Protein AF-A0A7X7MLB0-F1 (afdb_monomer_lite)

Sequence (381 aa):
MSKTLPVILLLCLTVFSSLPAQEENIDIWDNTPLGPTVPLEPVGPPRVNRELKSNRVSSNLTGAPLLLAENGQARAAIVIPAKSDEQQYLAAERAAKLLQGKVLASSQATLPIVHESENSPCTLEGGKLRVRVGNEVFDYAVLIGEHPMSARNGITSQDLPEEGFLLKVSGNVLSIVGDHNSAVYAVVDLLEQYGFRSLWPGELGTVVPKLPVFALQPVQISDAPALNQRWMRSADTYTPRAWNLPPARQDWFTPEELGPHDDFGDRPLQGLYNLKFAPRHMQHWAPAKADWSLWHRLGGTRLVRAGHSFKYVWAKYGQEHLDYFALLKNGTRHPLPKAKPDRVQLCFSNPAVIEAVANDRIELLRSGRPVVSLSPSDGGS

Foldseek 3Di:
DDDDDDDDDDDDDDPPPPPPPPPPPPVPPPPPPCPPPNDDDPPPDPDPPDDQDFQKDKDFDDDFWAWCAAQLEGQEAEEEEAPPDVQQRVLQVVLLVVLQVLCCVAAVYGHHYDYQDPPGQWDQDPNFTWGDDPPDIHRAYEYQEADPVVVVVVDGQPPADFLKKKWWDDYRYIYIYGPGNSSNVVSLVQVVVVPWDQQAFDPVRTDRHHPNTDTHGTMMMMGHDSDQAQADPPQPQDDFDAADDDPVCPVPADPVQQPGGDRPHCVVVVVCVVVVHGNVVCVRRNVSSNSSCSSVVHGHPDDADADAACLCVCVVCVPPCLVQFDQDPVRGRAAVVNVRRRQTHGDPVDVVNVVVVVVVQVVVVVVVDPYGYPHHHNHRD

Radius of gyration: 32.16 Å; chains: 1; bounding box: 82×66×108 Å

Secondary structure (DSSP, 8-state):
----------------------------------TTTSPPP--PSP--SS------EEEE--SPPEEEEETTEE-EEEEE--TTSHHHHHHHHHHHHHHHHHHHHHHS--PPEEE--SS-SEEEETTEEEEEETTEEESEEEEESS-HHHHHTT--STTPPTT-EEEEEETTEEEEEESTTHHHHHHHHHHHHTT-EE-SSSGGGEE----SEEEEPPEEEEE--SSS-B--TTTS----B-----GGGTTS--HHHH-S-BSSTHHHHHHHHHHT--THHHHTHHHHHHHHHHHTT-B-SS----S---TTHHHHHTTT-GGGBPPPTTS----SSTT-GGGPPB-TT-HHHHHHHHHHHHHHHHTT-S----PPPPP--

Structure (mmCIF, N/CA/C/O backbone):
data_AF-A0A7X7MLB0-F1
#
_entry.id   AF-A0A7X7MLB0-F1
#
loop_
_atom_site.group_PDB
_atom_site.id
_atom_site.type_symbol
_atom_site.label_atom_id
_atom_site.label_alt_id
_atom_site.label_comp_id
_atom_site.label_asym_id
_atom_site.label_entity_id
_atom_site.label_seq_id
_atom_site.pdbx_PDB_ins_code
_atom_site.Cartn_x
_atom_site.Cartn_y
_atom_site.Cartn_z
_atom_site.occupancy
_atom_site.B_iso_or_equiv
_atom_site.auth_seq_id
_atom_site.auth_comp_id
_atom_site.auth_asym_id
_atom_site.auth_atom_id
_atom_site.pdbx_PDB_model_num
ATOM 1 N N . MET A 1 1 ? 56.331 29.228 -74.842 1.00 34.66 1 MET A N 1
ATOM 2 C CA . MET A 1 1 ? 56.584 30.660 -74.574 1.00 34.66 1 MET A CA 1
ATOM 3 C C . MET A 1 1 ? 55.290 31.304 -74.125 1.00 34.66 1 MET A C 1
ATOM 5 O O . MET A 1 1 ? 54.257 31.082 -74.742 1.00 34.66 1 MET A O 1
ATOM 9 N N . SER A 1 2 ? 55.392 32.008 -73.002 1.00 36.50 2 SER A N 1
ATOM 10 C CA . SER A 1 2 ? 54.346 32.739 -72.290 1.00 36.50 2 SER A CA 1
ATOM 11 C C . SER A 1 2 ? 53.529 33.661 -73.201 1.00 36.50 2 SER A C 1
ATOM 13 O O . SER A 1 2 ? 54.099 34.367 -74.031 1.00 36.50 2 SER A O 1
ATOM 15 N N . LYS A 1 3 ? 52.208 33.690 -73.005 1.00 30.94 3 LYS A N 1
ATOM 16 C CA . LYS A 1 3 ? 51.375 34.839 -73.366 1.00 30.94 3 LYS A CA 1
ATOM 17 C C . LYS A 1 3 ? 50.760 35.390 -72.088 1.00 30.94 3 LYS A C 1
ATOM 19 O O . LYS A 1 3 ? 49.732 34.914 -71.621 1.00 30.94 3 LYS A O 1
ATOM 24 N N . THR A 1 4 ? 51.424 36.389 -71.531 1.00 41.38 4 THR A N 1
ATOM 25 C CA . THR A 1 4 ? 50.811 37.409 -70.689 1.00 41.38 4 THR A CA 1
ATOM 26 C C . THR A 1 4 ? 50.010 38.349 -71.588 1.00 41.38 4 THR A C 1
ATOM 28 O O . THR A 1 4 ? 50.556 38.900 -72.541 1.00 41.38 4 THR A O 1
ATOM 31 N N . LEU A 1 5 ? 48.729 38.557 -71.286 1.00 32.47 5 LEU A N 1
ATOM 32 C CA . LEU A 1 5 ? 48.010 39.764 -71.694 1.00 32.47 5 LEU A CA 1
ATOM 33 C C . LEU A 1 5 ? 47.166 40.277 -70.513 1.00 32.47 5 LEU A C 1
ATOM 35 O O . LEU A 1 5 ? 46.725 39.470 -69.691 1.00 32.47 5 LEU A O 1
ATOM 39 N N . PRO A 1 6 ? 47.020 41.606 -70.389 1.00 37.56 6 PRO A N 1
ATOM 40 C CA . PRO A 1 6 ? 46.720 42.284 -69.143 1.00 37.56 6 PRO A CA 1
ATOM 41 C C . PRO A 1 6 ? 45.224 42.464 -68.890 1.00 37.56 6 PRO A C 1
ATOM 43 O O . PRO A 1 6 ? 44.374 42.363 -69.771 1.00 37.56 6 PRO A O 1
ATOM 46 N N . VAL A 1 7 ? 44.976 42.789 -67.628 1.00 41.69 7 VAL A N 1
ATOM 47 C CA . VAL A 1 7 ? 43.744 43.259 -67.005 1.00 41.69 7 VAL A CA 1
ATOM 48 C C . VAL A 1 7 ? 42.996 44.270 -67.882 1.00 41.69 7 VAL A C 1
ATOM 50 O O . VAL A 1 7 ? 43.483 45.374 -68.119 1.00 41.69 7 VAL A O 1
ATOM 53 N N . ILE A 1 8 ? 41.769 43.919 -68.269 1.00 37.03 8 ILE A N 1
ATOM 54 C CA . ILE A 1 8 ? 40.687 44.879 -68.497 1.00 37.03 8 ILE A CA 1
ATOM 55 C C . ILE A 1 8 ? 39.525 44.463 -67.599 1.00 37.03 8 ILE A C 1
ATOM 57 O O . ILE A 1 8 ? 39.018 43.344 -67.654 1.00 37.03 8 ILE A O 1
ATOM 61 N N . LEU A 1 9 ? 39.165 45.405 -66.740 1.00 38.69 9 LEU A N 1
ATOM 62 C CA . LEU A 1 9 ? 38.035 45.405 -65.833 1.00 38.69 9 LEU A CA 1
ATOM 63 C C . LEU A 1 9 ? 36.730 45.311 -66.647 1.00 38.69 9 LEU A C 1
ATOM 65 O O . LEU A 1 9 ? 36.378 46.255 -67.350 1.00 38.69 9 LEU A O 1
ATOM 69 N N . LEU A 1 10 ? 36.009 44.193 -66.539 1.00 33.53 10 LEU A N 1
ATOM 70 C CA . LEU A 1 10 ? 34.616 44.088 -66.973 1.00 33.53 10 LEU A CA 1
ATOM 71 C C . LEU A 1 10 ? 33.765 43.755 -65.745 1.00 33.53 10 LEU A C 1
ATOM 73 O O . LEU A 1 10 ? 33.878 42.674 -65.167 1.00 33.53 10 LEU A O 1
ATOM 77 N N . LEU A 1 11 ? 32.938 44.718 -65.332 1.00 42.88 11 LEU A N 1
ATOM 78 C CA . LEU A 1 11 ? 31.828 44.488 -64.416 1.00 42.88 11 LEU A CA 1
ATOM 79 C C . LEU A 1 11 ? 30.886 43.455 -65.052 1.00 42.88 11 LEU A C 1
ATOM 81 O O . LEU A 1 11 ? 30.078 43.794 -65.914 1.00 42.88 11 LEU A O 1
ATOM 85 N N . CYS A 1 12 ? 30.952 42.211 -64.593 1.00 32.94 12 CYS A N 1
ATOM 86 C CA . CYS A 1 12 ? 29.847 41.272 -64.717 1.00 32.94 12 CYS A CA 1
ATOM 87 C C . CYS A 1 12 ? 29.290 41.032 -63.318 1.00 32.94 12 CYS A C 1
ATOM 89 O O . CYS A 1 12 ? 29.862 40.293 -62.518 1.00 32.94 12 CYS A O 1
ATOM 91 N N . LEU A 1 13 ? 28.166 41.697 -63.042 1.00 36.09 13 LEU A N 1
ATOM 92 C CA . LEU A 1 13 ? 27.199 41.300 -62.026 1.00 36.09 13 LEU A CA 1
ATOM 93 C C . LEU A 1 13 ? 26.906 39.808 -62.208 1.00 36.09 13 LEU A C 1
ATOM 95 O O . LEU A 1 13 ? 26.159 39.413 -63.102 1.00 36.09 13 LEU A O 1
ATOM 99 N N . THR A 1 14 ? 27.519 38.971 -61.378 1.00 38.31 14 THR A N 1
ATOM 100 C CA . THR A 1 14 ? 27.051 37.604 -61.200 1.00 38.31 14 THR A CA 1
ATOM 101 C C . THR A 1 14 ? 25.782 37.706 -60.376 1.00 38.31 14 THR A C 1
ATOM 103 O O . THR A 1 14 ? 25.800 37.968 -59.176 1.00 38.31 14 THR A O 1
ATOM 106 N N . VAL A 1 15 ? 24.650 37.546 -61.056 1.00 38.91 15 VAL A N 1
ATOM 107 C CA . VAL A 1 15 ? 23.402 37.165 -60.411 1.00 38.91 15 VAL A CA 1
ATOM 108 C C . VAL A 1 15 ? 23.666 35.785 -59.816 1.00 38.91 15 VAL A C 1
ATOM 110 O O . VAL A 1 15 ? 23.482 34.763 -60.471 1.00 38.91 15 VAL A O 1
ATOM 113 N N . PHE A 1 16 ? 24.159 35.744 -58.579 1.00 37.75 16 PHE A N 1
ATOM 114 C CA . PHE A 1 16 ? 23.880 34.607 -57.725 1.00 37.75 16 PHE A CA 1
ATOM 115 C C . PHE A 1 16 ? 22.375 34.651 -57.514 1.00 37.75 16 PHE A C 1
ATOM 117 O O . PHE A 1 16 ? 21.867 35.374 -56.662 1.00 37.75 16 PHE A O 1
ATOM 124 N N . SER A 1 17 ? 21.648 33.901 -58.337 1.00 40.34 17 SER A N 1
ATOM 125 C CA . SER A 1 17 ? 20.367 33.365 -57.926 1.00 40.34 17 SER A CA 1
ATOM 126 C C . SER A 1 17 ? 20.665 32.520 -56.693 1.00 40.34 17 SER A C 1
ATOM 128 O O . SER A 1 17 ? 21.014 31.344 -56.797 1.00 40.34 17 SER A O 1
ATOM 130 N N . SER A 1 18 ? 20.613 33.155 -55.522 1.00 38.94 18 SER A N 1
ATOM 131 C CA . SER A 1 18 ? 20.337 32.460 -54.283 1.00 38.94 18 SER A CA 1
ATOM 132 C C . SER A 1 18 ? 19.087 31.651 -54.578 1.00 38.94 18 SER A C 1
ATOM 134 O O . SER A 1 18 ? 18.010 32.222 -54.771 1.00 38.94 18 SER A O 1
ATOM 136 N N . LEU A 1 19 ? 19.240 30.331 -54.692 1.00 38.16 19 LEU A N 1
ATOM 137 C CA . LEU A 1 19 ? 18.131 29.438 -54.405 1.00 38.16 19 LEU A CA 1
ATOM 138 C C . LEU A 1 19 ? 17.504 30.002 -53.127 1.00 38.16 19 LEU A C 1
ATOM 140 O O . LEU A 1 19 ? 18.260 30.209 -52.168 1.00 38.16 19 LEU A O 1
ATOM 144 N N . PRO A 1 20 ? 16.208 30.370 -53.127 1.00 39.03 20 PRO A N 1
ATOM 145 C CA . PRO A 1 20 ? 15.586 30.790 -51.889 1.00 39.03 20 PRO A CA 1
ATOM 146 C C . PRO A 1 20 ? 15.899 29.677 -50.902 1.00 39.03 20 PRO A C 1
ATOM 148 O O . PRO A 1 20 ? 15.760 28.496 -51.243 1.00 39.03 20 PRO A O 1
ATOM 151 N N . ALA A 1 21 ? 16.433 30.054 -49.736 1.00 43.38 21 ALA A N 1
ATOM 152 C CA . ALA A 1 21 ? 16.469 29.139 -48.617 1.00 43.38 21 ALA A CA 1
ATOM 153 C C . ALA A 1 21 ? 15.087 28.498 -48.611 1.00 43.38 21 ALA A C 1
ATOM 155 O O . ALA A 1 21 ? 14.082 29.212 -48.638 1.00 43.38 21 ALA A O 1
ATOM 156 N N . GLN A 1 22 ? 15.043 27.175 -48.746 1.00 42.97 22 GLN A N 1
ATOM 157 C CA . GLN A 1 22 ? 13.835 26.443 -48.457 1.00 42.97 22 GLN A CA 1
ATOM 158 C C . GLN A 1 22 ? 13.594 26.789 -46.996 1.00 42.97 22 GLN A C 1
ATOM 160 O O . GLN A 1 22 ? 14.262 26.242 -46.123 1.00 42.97 22 GLN A O 1
ATOM 165 N N . GLU A 1 23 ? 12.786 27.828 -46.761 1.00 44.09 23 GLU A N 1
ATOM 166 C CA . GLU A 1 23 ? 12.186 28.097 -45.476 1.00 44.09 23 GLU A CA 1
ATOM 167 C C . GLU A 1 23 ? 11.504 26.779 -45.184 1.00 44.09 23 GLU A C 1
ATOM 169 O O . GLU A 1 23 ? 10.504 26.409 -45.805 1.00 44.09 23 GLU A O 1
ATOM 174 N N . GLU A 1 24 ? 12.178 25.975 -44.364 1.00 48.16 24 GLU A N 1
ATOM 175 C CA . GLU A 1 24 ? 11.550 24.866 -43.703 1.00 48.16 24 GLU A CA 1
ATOM 176 C C . GLU A 1 24 ? 10.266 25.481 -43.168 1.00 48.16 24 GLU A C 1
ATOM 178 O O . GLU A 1 24 ? 10.313 26.435 -42.387 1.00 48.16 24 GLU A O 1
ATOM 183 N N . ASN A 1 25 ? 9.124 25.005 -43.667 1.00 48.59 25 ASN A N 1
ATOM 184 C CA . ASN A 1 25 ? 7.878 25.102 -42.935 1.00 48.59 25 ASN A CA 1
ATOM 185 C C . ASN A 1 25 ? 8.170 24.380 -41.620 1.00 48.59 25 ASN A C 1
ATOM 187 O O . ASN A 1 25 ? 7.929 23.183 -41.474 1.00 48.59 25 ASN A O 1
ATOM 191 N N . ILE A 1 26 ? 8.807 25.098 -40.698 1.00 45.69 26 ILE A N 1
ATOM 192 C CA . ILE A 1 26 ? 8.768 24.806 -39.292 1.00 45.69 26 ILE A CA 1
ATOM 193 C C . ILE A 1 26 ? 7.287 24.948 -39.040 1.00 45.69 26 ILE A C 1
ATOM 195 O O . ILE A 1 26 ? 6.753 26.055 -39.053 1.00 45.69 26 ILE A O 1
ATOM 199 N N . ASP A 1 27 ? 6.623 23.804 -38.960 1.00 46.56 27 ASP A N 1
ATOM 200 C CA . ASP A 1 27 ? 5.272 23.710 -38.462 1.00 46.56 27 ASP A CA 1
ATOM 201 C C . ASP A 1 27 ? 5.360 24.296 -37.053 1.00 46.56 27 ASP A C 1
ATOM 203 O O . ASP A 1 27 ? 5.806 23.645 -36.100 1.00 46.56 27 ASP A O 1
ATOM 207 N N . ILE A 1 28 ? 5.124 25.606 -36.953 1.00 48.75 28 ILE A N 1
ATOM 208 C CA . ILE A 1 28 ? 4.958 26.278 -35.685 1.00 48.75 28 ILE A CA 1
ATOM 209 C C . ILE A 1 28 ? 3.690 25.622 -35.186 1.00 48.75 28 ILE A C 1
ATOM 211 O O . ILE A 1 28 ? 2.600 25.937 -35.655 1.00 48.75 28 ILE A O 1
ATOM 215 N N . TRP A 1 29 ? 3.851 24.647 -34.293 1.00 41.19 29 TRP A N 1
ATOM 216 C CA . TRP A 1 29 ? 2.770 24.169 -33.456 1.00 41.19 29 TRP A CA 1
ATOM 217 C C . TRP A 1 29 ? 2.325 25.382 -32.656 1.00 41.19 29 TRP A C 1
ATOM 219 O O . TRP A 1 29 ? 2.836 25.662 -31.569 1.00 41.19 29 TRP A O 1
ATOM 229 N N . ASP A 1 30 ? 1.449 26.168 -33.268 1.00 47.09 30 ASP A N 1
ATOM 230 C CA . ASP A 1 30 ? 0.796 27.287 -32.646 1.00 47.09 30 ASP A CA 1
ATOM 231 C C . ASP A 1 30 ? -0.125 26.628 -31.633 1.00 47.09 30 ASP A C 1
ATOM 233 O O . ASP A 1 30 ? -1.212 26.141 -31.947 1.00 47.09 30 ASP A O 1
ATOM 237 N N . ASN A 1 31 ? 0.385 26.474 -30.411 1.00 48.84 31 ASN A N 1
ATOM 238 C CA . ASN A 1 31 ? -0.396 26.033 -29.273 1.00 48.84 31 ASN A CA 1
ATOM 239 C C . ASN A 1 31 ? -1.358 27.172 -28.934 1.00 48.84 31 ASN A C 1
ATOM 241 O O . ASN A 1 31 ? -1.248 27.776 -27.871 1.00 48.84 31 ASN A O 1
ATOM 245 N N . THR A 1 32 ? -2.270 27.501 -29.849 1.00 54.38 32 THR A N 1
ATOM 246 C CA . THR A 1 32 ? -3.392 28.377 -29.583 1.00 54.38 32 THR A CA 1
ATOM 247 C C . THR A 1 32 ? -4.249 27.610 -28.583 1.00 54.38 32 THR A C 1
ATOM 249 O O . THR A 1 32 ? -4.836 26.583 -28.944 1.00 54.38 32 THR A O 1
ATOM 252 N N . PRO A 1 33 ? -4.295 28.021 -27.301 1.00 55.94 33 PRO A N 1
ATOM 253 C CA . PRO A 1 33 ? -5.225 27.400 -26.383 1.00 55.94 33 PRO A CA 1
ATOM 254 C C . PRO A 1 33 ? -6.608 27.580 -26.995 1.00 55.94 33 PRO A C 1
ATOM 256 O O . PRO A 1 33 ? -6.938 28.678 -27.440 1.00 55.94 33 PRO A O 1
ATOM 259 N N . LEU A 1 34 ? -7.405 26.510 -27.014 1.00 60.31 34 LEU A N 1
ATOM 260 C CA . LEU A 1 34 ? -8.730 26.477 -27.645 1.00 60.31 34 LEU A CA 1
ATOM 261 C C . LEU A 1 34 ? -9.649 27.628 -27.176 1.00 60.31 34 LEU A C 1
ATOM 263 O O . LEU A 1 34 ? -10.658 27.926 -27.800 1.00 60.31 34 LEU A O 1
ATOM 267 N N . GLY A 1 35 ? -9.286 28.330 -26.102 1.00 58.56 35 GLY A N 1
ATOM 268 C CA . GLY A 1 35 ? -10.024 29.469 -25.597 1.00 58.56 35 GLY A CA 1
ATOM 269 C C . GLY A 1 35 ? -11.327 29.014 -24.940 1.00 58.56 35 GLY A C 1
ATOM 270 O O . GLY A 1 35 ? -11.751 27.868 -25.080 1.00 58.56 35 GLY A O 1
ATOM 271 N N . PRO A 1 36 ? -11.988 29.900 -24.187 1.00 61.28 36 PRO A N 1
ATOM 272 C CA . PRO A 1 36 ? -13.221 29.557 -23.480 1.00 61.28 36 PRO A CA 1
ATOM 273 C C . PRO A 1 36 ? -14.413 29.299 -24.420 1.00 61.28 36 PRO A C 1
ATOM 275 O O . PRO A 1 36 ? -15.486 28.930 -23.953 1.00 61.28 36 PRO A O 1
ATOM 278 N N . THR A 1 37 ? -14.252 29.535 -25.725 1.00 66.81 37 THR A N 1
ATOM 279 C CA . THR A 1 37 ? -15.331 29.567 -26.719 1.00 66.81 37 THR A CA 1
ATOM 280 C C . THR A 1 37 ? -15.295 28.425 -27.727 1.00 66.81 37 THR A C 1
ATOM 282 O O . THR A 1 37 ? -16.255 28.294 -28.486 1.00 66.81 37 THR A O 1
ATOM 285 N N . VAL A 1 38 ? -14.245 27.597 -27.765 1.00 69.00 38 VAL A N 1
ATOM 286 C CA . VAL A 1 38 ? -14.268 26.393 -28.607 1.00 69.00 38 VAL A CA 1
ATOM 287 C C . VAL A 1 38 ? -15.211 25.373 -27.969 1.00 69.00 38 VAL A C 1
ATOM 289 O O . VAL A 1 38 ? -14.999 24.987 -26.815 1.00 69.00 38 VAL A O 1
ATOM 292 N N . PRO A 1 39 ? -16.248 24.917 -28.694 1.00 67.50 39 PRO A N 1
ATOM 293 C CA . PRO A 1 39 ? -17.098 23.839 -28.225 1.00 67.50 39 PRO A CA 1
ATOM 294 C C . PRO A 1 39 ? -16.231 22.604 -27.988 1.00 67.50 39 PRO A C 1
ATOM 296 O O . PRO A 1 39 ? -15.627 22.075 -28.920 1.00 67.50 39 PRO A O 1
ATOM 299 N N . LEU A 1 40 ? -16.153 22.146 -26.741 1.00 68.50 40 LEU A N 1
ATOM 300 C CA . LEU A 1 40 ? -15.635 20.815 -26.465 1.00 68.50 40 LEU A CA 1
ATOM 301 C C . LEU A 1 40 ? -16.637 19.839 -27.072 1.00 68.50 40 LEU A C 1
ATOM 303 O O . LEU A 1 40 ? -17.798 19.818 -26.653 1.00 68.50 40 LEU A O 1
ATOM 307 N N . GLU A 1 41 ? -16.213 19.059 -28.068 1.00 71.62 41 GLU A N 1
ATOM 308 C CA . GLU A 1 41 ? -17.037 17.937 -28.500 1.00 71.62 41 GLU A CA 1
ATOM 309 C C . GLU A 1 41 ? -17.368 17.090 -27.267 1.00 71.62 41 GLU A C 1
ATOM 311 O O . GLU A 1 41 ? -16.479 16.852 -26.436 1.00 71.62 41 GLU A O 1
ATOM 316 N N . PRO A 1 42 ? -18.630 16.659 -27.097 1.00 70.12 42 PRO A N 1
ATOM 317 C CA . PRO A 1 42 ? -18.976 15.776 -26.004 1.00 70.12 42 PRO A CA 1
ATOM 318 C C . PRO A 1 42 ? -18.073 14.555 -26.103 1.00 70.12 42 PRO A C 1
ATOM 320 O O . PRO A 1 42 ? -18.157 13.787 -27.063 1.00 70.12 42 PRO A O 1
ATOM 323 N N . VAL A 1 43 ? -17.189 14.383 -25.121 1.00 71.94 43 VAL A N 1
ATOM 324 C CA . VAL A 1 43 ? -16.418 13.153 -25.003 1.00 71.94 43 VAL A CA 1
ATOM 325 C C . VAL A 1 43 ? -17.462 12.063 -24.799 1.00 71.94 43 VAL A C 1
ATOM 327 O O . VAL A 1 43 ? -18.106 11.995 -23.750 1.00 71.94 43 VAL A O 1
ATOM 330 N N . GLY A 1 44 ? -17.693 11.259 -25.839 1.00 74.88 44 GLY A N 1
ATOM 331 C CA . GLY A 1 44 ? -18.536 10.078 -25.731 1.00 74.88 44 GLY A CA 1
ATOM 332 C C . GLY A 1 44 ? -18.039 9.192 -24.584 1.00 74.88 44 GLY A C 1
ATOM 333 O O . GLY A 1 44 ? -16.890 9.326 -24.150 1.00 74.88 44 GLY A O 1
ATOM 334 N N . PRO A 1 45 ? -18.873 8.280 -24.062 1.00 79.88 45 PRO A N 1
ATOM 335 C CA . PRO A 1 45 ? -18.423 7.382 -23.010 1.00 79.88 45 PRO A CA 1
ATOM 336 C C . PRO A 1 45 ? -17.127 6.681 -23.452 1.00 79.88 45 PRO A C 1
ATOM 338 O O . PRO A 1 45 ? -17.016 6.281 -24.618 1.00 79.88 45 PRO A O 1
ATOM 341 N N . PRO A 1 46 ? -16.127 6.556 -22.562 1.00 73.75 46 PRO A N 1
ATOM 342 C CA . PRO A 1 46 ? -14.855 5.948 -22.916 1.00 73.75 46 PRO A CA 1
ATOM 343 C C . PRO A 1 46 ? -15.090 4.552 -23.493 1.00 73.75 46 PRO A C 1
ATOM 345 O O . PRO A 1 46 ? -15.896 3.773 -22.978 1.00 73.75 46 PRO A O 1
ATOM 348 N N . ARG A 1 47 ? -14.376 4.221 -24.572 1.00 79.00 47 ARG A N 1
ATOM 349 C CA . ARG A 1 47 ? -14.465 2.895 -25.186 1.00 79.00 47 ARG A CA 1
ATOM 350 C C . ARG A 1 47 ? -13.970 1.844 -24.191 1.00 79.00 47 ARG A C 1
ATOM 352 O O . ARG A 1 47 ? -12.777 1.762 -23.901 1.00 79.00 47 ARG A O 1
ATOM 359 N N . VAL A 1 48 ? -14.879 1.007 -23.700 1.00 77.81 48 VAL A N 1
ATOM 360 C CA . VAL A 1 48 ? -14.538 -0.125 -22.833 1.00 77.81 48 VAL A CA 1
ATOM 361 C C . VAL A 1 48 ? -14.055 -1.280 -23.713 1.00 77.81 48 VAL A C 1
ATOM 363 O O . VAL A 1 48 ? -14.853 -1.998 -24.305 1.00 77.81 48 VAL A O 1
ATOM 366 N N . ASN A 1 49 ? -12.733 -1.450 -23.829 1.00 77.50 49 ASN A N 1
ATOM 367 C CA . ASN A 1 49 ? -12.145 -2.559 -24.600 1.00 77.50 49 ASN A CA 1
ATOM 368 C C . ASN A 1 49 ? -12.367 -3.924 -23.926 1.00 77.50 49 ASN A C 1
ATOM 370 O O . ASN A 1 49 ? -12.449 -4.945 -24.604 1.00 77.50 49 ASN A O 1
ATOM 374 N N . ARG A 1 50 ? -12.437 -3.946 -22.591 1.00 79.06 50 ARG A N 1
ATOM 375 C CA . ARG A 1 50 ? -12.706 -5.133 -21.777 1.00 79.06 50 ARG A CA 1
ATOM 376 C C . ARG A 1 50 ? -13.325 -4.700 -20.456 1.00 79.06 50 ARG A C 1
ATOM 378 O O . ARG A 1 50 ? -12.812 -3.790 -19.810 1.00 79.06 50 ARG A O 1
ATOM 385 N N . GLU A 1 51 ? -14.387 -5.379 -20.048 1.00 79.12 51 GLU A N 1
ATOM 386 C CA . GLU A 1 51 ? -14.952 -5.203 -18.715 1.00 79.12 51 GLU A CA 1
ATOM 387 C C . GLU A 1 51 ? -13.981 -5.763 -17.663 1.00 79.12 51 GLU A C 1
ATOM 389 O O . GLU A 1 51 ? -13.570 -6.928 -17.723 1.00 79.12 51 GLU A O 1
ATOM 394 N N . LEU A 1 52 ? -13.586 -4.919 -16.711 1.00 73.06 52 LEU A N 1
ATOM 395 C CA . LEU A 1 52 ? -12.817 -5.326 -15.540 1.00 73.06 52 LEU A CA 1
ATOM 396 C C . LEU A 1 52 ? -13.804 -5.686 -14.432 1.00 73.06 52 LEU A C 1
ATOM 398 O O . LEU A 1 52 ? -14.436 -4.810 -13.847 1.00 73.06 52 LEU A O 1
ATOM 402 N N . LYS A 1 53 ? -13.945 -6.985 -14.155 1.00 81.50 53 LYS A N 1
ATOM 403 C CA . LYS A 1 53 ? -14.742 -7.455 -13.020 1.00 81.50 53 LYS A CA 1
ATOM 404 C C . LYS A 1 53 ? -14.037 -7.084 -11.718 1.00 81.50 53 LYS A C 1
ATOM 406 O O . LYS A 1 53 ? -12.832 -7.289 -11.589 1.00 81.50 53 LYS A O 1
ATOM 411 N N . SER A 1 54 ? -14.797 -6.550 -10.769 1.00 85.75 54 SER A N 1
ATOM 412 C CA . SER A 1 54 ? -14.309 -6.307 -9.413 1.00 85.75 54 SER A CA 1
ATOM 413 C C . SER A 1 54 ? -14.033 -7.638 -8.715 1.00 85.75 54 SER A C 1
ATOM 415 O O . SER A 1 54 ? -14.900 -8.511 -8.702 1.00 85.75 54 SER A O 1
ATOM 417 N N . ASN A 1 55 ? -12.856 -7.768 -8.104 1.00 92.25 55 ASN A N 1
ATOM 418 C CA . ASN A 1 55 ? -12.544 -8.877 -7.198 1.00 92.25 55 ASN A CA 1
ATOM 419 C C . ASN A 1 55 ? -13.070 -8.620 -5.778 1.00 92.25 55 ASN A C 1
ATOM 421 O O . ASN A 1 55 ? -13.135 -9.545 -4.969 1.00 92.25 55 ASN A O 1
ATOM 425 N N . ARG A 1 56 ? -13.474 -7.377 -5.484 1.00 93.62 56 ARG A N 1
ATOM 426 C CA . ARG A 1 56 ? -14.024 -6.991 -4.190 1.00 93.62 56 ARG A CA 1
ATOM 427 C C . ARG A 1 56 ? -15.371 -7.662 -3.967 1.00 93.62 56 ARG A C 1
ATOM 429 O O . ARG A 1 56 ? -16.330 -7.387 -4.689 1.00 93.62 56 ARG A O 1
ATOM 436 N N . VAL A 1 57 ? -15.453 -8.468 -2.919 1.00 95.06 57 VAL A N 1
ATOM 437 C CA . VAL A 1 57 ? -16.679 -9.079 -2.405 1.00 95.06 57 VAL A CA 1
ATOM 438 C C . VAL A 1 57 ? -16.997 -8.433 -1.065 1.00 95.06 57 VAL A C 1
ATOM 440 O O . VAL A 1 57 ? -16.111 -8.248 -0.238 1.00 95.06 57 VAL A O 1
ATOM 443 N N . SER A 1 58 ? -18.261 -8.074 -0.851 1.00 96.19 58 SER A N 1
ATOM 444 C CA . SER A 1 58 ? -18.730 -7.456 0.389 1.00 96.19 58 SER A CA 1
ATOM 445 C C . SER A 1 58 ? -20.051 -8.082 0.800 1.00 96.19 58 SER A C 1
ATOM 447 O O . SER A 1 58 ? -20.984 -8.146 0.002 1.00 96.19 58 SER A O 1
ATOM 449 N N . SER A 1 59 ? -20.144 -8.503 2.055 1.00 96.62 59 SER A N 1
ATOM 450 C CA . SER A 1 59 ? -21.354 -9.063 2.649 1.00 96.62 59 SER A CA 1
ATOM 451 C C . SER A 1 59 ? -21.628 -8.395 3.989 1.00 96.62 59 SER A C 1
ATOM 453 O O . SER A 1 59 ? -20.798 -8.465 4.898 1.00 96.62 59 SER A O 1
ATOM 455 N N . ASN A 1 60 ? -22.795 -7.768 4.124 1.00 96.62 60 ASN A N 1
ATOM 456 C CA . ASN A 1 60 ? -23.247 -7.239 5.407 1.00 96.62 60 ASN A CA 1
ATOM 457 C C . ASN A 1 60 ? -23.494 -8.392 6.379 1.00 96.62 60 ASN A C 1
ATOM 459 O O . ASN A 1 60 ? -24.046 -9.426 5.999 1.00 96.62 60 ASN A O 1
ATOM 463 N N . LEU A 1 61 ? -23.095 -8.201 7.631 1.00 95.88 61 LEU A N 1
ATOM 464 C CA . LEU A 1 61 ? -23.336 -9.151 8.707 1.00 95.88 61 LEU A CA 1
ATOM 465 C C . LEU A 1 61 ? -24.392 -8.585 9.661 1.00 95.88 61 LEU A C 1
ATOM 467 O O . LEU A 1 61 ? -24.666 -7.387 9.687 1.00 95.88 61 LEU A O 1
ATOM 471 N N . THR A 1 62 ? -25.004 -9.452 10.458 1.00 94.31 62 THR A N 1
ATOM 472 C CA . THR A 1 62 ? -25.930 -9.037 11.517 1.00 94.31 62 THR A CA 1
ATOM 473 C C . THR A 1 62 ? -25.167 -8.773 12.809 1.00 94.31 62 THR A C 1
ATOM 475 O O . THR A 1 62 ? -24.311 -9.571 13.188 1.00 94.31 62 THR A O 1
ATOM 478 N N . GLY A 1 63 ? -25.511 -7.710 13.532 1.00 92.81 63 GLY A N 1
ATOM 479 C CA . GLY A 1 63 ? -24.933 -7.427 14.844 1.00 92.81 63 GLY A CA 1
ATOM 480 C C . GLY A 1 63 ? -25.005 -5.952 15.214 1.00 92.81 63 GLY A C 1
ATOM 481 O O . GLY A 1 63 ? -25.449 -5.121 14.424 1.00 92.81 63 GLY A O 1
ATOM 482 N N . ALA A 1 64 ? -24.558 -5.635 16.427 1.00 94.69 64 ALA A N 1
ATOM 483 C CA . ALA A 1 64 ? -24.351 -4.252 16.834 1.00 94.69 64 ALA A CA 1
ATOM 484 C C . ALA A 1 64 ? -23.070 -3.686 16.186 1.00 94.69 64 ALA A C 1
ATOM 486 O O . ALA A 1 64 ? -22.122 -4.447 15.972 1.00 94.69 64 ALA A O 1
ATOM 487 N N . PRO A 1 65 ? -23.010 -2.374 15.906 1.00 97.00 65 PRO A N 1
ATOM 488 C CA . PRO A 1 65 ? -21.789 -1.734 15.433 1.00 97.00 65 PRO A CA 1
ATOM 489 C C . PRO A 1 65 ? -20.635 -1.837 16.441 1.00 97.00 65 PRO A C 1
ATOM 491 O O . PRO A 1 65 ? -20.843 -1.751 17.652 1.00 97.00 65 PRO A O 1
ATOM 494 N N . LEU A 1 66 ? -19.408 -1.952 15.934 1.00 97.50 66 LEU A N 1
ATOM 495 C CA . LEU A 1 66 ? -18.178 -1.901 16.725 1.00 97.50 66 LEU A CA 1
ATOM 496 C C . LEU A 1 66 ? -17.741 -0.447 16.904 1.00 97.50 66 LEU A C 1
ATOM 498 O O . LEU A 1 66 ? -17.528 0.254 15.919 1.00 97.50 66 LEU A O 1
ATOM 502 N N . LEU A 1 67 ? -17.561 0.017 18.140 1.00 98.12 67 LEU A N 1
ATOM 503 C CA . LEU A 1 67 ? -17.116 1.390 18.393 1.00 98.12 67 LEU A CA 1
ATOM 504 C C . LEU A 1 67 ? -15.590 1.468 18.399 1.00 98.12 67 LEU A C 1
ATOM 506 O O . LEU A 1 67 ? -14.939 0.882 19.261 1.00 98.12 67 LEU A O 1
ATOM 510 N N . LEU A 1 68 ? -15.021 2.228 17.463 1.00 98.50 68 LEU A N 1
ATOM 511 C CA . LEU A 1 68 ? -13.611 2.612 17.519 1.00 98.50 68 LEU A CA 1
ATOM 512 C C . LEU A 1 68 ? -13.421 3.757 18.510 1.00 98.50 68 LEU A C 1
ATOM 514 O O . LEU A 1 68 ? -12.560 3.692 19.384 1.00 98.50 68 LEU A O 1
ATOM 518 N N . ALA A 1 69 ? -14.252 4.791 18.395 1.00 98.25 69 ALA A N 1
ATOM 519 C CA . ALA A 1 69 ? -14.160 5.995 19.205 1.00 98.25 69 ALA A CA 1
ATOM 520 C C . ALA A 1 69 ? -15.532 6.624 19.450 1.00 98.25 69 ALA A C 1
ATOM 522 O O . ALA A 1 69 ? -16.438 6.502 18.624 1.00 98.25 69 ALA A O 1
ATOM 523 N N . GLU A 1 70 ? -15.655 7.332 20.567 1.00 98.00 70 GLU A N 1
ATOM 524 C CA . GLU A 1 70 ? -16.854 8.071 20.947 1.00 98.00 70 GLU A CA 1
ATOM 525 C C . GLU A 1 70 ? -16.461 9.316 21.750 1.00 98.00 70 GLU A C 1
ATOM 527 O O . GLU A 1 70 ? -15.790 9.215 22.772 1.00 98.00 70 GLU A O 1
ATOM 532 N N . ASN A 1 71 ? -16.868 10.494 21.278 1.00 95.69 71 ASN A N 1
ATOM 533 C CA . ASN A 1 71 ? -16.680 11.795 21.924 1.00 95.69 71 ASN A CA 1
ATOM 534 C C . ASN A 1 71 ? -15.229 12.064 22.370 1.00 95.69 71 ASN A C 1
ATOM 536 O O . ASN A 1 71 ? -14.981 12.463 23.506 1.00 95.69 71 ASN A O 1
ATOM 540 N N . GLY A 1 72 ? -14.259 11.816 21.482 1.00 96.25 72 GLY A N 1
ATOM 541 C CA . GLY A 1 72 ? -12.832 11.996 21.776 1.00 96.25 72 GLY A CA 1
ATOM 542 C C . GLY A 1 72 ? -12.193 10.869 22.591 1.00 96.25 72 GLY A C 1
ATOM 543 O O . GLY A 1 72 ? -10.986 10.898 22.816 1.00 96.25 72 GLY A O 1
ATOM 544 N N . GLN A 1 73 ? -12.955 9.854 23.007 1.00 97.56 73 GLN A N 1
ATOM 545 C CA . GLN A 1 73 ? -12.441 8.712 23.763 1.00 97.56 73 GLN A CA 1
ATOM 546 C C . GLN A 1 73 ? -12.277 7.477 22.881 1.00 97.56 73 GLN A C 1
ATOM 548 O O . GLN A 1 73 ? -13.139 7.149 22.061 1.00 97.56 73 GLN A O 1
ATOM 553 N N . ALA A 1 74 ? -11.166 6.765 23.068 1.00 98.06 74 ALA A N 1
ATOM 554 C CA . ALA A 1 74 ? -10.940 5.479 22.426 1.00 98.06 74 ALA A CA 1
ATOM 555 C C . ALA A 1 74 ? -11.841 4.417 23.064 1.00 98.06 74 ALA A C 1
ATOM 557 O O . ALA A 1 74 ? -11.881 4.267 24.283 1.00 98.06 74 ALA A O 1
ATOM 558 N N . ARG A 1 75 ? -12.570 3.672 22.233 1.00 98.12 75 ARG A N 1
ATOM 559 C CA . ARG A 1 75 ? -13.415 2.546 22.661 1.00 98.12 75 ARG A CA 1
ATOM 560 C C . ARG A 1 75 ? -12.808 1.196 22.278 1.00 98.12 75 ARG A C 1
ATOM 562 O O . ARG A 1 75 ? -13.144 0.188 22.898 1.00 98.12 75 ARG A O 1
ATOM 569 N N . ALA A 1 76 ? -11.881 1.193 21.321 1.00 98.25 76 ALA A N 1
ATOM 570 C CA . ALA A 1 76 ? -11.137 0.021 20.885 1.00 98.25 76 ALA A CA 1
ATOM 571 C C . ALA A 1 76 ? -9.626 0.168 21.105 1.00 98.25 76 ALA A C 1
ATOM 573 O O . ALA A 1 76 ? -9.095 1.278 21.131 1.00 98.25 76 ALA A O 1
ATOM 574 N N . ALA A 1 77 ? -8.935 -0.968 21.172 1.00 98.00 77 ALA A N 1
ATOM 575 C CA . ALA A 1 77 ? -7.481 -1.048 21.072 1.00 98.00 77 ALA A CA 1
ATOM 576 C C . ALA A 1 77 ? -7.077 -1.834 19.818 1.00 98.00 77 ALA A C 1
ATOM 578 O O . ALA A 1 77 ? -7.752 -2.794 19.432 1.00 98.00 77 ALA A O 1
ATOM 579 N N . ILE A 1 78 ? -5.976 -1.424 19.190 1.00 97.69 78 ILE A N 1
ATOM 580 C CA . ILE A 1 78 ? -5.385 -2.114 18.043 1.00 97.69 78 ILE A CA 1
ATOM 581 C C . ILE A 1 78 ? -4.349 -3.111 18.554 1.00 97.69 78 ILE A C 1
ATOM 583 O O . ILE A 1 78 ? -3.467 -2.748 19.325 1.00 97.69 78 ILE A O 1
ATOM 587 N N . VAL A 1 79 ? -4.439 -4.353 18.095 1.00 95.06 79 VAL A N 1
ATOM 588 C CA . VAL A 1 79 ? -3.514 -5.440 18.406 1.00 95.06 79 VAL A CA 1
ATOM 589 C C . VAL A 1 79 ? -2.834 -5.872 17.114 1.00 95.06 79 VAL A C 1
ATOM 591 O O . VAL A 1 79 ? -3.512 -6.182 16.130 1.00 95.06 79 VAL A O 1
ATOM 594 N N . ILE A 1 80 ? -1.504 -5.893 17.124 1.00 93.19 80 ILE A N 1
ATOM 595 C CA . ILE A 1 80 ? -0.684 -6.405 16.020 1.00 93.19 80 ILE A CA 1
ATOM 596 C C . ILE A 1 80 ? 0.162 -7.596 16.486 1.00 93.19 80 ILE A C 1
ATOM 598 O O . ILE A 1 80 ? 0.509 -7.658 17.672 1.00 93.19 80 ILE A O 1
ATOM 602 N N . PRO A 1 81 ? 0.493 -8.542 15.588 1.00 88.75 81 PRO A N 1
ATOM 603 C CA . PRO A 1 81 ? 1.241 -9.738 15.949 1.00 88.75 81 PRO A CA 1
ATOM 604 C C . PRO A 1 81 ? 2.639 -9.414 16.477 1.00 88.75 81 PRO A C 1
ATOM 606 O O . PRO A 1 81 ? 3.204 -8.342 16.226 1.00 88.75 81 PRO A O 1
ATOM 609 N N . ALA A 1 82 ? 3.216 -10.374 17.198 1.00 85.75 82 ALA A N 1
ATOM 610 C CA . ALA A 1 82 ? 4.614 -10.317 17.602 1.00 85.75 82 ALA A CA 1
ATOM 611 C C . ALA A 1 82 ? 5.522 -10.258 16.361 1.00 85.75 82 ALA A C 1
ATOM 613 O O . ALA A 1 82 ? 5.173 -10.753 15.288 1.00 85.75 82 ALA A O 1
ATOM 614 N N . LYS A 1 83 ? 6.715 -9.670 16.502 1.00 84.31 83 LYS A N 1
ATOM 615 C CA . LYS A 1 83 ? 7.694 -9.575 15.410 1.00 84.31 83 LYS A CA 1
ATOM 616 C C . LYS A 1 83 ? 8.352 -10.942 15.145 1.00 84.31 83 LYS A C 1
ATOM 618 O O . LYS A 1 83 ? 9.497 -11.159 15.532 1.00 84.31 83 LYS A O 1
ATOM 623 N N . SER A 1 84 ? 7.620 -11.863 14.523 1.00 80.75 84 SER A N 1
ATOM 624 C CA . SER A 1 84 ? 8.104 -13.181 14.083 1.00 80.75 84 SER A CA 1
ATOM 625 C C . SER A 1 84 ? 8.494 -13.183 12.602 1.00 80.75 84 SER A C 1
ATOM 627 O O . SER A 1 84 ? 9.571 -13.657 12.254 1.00 80.75 84 SER A O 1
ATOM 629 N N . ASP A 1 85 ? 7.658 -12.585 11.752 1.00 82.06 85 ASP A N 1
ATOM 630 C CA . ASP A 1 85 ? 7.937 -12.271 10.350 1.00 82.06 85 ASP A CA 1
ATOM 631 C C . ASP A 1 85 ? 8.070 -10.750 10.196 1.00 82.06 85 ASP A C 1
ATOM 633 O O . ASP A 1 85 ? 7.142 -9.996 10.496 1.00 82.06 85 ASP A O 1
ATOM 637 N N . GLU A 1 86 ? 9.240 -10.273 9.763 1.00 85.88 86 GLU A N 1
ATOM 638 C CA . GLU A 1 86 ? 9.515 -8.835 9.688 1.00 85.88 86 GLU A CA 1
ATOM 639 C C . GLU A 1 86 ? 8.638 -8.117 8.658 1.00 85.88 86 GLU A C 1
ATOM 641 O O . GLU A 1 86 ? 8.186 -6.998 8.906 1.00 85.88 86 GLU A O 1
ATOM 646 N N . GLN A 1 87 ? 8.366 -8.746 7.519 1.00 82.00 87 GLN A N 1
ATOM 647 C CA . GLN A 1 87 ? 7.612 -8.121 6.442 1.00 82.00 87 GLN A CA 1
ATOM 648 C C . GLN A 1 87 ? 6.135 -7.970 6.820 1.00 82.00 87 GLN A C 1
ATOM 650 O O . GLN A 1 87 ? 5.572 -6.880 6.678 1.00 82.00 87 GLN A O 1
ATOM 655 N N . GLN A 1 88 ? 5.523 -9.034 7.340 1.00 82.62 88 GLN A N 1
ATOM 656 C CA . GLN A 1 88 ? 4.138 -9.011 7.811 1.00 82.62 88 GLN A CA 1
ATOM 657 C C . GLN A 1 88 ? 3.974 -8.078 9.012 1.00 82.62 88 GLN A C 1
ATOM 659 O O . GLN A 1 88 ? 3.019 -7.300 9.063 1.00 82.62 88 GLN A O 1
ATOM 664 N N . TYR A 1 89 ? 4.936 -8.082 9.939 1.00 88.50 89 TYR A N 1
ATOM 665 C CA . TYR A 1 89 ? 4.944 -7.169 11.079 1.00 88.50 89 TYR A CA 1
ATOM 666 C C . TYR A 1 89 ? 4.967 -5.701 10.635 1.00 88.50 89 TYR A C 1
ATOM 668 O O . TYR A 1 89 ? 4.149 -4.903 11.091 1.00 88.50 89 TYR A O 1
ATOM 676 N N . LEU A 1 90 ? 5.864 -5.332 9.712 1.00 88.69 90 LEU A N 1
ATOM 677 C CA . LEU A 1 90 ? 5.961 -3.958 9.212 1.00 88.69 90 LEU A CA 1
ATOM 678 C C . LEU A 1 90 ? 4.682 -3.518 8.490 1.00 88.69 90 LEU A C 1
ATOM 680 O O . LEU A 1 90 ? 4.275 -2.361 8.608 1.00 88.69 90 LEU A O 1
ATOM 684 N N . ALA A 1 91 ? 4.028 -4.421 7.760 1.00 88.06 91 ALA A N 1
ATOM 685 C CA . ALA A 1 91 ? 2.753 -4.124 7.122 1.00 88.06 91 ALA A CA 1
ATOM 686 C C . ALA A 1 91 ? 1.618 -3.922 8.136 1.00 88.06 91 ALA A C 1
ATOM 688 O O . ALA A 1 91 ? 0.869 -2.948 8.022 1.00 88.06 91 ALA A O 1
ATOM 689 N N . ALA A 1 92 ? 1.514 -4.794 9.143 1.00 92.31 92 ALA A N 1
ATOM 690 C CA . ALA A 1 92 ? 0.532 -4.665 10.216 1.00 92.31 92 ALA A CA 1
ATOM 691 C C . ALA A 1 92 ? 0.745 -3.374 11.019 1.00 92.31 92 ALA A C 1
ATOM 693 O O . ALA A 1 92 ? -0.209 -2.645 11.283 1.00 92.31 92 ALA A O 1
ATOM 694 N N . GLU A 1 93 ? 1.998 -3.033 11.333 1.00 92.88 93 GLU A N 1
ATOM 695 C CA . GLU A 1 93 ? 2.346 -1.797 12.032 1.00 92.88 93 GLU A CA 1
ATOM 696 C C . GLU A 1 93 ? 1.959 -0.553 11.213 1.00 92.88 93 GLU A C 1
ATOM 698 O O . GLU A 1 93 ? 1.361 0.385 11.748 1.00 92.88 93 GLU A O 1
ATOM 703 N N . ARG A 1 94 ? 2.240 -0.541 9.902 1.00 92.25 94 ARG A N 1
ATOM 704 C CA . ARG A 1 94 ? 1.826 0.553 9.004 1.00 92.25 94 ARG A CA 1
ATOM 705 C C . ARG A 1 94 ? 0.306 0.690 8.939 1.00 92.25 94 ARG A C 1
ATOM 707 O O . ARG A 1 94 ? -0.202 1.805 9.030 1.00 92.25 94 ARG A O 1
ATOM 714 N N . ALA A 1 95 ? -0.417 -0.420 8.817 1.00 95.25 95 ALA A N 1
ATOM 715 C CA . ALA A 1 95 ? -1.878 -0.433 8.792 1.00 95.25 95 ALA A CA 1
ATOM 716 C C . ALA A 1 95 ? -2.481 0.059 10.122 1.00 95.25 95 ALA A C 1
ATOM 718 O O . ALA A 1 95 ? -3.408 0.871 10.115 1.00 95.25 95 ALA A O 1
ATOM 719 N N . ALA A 1 96 ? -1.909 -0.354 11.257 1.00 96.88 96 ALA A N 1
ATOM 720 C CA . ALA A 1 96 ? -2.298 0.107 12.588 1.00 96.88 96 ALA A CA 1
ATOM 721 C C . ALA A 1 96 ? -2.085 1.615 12.762 1.00 96.88 96 ALA A C 1
ATOM 723 O O . ALA A 1 96 ? -3.003 2.318 13.184 1.00 96.88 96 ALA A O 1
ATOM 724 N N . LYS A 1 97 ? -0.908 2.130 12.382 1.00 96.38 97 LYS A N 1
ATOM 725 C CA . LYS A 1 97 ? -0.594 3.568 12.430 1.00 96.38 97 LYS A CA 1
ATOM 726 C C . LYS A 1 97 ? -1.505 4.379 11.507 1.00 96.38 97 LYS A C 1
ATOM 728 O O . LYS A 1 97 ? -1.991 5.434 11.914 1.00 96.38 97 LYS A O 1
ATOM 733 N N . LEU A 1 98 ? -1.794 3.874 10.303 1.00 95.88 98 LEU A N 1
ATOM 734 C CA . LEU A 1 98 ? -2.740 4.507 9.382 1.00 95.88 98 LEU A CA 1
ATOM 735 C C . LEU A 1 98 ? -4.137 4.606 10.008 1.00 95.88 98 LEU A C 1
ATOM 737 O O . LEU A 1 98 ? -4.710 5.695 10.050 1.00 95.88 98 LEU A O 1
ATOM 741 N N . LEU A 1 99 ? -4.673 3.497 10.527 1.00 98.31 99 LEU A N 1
ATOM 742 C CA . LEU A 1 99 ? -5.991 3.486 11.160 1.00 98.31 99 LEU A CA 1
ATOM 743 C C . LEU A 1 99 ? -6.032 4.414 12.381 1.00 98.31 99 LEU A C 1
ATOM 745 O O . LEU A 1 99 ? -6.918 5.261 12.462 1.00 98.31 99 LEU A O 1
ATOM 749 N N . GLN A 1 100 ? -5.061 4.305 13.293 1.00 98.50 100 GLN A N 1
ATOM 750 C CA . GLN A 1 100 ? -4.962 5.149 14.488 1.00 98.50 100 GLN A CA 1
ATOM 751 C C . GLN A 1 100 ? -4.941 6.637 14.118 1.00 98.50 100 GLN A C 1
ATOM 753 O O . GLN A 1 100 ? -5.722 7.412 14.668 1.00 98.50 100 GLN A O 1
ATOM 758 N N . GLY A 1 101 ? -4.098 7.034 13.159 1.00 97.12 101 GLY A N 1
ATOM 759 C CA . GLY A 1 101 ? -3.992 8.424 12.719 1.00 97.12 101 GLY A CA 1
ATOM 760 C C . GLY A 1 101 ? -5.296 8.959 12.123 1.00 97.12 101 GLY A C 1
ATOM 761 O O . GLY A 1 101 ? -5.680 10.100 12.383 1.00 97.12 101 GLY A O 1
ATOM 762 N N . LYS A 1 102 ? -6.025 8.134 11.361 1.00 97.31 102 LYS A N 1
ATOM 763 C CA . LYS A 1 102 ? -7.317 8.524 10.774 1.00 97.31 102 LYS A CA 1
ATOM 764 C C . LYS A 1 102 ? -8.452 8.552 11.794 1.00 97.31 102 LYS A C 1
ATOM 766 O O . LYS A 1 102 ? -9.310 9.432 11.701 1.00 97.31 102 LYS A O 1
ATOM 771 N N . VAL A 1 103 ? -8.437 7.672 12.793 1.00 98.31 103 VAL A N 1
ATOM 772 C CA . VAL A 1 103 ? -9.359 7.750 13.935 1.00 98.31 103 VAL A CA 1
ATOM 773 C C . VAL A 1 103 ? -9.092 9.032 14.725 1.00 98.31 103 VAL A C 1
ATOM 775 O O . VAL A 1 103 ? -10.008 9.832 14.873 1.00 98.31 103 VAL A O 1
ATOM 778 N N . LEU A 1 104 ? -7.839 9.323 15.087 1.00 98.31 104 LEU A N 1
ATOM 779 C CA . LEU A 1 104 ? -7.471 10.564 15.777 1.00 98.31 104 LEU A CA 1
ATOM 780 C C . LEU A 1 104 ? -7.938 11.813 15.019 1.00 98.31 104 LEU A C 1
ATOM 782 O O . LEU A 1 104 ? -8.588 12.686 15.591 1.00 98.31 104 LEU A O 1
ATOM 786 N N . ALA A 1 105 ? -7.663 11.892 13.717 1.00 96.56 105 ALA A N 1
ATOM 787 C CA . ALA A 1 105 ? -8.017 13.062 12.915 1.00 96.56 105 ALA A CA 1
ATOM 788 C C . ALA A 1 105 ? -9.542 13.272 12.753 1.00 96.56 105 ALA A C 1
ATOM 790 O O . ALA A 1 105 ? -10.001 14.413 12.590 1.00 96.56 105 ALA A O 1
ATOM 791 N N . SER A 1 106 ? -10.326 12.188 12.785 1.00 97.75 106 SER A N 1
ATOM 792 C CA . SER A 1 106 ? -11.783 12.221 12.582 1.00 97.75 106 SER A CA 1
ATOM 793 C C . SER A 1 106 ? -12.581 12.352 13.878 1.00 97.75 106 SER A C 1
ATOM 795 O O . SER A 1 106 ? -13.594 13.053 13.876 1.00 97.75 106 SER A O 1
ATOM 797 N N . SER A 1 107 ? -12.127 11.725 14.968 1.00 97.81 107 SER A N 1
ATOM 798 C CA . SER A 1 107 ? -12.866 11.609 16.232 1.00 97.81 107 SER A CA 1
ATOM 799 C C . SER A 1 107 ? -12.188 12.260 17.438 1.00 97.81 107 SER A C 1
ATOM 801 O O . SER A 1 107 ? -12.806 12.318 18.496 1.00 97.81 107 SER A O 1
ATOM 803 N N . GLN A 1 108 ? -10.945 12.741 17.299 1.00 97.88 108 GLN A N 1
ATOM 804 C CA . GLN A 1 108 ? -10.084 13.234 18.390 1.00 97.88 108 GLN A CA 1
ATOM 805 C C . GLN A 1 108 ? -9.649 12.160 19.402 1.00 97.88 108 GLN A C 1
ATOM 807 O O . GLN A 1 108 ? -9.042 12.495 20.416 1.00 97.88 108 GLN A O 1
ATOM 812 N N . ALA A 1 109 ? -9.905 10.878 19.121 1.00 98.06 109 ALA A N 1
ATOM 813 C CA . ALA A 1 109 ? -9.492 9.766 19.969 1.00 98.06 109 ALA A CA 1
ATOM 814 C C . ALA A 1 109 ? -8.246 9.057 19.425 1.00 98.06 109 ALA A C 1
ATOM 816 O O . ALA A 1 109 ? -8.176 8.724 18.243 1.00 98.06 109 ALA A O 1
ATOM 817 N N . THR A 1 110 ? -7.303 8.720 20.302 1.00 98.25 110 THR A N 1
ATOM 818 C CA . THR A 1 110 ? -6.143 7.889 19.947 1.00 98.25 110 THR A CA 1
ATOM 819 C C . THR A 1 110 ? -6.382 6.454 20.394 1.00 98.25 110 THR A C 1
ATOM 821 O O . THR A 1 110 ? -6.403 6.180 21.590 1.00 98.25 110 THR A O 1
ATOM 824 N N . LEU A 1 111 ? -6.532 5.522 19.448 1.00 98.50 111 LEU A N 1
ATOM 825 C CA . LEU A 1 111 ? -6.596 4.093 19.778 1.00 98.50 111 LEU A CA 1
ATOM 826 C C . LEU A 1 111 ? -5.210 3.613 20.223 1.00 98.50 111 LEU A C 1
ATOM 828 O O . LEU A 1 111 ? -4.264 3.809 19.460 1.00 98.50 111 LEU A O 1
ATOM 832 N N . PRO A 1 112 ? -5.033 2.977 21.389 1.00 97.94 112 PRO A N 1
ATOM 833 C CA . PRO A 1 112 ? -3.740 2.402 21.738 1.00 97.94 112 PRO A CA 1
ATOM 834 C C . PRO A 1 112 ? -3.381 1.265 20.774 1.00 97.94 112 PRO A C 1
ATOM 836 O O . PRO A 1 112 ? -4.247 0.483 20.378 1.00 97.94 112 PRO A O 1
ATOM 839 N N . ILE A 1 113 ? -2.102 1.175 20.407 1.00 96.38 113 ILE A N 1
ATOM 840 C CA . ILE A 1 113 ? -1.545 0.052 19.645 1.00 96.38 113 ILE A CA 1
ATOM 841 C C . ILE A 1 113 ? -0.758 -0.812 20.626 1.00 96.38 113 ILE A C 1
ATOM 843 O O . ILE A 1 113 ? 0.151 -0.318 21.294 1.00 96.38 113 ILE A O 1
ATOM 847 N N . VAL A 1 114 ? -1.109 -2.091 20.714 1.00 94.19 114 VAL A N 1
ATOM 848 C CA . VAL A 1 114 ? -0.399 -3.091 21.509 1.00 94.19 114 VAL A CA 1
ATOM 849 C C . VAL A 1 114 ? 0.137 -4.201 20.623 1.00 94.19 114 VAL A C 1
ATOM 851 O O . VAL A 1 114 ? -0.470 -4.591 19.626 1.00 94.19 114 VAL A O 1
ATOM 854 N N . HIS A 1 115 ? 1.293 -4.715 21.015 1.00 90.38 115 HIS A N 1
ATOM 855 C CA . HIS A 1 115 ? 1.951 -5.828 20.353 1.00 90.38 115 HIS A CA 1
ATOM 856 C C . HIS A 1 115 ? 1.623 -7.107 21.117 1.00 90.38 115 HIS A C 1
ATOM 858 O O . HIS A 1 115 ? 1.598 -7.098 22.353 1.00 90.38 115 HIS A O 1
ATOM 864 N N . GLU A 1 116 ? 1.393 -8.210 20.410 1.00 84.44 116 GLU A N 1
ATOM 865 C CA . GLU A 1 116 ? 1.375 -9.510 21.070 1.00 84.44 116 GLU A CA 1
ATOM 866 C C . GLU A 1 116 ? 2.715 -9.770 21.774 1.00 84.44 116 GLU A C 1
ATOM 868 O O . GLU A 1 116 ? 3.797 -9.461 21.270 1.00 84.44 116 GLU A O 1
ATOM 873 N N . SER A 1 117 ? 2.622 -10.346 22.968 1.00 77.50 117 SER A N 1
ATOM 874 C CA . SER A 1 117 ? 3.750 -10.771 23.793 1.00 77.50 117 SER A CA 1
ATOM 875 C C . SER A 1 117 ? 3.399 -12.102 24.460 1.00 77.50 117 SER A C 1
ATOM 877 O O . SER A 1 117 ? 2.263 -12.564 24.336 1.00 77.50 117 SER A O 1
ATOM 879 N N . GLU A 1 118 ? 4.337 -12.702 25.200 1.00 59.72 118 GLU A N 1
ATOM 880 C CA . GLU A 1 118 ? 4.084 -13.937 25.966 1.00 59.72 118 GLU A CA 1
ATOM 881 C C . GLU A 1 118 ? 2.849 -13.824 26.877 1.00 59.72 118 GLU A C 1
ATOM 883 O O . GLU A 1 118 ? 2.062 -14.764 26.981 1.00 59.72 118 GLU A O 1
ATOM 888 N N . ASN A 1 119 ? 2.615 -12.646 27.466 1.00 66.38 119 ASN A N 1
ATOM 889 C CA . ASN A 1 119 ? 1.353 -12.324 28.121 1.00 66.38 119 ASN A CA 1
ATOM 890 C C . ASN A 1 119 ? 0.394 -11.743 27.075 1.00 66.38 119 ASN A C 1
ATOM 892 O O . ASN A 1 119 ? 0.476 -10.556 26.750 1.00 66.38 119 ASN A O 1
ATOM 896 N N . SER A 1 120 ? -0.501 -12.578 26.534 1.00 76.44 120 SER A N 1
ATOM 897 C CA . SER A 1 120 ? -1.460 -12.138 25.513 1.00 76.44 120 SER A CA 1
ATOM 898 C C . SER A 1 120 ? -2.246 -10.909 26.002 1.00 76.44 120 SER A C 1
ATOM 900 O O . SER A 1 120 ? -2.825 -10.948 27.095 1.00 76.44 120 SER A O 1
ATOM 902 N N . PRO A 1 121 ? -2.296 -9.812 25.220 1.00 85.19 121 PRO A N 1
ATOM 903 C CA . PRO A 1 121 ? -3.052 -8.619 25.594 1.00 85.19 121 PRO A CA 1
ATOM 904 C C . PRO A 1 121 ? -4.568 -8.839 25.499 1.00 85.19 121 PRO A C 1
ATOM 906 O O . PRO A 1 121 ? -5.334 -7.993 25.958 1.00 85.19 121 PRO A O 1
ATOM 909 N N . CYS A 1 122 ? -5.002 -9.959 24.911 1.00 89.75 122 CYS A N 1
ATOM 910 C CA . CYS A 1 122 ? -6.400 -10.278 24.675 1.00 89.75 122 CYS A CA 1
ATOM 911 C C . CYS A 1 122 ? -6.922 -11.342 25.652 1.00 89.75 122 CYS A C 1
ATOM 913 O O . CYS A 1 122 ? -6.340 -12.419 25.769 1.00 89.75 122 CYS A O 1
ATOM 915 N N . THR A 1 123 ? -8.075 -11.096 26.276 1.00 90.06 123 THR A N 1
ATOM 916 C CA . THR A 1 123 ? -8.803 -12.087 27.089 1.00 90.06 123 THR A CA 1
ATOM 917 C C . THR A 1 123 ? -10.228 -12.269 26.574 1.00 90.06 123 THR A C 1
ATOM 919 O O . THR A 1 123 ? -10.851 -11.336 26.073 1.00 90.06 123 THR A O 1
ATOM 922 N N . LEU A 1 124 ? -10.759 -13.492 26.651 1.00 88.56 124 LEU A N 1
ATOM 923 C CA . LEU A 1 124 ? -12.165 -13.762 26.343 1.00 88.56 124 LEU A CA 1
ATOM 924 C C . LEU A 1 124 ? -12.970 -13.764 27.639 1.00 88.56 124 LEU A C 1
ATOM 926 O O . LEU A 1 124 ? -12.808 -14.656 28.468 1.00 88.56 124 LEU A O 1
ATOM 930 N N . GLU A 1 125 ? -13.863 -12.791 27.788 1.00 87.94 125 GLU A N 1
ATOM 931 C CA . GLU A 1 125 ? -14.685 -12.606 28.985 1.00 87.94 125 GLU A CA 1
ATOM 932 C C . GLU A 1 125 ? -16.146 -12.421 28.579 1.00 87.94 125 GLU A C 1
ATOM 934 O O . GLU A 1 125 ? -16.488 -11.517 27.814 1.00 87.94 125 GLU A O 1
ATOM 939 N N . GLY A 1 126 ? -17.024 -13.312 29.050 1.00 83.31 126 GLY A N 1
ATOM 940 C CA . GLY A 1 126 ? -18.456 -13.252 28.733 1.00 83.31 126 GLY A CA 1
ATOM 941 C C . GLY A 1 126 ? -18.766 -13.290 27.229 1.00 83.31 126 GLY A C 1
ATOM 942 O O . GLY A 1 126 ? -19.716 -12.651 26.785 1.00 83.31 126 GLY A O 1
ATOM 943 N N . GLY A 1 127 ? -17.939 -13.981 26.433 1.00 85.06 127 GLY A N 1
ATOM 944 C CA . GLY A 1 127 ? -18.087 -14.067 24.974 1.00 85.06 127 GLY A CA 1
ATOM 945 C C . GLY A 1 127 ? -17.594 -12.841 24.195 1.00 85.06 127 GLY A C 1
ATOM 946 O O . GLY A 1 127 ? -17.757 -12.804 22.979 1.00 85.06 127 GLY A O 1
ATOM 947 N N . LYS A 1 128 ? -16.978 -11.856 24.862 1.00 90.50 128 LYS A N 1
ATOM 948 C CA . LYS A 1 128 ? -16.355 -10.683 24.233 1.00 90.50 128 LYS A CA 1
ATOM 949 C C . LYS A 1 128 ? -14.836 -10.765 24.315 1.00 90.50 128 LYS A C 1
ATOM 951 O O . LYS A 1 128 ? -14.290 -11.174 25.339 1.00 90.50 128 LYS A O 1
ATOM 956 N N . LEU A 1 129 ? -14.159 -10.333 23.253 1.00 92.25 129 LEU A N 1
ATOM 957 C CA . LEU A 1 129 ? -12.706 -10.166 23.262 1.00 92.25 129 LEU A CA 1
ATOM 958 C C . LEU A 1 129 ? -12.335 -8.831 23.917 1.00 92.25 129 LEU A C 1
ATOM 960 O O . LEU A 1 129 ? -12.615 -7.773 23.362 1.00 92.25 129 LEU A O 1
ATOM 964 N N . ARG A 1 130 ? -11.730 -8.879 25.097 1.00 94.31 130 ARG A N 1
ATOM 965 C CA . ARG A 1 130 ? -11.218 -7.722 25.833 1.00 94.31 130 ARG A CA 1
ATOM 966 C C . ARG A 1 130 ? -9.755 -7.510 25.495 1.00 94.31 130 ARG A C 1
ATOM 968 O O . ARG A 1 130 ? -9.015 -8.485 25.399 1.00 94.31 130 ARG A O 1
ATOM 975 N N . VAL A 1 131 ? -9.334 -6.256 25.355 1.00 94.94 131 VAL A N 1
ATOM 976 C CA . VAL A 1 131 ? -7.917 -5.910 25.167 1.00 94.94 131 VAL A CA 1
ATOM 977 C C . VAL A 1 131 ? -7.447 -5.093 26.355 1.00 94.94 131 VAL A C 1
ATOM 979 O O . VAL A 1 131 ? -8.065 -4.084 26.690 1.00 94.94 131 VAL A O 1
ATOM 982 N N . ARG A 1 132 ? -6.360 -5.520 26.992 1.00 94.00 132 ARG A N 1
ATOM 983 C CA . ARG A 1 132 ? -5.772 -4.832 28.140 1.00 94.00 132 ARG A CA 1
ATOM 984 C C . ARG A 1 132 ? -4.547 -4.030 27.718 1.00 94.00 132 ARG A C 1
ATOM 986 O O . ARG A 1 132 ? -3.616 -4.577 27.130 1.00 94.00 132 ARG A O 1
ATOM 993 N N . VAL A 1 133 ? -4.537 -2.747 28.068 1.00 93.12 133 VAL A N 1
ATOM 994 C CA . VAL A 1 133 ? -3.426 -1.820 27.820 1.00 93.12 133 VAL A CA 1
ATOM 995 C C . VAL A 1 133 ? -3.068 -1.152 29.143 1.00 93.12 133 VAL A C 1
ATOM 997 O O . VAL A 1 133 ? -3.802 -0.307 29.649 1.00 93.12 133 VAL A O 1
ATOM 1000 N N . GLY A 1 134 ? -1.962 -1.576 29.758 1.00 88.69 134 GLY A N 1
ATOM 1001 C CA . GLY A 1 134 ? -1.652 -1.184 31.134 1.00 88.69 134 GLY A CA 1
ATOM 1002 C C . GLY A 1 134 ? -2.766 -1.618 32.097 1.00 88.69 134 GLY A C 1
ATOM 1003 O O . GLY A 1 134 ? -3.050 -2.813 32.212 1.00 88.69 134 GLY A O 1
ATOM 1004 N N . ASN A 1 135 ? -3.398 -0.642 32.756 1.00 89.88 135 ASN A N 1
ATOM 1005 C CA . ASN A 1 135 ? -4.517 -0.853 33.684 1.00 89.88 135 ASN A CA 1
ATOM 1006 C C . ASN A 1 135 ? -5.897 -0.667 33.029 1.00 89.88 135 ASN A C 1
ATOM 1008 O O . ASN A 1 135 ? -6.915 -0.870 33.688 1.00 89.88 135 ASN A O 1
ATOM 1012 N N . GLU A 1 136 ? -5.945 -0.270 31.758 1.00 93.62 136 GLU A N 1
ATOM 1013 C CA . GLU A 1 136 ? -7.191 -0.040 31.033 1.00 93.62 136 GLU A CA 1
ATOM 1014 C C . GLU A 1 136 ? -7.623 -1.296 30.273 1.00 93.62 136 GLU A C 1
ATOM 1016 O O . GLU A 1 136 ? -6.795 -2.063 29.771 1.00 93.62 136 GLU A O 1
ATOM 1021 N N . VAL A 1 137 ? -8.938 -1.499 30.180 1.00 95.00 137 VAL A N 1
ATOM 1022 C CA . VAL A 1 137 ? -9.549 -2.616 29.454 1.00 95.00 137 VAL A CA 1
ATOM 1023 C C . VAL A 1 137 ? -10.533 -2.067 28.433 1.00 95.00 137 VAL A C 1
ATOM 1025 O O . VAL A 1 137 ? -11.482 -1.368 28.781 1.00 95.00 137 VAL A O 1
ATOM 1028 N N . PHE A 1 138 ? -10.327 -2.429 27.172 1.00 96.44 138 PHE A N 1
ATOM 1029 C CA . PHE A 1 138 ? -11.152 -2.001 26.050 1.00 96.44 138 PHE A CA 1
ATOM 1030 C C . PHE A 1 138 ? -12.220 -3.055 25.729 1.00 96.44 138 PHE A C 1
ATOM 1032 O O . PHE A 1 138 ? -11.949 -4.260 25.712 1.00 96.44 138 PHE A O 1
ATOM 1039 N N . ASP A 1 139 ? -13.453 -2.594 25.483 1.00 94.25 139 ASP A N 1
ATOM 1040 C CA . ASP A 1 139 ? -14.601 -3.429 25.093 1.00 94.25 139 ASP A CA 1
ATOM 1041 C C . ASP A 1 139 ? -14.507 -3.939 23.652 1.00 94.25 139 ASP A C 1
ATOM 1043 O O . ASP A 1 139 ? -15.198 -4.899 23.312 1.00 94.25 139 ASP A O 1
ATOM 1047 N N . TYR A 1 140 ? -13.707 -3.289 22.807 1.00 97.19 140 TYR A N 1
ATOM 1048 C CA . TYR A 1 140 ? -13.603 -3.575 21.380 1.00 97.19 140 TYR A CA 1
ATOM 1049 C C . TYR A 1 140 ? -12.147 -3.809 20.973 1.00 97.19 140 TYR A C 1
ATOM 1051 O O . TYR A 1 140 ? -11.227 -3.175 21.495 1.00 97.19 140 TYR A O 1
ATOM 1059 N N . ALA A 1 141 ? -11.943 -4.711 20.016 1.00 96.12 141 ALA A N 1
ATOM 1060 C CA . ALA A 1 141 ? -10.621 -5.093 19.535 1.00 96.12 141 ALA A CA 1
ATOM 1061 C C . ALA A 1 141 ? -10.497 -4.871 18.027 1.00 96.12 141 ALA A C 1
ATOM 1063 O O . ALA A 1 141 ? -11.402 -5.208 17.262 1.00 96.12 141 ALA A O 1
ATOM 1064 N N 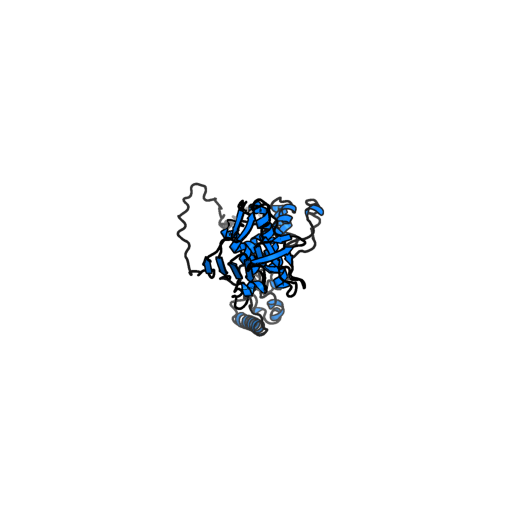. VAL A 1 142 ? -9.348 -4.356 17.599 1.00 97.38 142 VAL A N 1
ATOM 1065 C CA . VAL A 1 142 ? -8.948 -4.298 16.194 1.00 97.38 142 VAL A CA 1
ATOM 1066 C C . VAL A 1 142 ? -7.708 -5.164 16.019 1.00 97.38 142 VAL A C 1
ATOM 1068 O O . VAL A 1 142 ? -6.626 -4.785 16.445 1.00 97.38 142 VAL A O 1
ATOM 1071 N N . LEU A 1 143 ? -7.863 -6.334 15.415 1.00 95.25 143 LEU A N 1
ATOM 1072 C CA . LEU A 1 143 ? -6.783 -7.277 15.147 1.00 95.25 143 LEU A CA 1
ATOM 1073 C C . LEU A 1 143 ? -6.271 -7.042 13.726 1.00 95.25 143 LEU A C 1
ATOM 1075 O O . LEU A 1 143 ? -7.044 -7.176 12.776 1.00 95.25 143 LEU A O 1
ATOM 1079 N N . ILE A 1 144 ? -4.996 -6.689 13.573 1.00 94.69 144 ILE A N 1
ATOM 1080 C CA . ILE A 1 144 ? -4.378 -6.447 12.262 1.00 94.69 144 ILE A CA 1
ATOM 1081 C C . ILE A 1 144 ? -3.182 -7.376 12.092 1.00 94.69 144 ILE A C 1
ATOM 1083 O O . ILE A 1 144 ? -2.229 -7.298 12.861 1.00 94.69 144 ILE A O 1
ATOM 1087 N N . GLY A 1 145 ? -3.219 -8.204 11.051 1.00 90.00 145 GLY A N 1
ATOM 1088 C CA . GLY A 1 145 ? -2.250 -9.269 10.805 1.00 90.00 145 GLY A CA 1
ATOM 1089 C C . GLY A 1 145 ? -2.780 -10.643 11.223 1.00 90.00 145 GLY A C 1
ATOM 1090 O O . GLY A 1 145 ? -3.892 -10.772 11.748 1.00 90.00 145 GLY A O 1
ATOM 1091 N N . GLU A 1 146 ? -1.990 -11.686 10.959 1.00 85.06 146 GLU A N 1
ATOM 1092 C CA . GLU A 1 146 ? -2.349 -13.048 11.355 1.00 85.06 146 GLU A CA 1
ATOM 1093 C C . GLU A 1 146 ? -2.348 -13.150 12.885 1.00 85.06 146 GLU A C 1
ATOM 1095 O O . GLU A 1 146 ? -1.355 -12.847 13.541 1.00 85.06 146 GLU A O 1
ATOM 1100 N N . HIS A 1 147 ? -3.484 -13.546 13.457 1.00 81.88 147 HIS A N 1
ATOM 1101 C CA . HIS A 1 147 ? -3.684 -13.599 14.904 1.00 81.88 147 HIS A CA 1
ATOM 1102 C C . HIS A 1 147 ? -4.605 -14.783 15.242 1.00 81.88 147 HIS A C 1
ATOM 1104 O O . HIS A 1 147 ? -5.635 -14.951 14.577 1.00 81.88 147 HIS A O 1
ATOM 1110 N N . PRO A 1 148 ? -4.341 -15.580 16.298 1.00 81.81 148 PRO A N 1
ATOM 1111 C CA . PRO A 1 148 ? -5.169 -16.746 16.636 1.00 81.81 148 PRO A CA 1
ATOM 1112 C C . PRO A 1 148 ? -6.658 -16.416 16.830 1.00 81.81 148 PRO A C 1
ATOM 1114 O O . PRO A 1 148 ? -7.543 -17.203 16.492 1.00 81.81 148 PRO A O 1
ATOM 1117 N N . MET A 1 149 ? -6.959 -15.226 17.361 1.00 80.94 149 MET A N 1
ATOM 1118 C CA . MET A 1 149 ? -8.344 -14.752 17.508 1.00 80.94 149 MET A CA 1
ATOM 1119 C C . MET A 1 149 ? -9.000 -14.334 16.180 1.00 80.94 149 MET A C 1
ATOM 1121 O O . MET A 1 149 ? -10.222 -14.418 16.081 1.00 80.94 149 MET A O 1
ATOM 1125 N N . SER A 1 150 ? -8.234 -13.953 15.151 1.00 81.50 150 SER A N 1
ATOM 1126 C CA . SER A 1 150 ? -8.772 -13.717 13.800 1.00 81.50 150 SER A CA 1
ATOM 1127 C C . SER A 1 150 ? -9.277 -15.028 13.188 1.00 81.50 150 SER A C 1
ATOM 1129 O O . SER A 1 150 ? -10.404 -15.072 12.694 1.00 81.50 150 SER A O 1
ATOM 1131 N N . ALA A 1 151 ? -8.525 -16.125 13.356 1.00 80.00 151 ALA A N 1
ATOM 1132 C CA . ALA A 1 151 ? -8.956 -17.461 12.937 1.00 80.00 151 ALA A CA 1
ATOM 1133 C C . ALA A 1 151 ? -10.239 -17.908 13.660 1.00 80.00 151 ALA A C 1
ATOM 1135 O O . ALA A 1 151 ? -11.149 -18.454 13.039 1.00 80.00 151 ALA A O 1
ATOM 1136 N N . ARG A 1 152 ? -10.378 -17.597 14.959 1.00 78.31 152 ARG A N 1
ATOM 1137 C CA . ARG A 1 152 ? -11.637 -17.817 15.704 1.00 78.31 152 ARG A CA 1
ATOM 1138 C C . ARG A 1 152 ? -12.795 -16.950 15.208 1.00 78.31 152 ARG A C 1
ATOM 1140 O O . ARG A 1 152 ? -13.943 -17.372 15.303 1.00 78.31 152 ARG A O 1
ATOM 1147 N N . ASN A 1 153 ? -12.507 -15.776 14.648 1.00 75.75 153 ASN A N 1
ATOM 1148 C CA . ASN A 1 153 ? -13.485 -14.950 13.937 1.00 75.75 153 ASN A CA 1
ATOM 1149 C C . ASN A 1 153 ? -13.763 -15.470 12.506 1.00 75.75 153 ASN A C 1
ATOM 1151 O O . ASN A 1 153 ? -14.513 -14.855 11.745 1.00 75.75 153 ASN A O 1
ATOM 1155 N N . GLY A 1 154 ? -13.197 -16.623 12.132 1.00 81.19 154 GLY A N 1
ATOM 1156 C CA . GLY A 1 154 ? -13.433 -17.308 10.864 1.00 81.19 154 GLY A CA 1
ATOM 1157 C C . GLY A 1 154 ? -12.702 -16.690 9.677 1.00 81.19 154 GLY A C 1
ATOM 1158 O O . GLY A 1 154 ? -13.164 -16.864 8.552 1.00 81.19 154 GLY A O 1
ATOM 1159 N N . ILE A 1 155 ? -11.621 -15.937 9.912 1.00 85.56 155 ILE A N 1
ATOM 1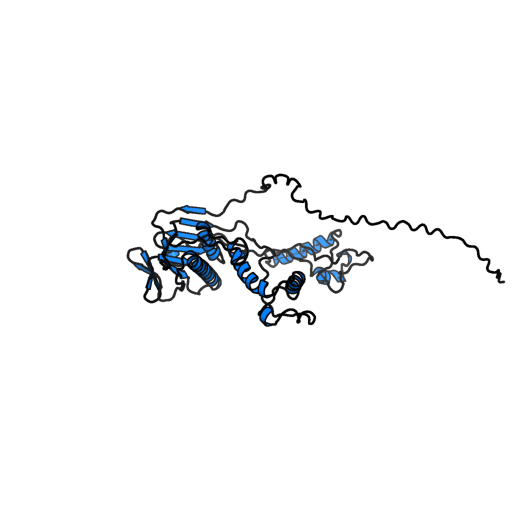160 C CA . ILE A 1 155 ? -10.800 -15.363 8.841 1.00 85.56 155 ILE A CA 1
ATOM 1161 C C . ILE A 1 155 ? -9.322 -15.685 9.068 1.00 85.56 155 ILE A C 1
ATOM 1163 O O . ILE A 1 155 ? -8.830 -15.630 10.192 1.00 85.56 155 ILE A O 1
ATOM 1167 N N . THR A 1 156 ? -8.615 -16.009 7.995 1.00 85.31 156 THR A N 1
ATOM 1168 C CA . THR A 1 156 ? -7.172 -16.279 7.980 1.00 85.31 156 THR A CA 1
ATOM 1169 C C . THR A 1 156 ? -6.599 -15.750 6.671 1.00 85.31 156 THR A C 1
ATOM 1171 O O . THR A 1 156 ? -7.343 -15.556 5.706 1.00 85.31 156 THR A O 1
ATOM 1174 N N . SER A 1 157 ? -5.296 -15.482 6.639 1.00 82.94 157 SER A N 1
ATOM 1175 C CA . SER A 1 157 ? -4.589 -15.186 5.392 1.00 82.94 157 SER A CA 1
ATOM 1176 C C . SER A 1 157 ? -4.415 -16.404 4.475 1.00 82.94 157 SER A C 1
ATOM 1178 O O . SER A 1 157 ? -4.013 -16.237 3.322 1.00 82.94 157 SER A O 1
ATOM 1180 N N . GLN A 1 158 ? -4.741 -17.614 4.946 1.00 82.75 158 GLN A N 1
ATOM 1181 C CA . GLN A 1 158 ? -4.688 -18.827 4.135 1.00 82.75 158 GLN A CA 1
ATOM 1182 C C . GLN A 1 158 ? -5.588 -18.711 2.893 1.00 82.75 158 GLN A C 1
ATOM 1184 O O . GLN A 1 158 ? -6.722 -18.243 2.971 1.00 82.75 158 GLN A O 1
ATOM 1189 N N . ASP A 1 159 ? -5.067 -19.156 1.747 1.00 83.31 159 ASP A N 1
ATOM 1190 C CA . ASP A 1 159 ? -5.755 -19.194 0.448 1.00 83.31 159 ASP A CA 1
ATOM 1191 C C . ASP A 1 159 ? -6.206 -17.828 -0.106 1.00 83.31 159 ASP A C 1
ATOM 1193 O O . ASP A 1 159 ? -6.969 -17.767 -1.076 1.00 83.31 159 ASP A O 1
ATOM 1197 N N . LEU A 1 160 ? -5.709 -16.717 0.452 1.00 88.12 160 LEU A N 1
ATOM 1198 C CA . LEU A 1 160 ? -5.905 -15.411 -0.165 1.00 88.12 160 LEU A CA 1
ATOM 1199 C C . LEU A 1 160 ? -5.179 -15.345 -1.519 1.00 88.12 160 LEU A C 1
ATOM 1201 O O . LEU A 1 160 ? -4.045 -15.818 -1.643 1.00 88.12 160 LEU A O 1
ATOM 1205 N N . PRO A 1 161 ? -5.795 -14.724 -2.544 1.00 89.44 161 PRO A N 1
ATOM 1206 C CA . PRO A 1 161 ? -5.079 -14.381 -3.764 1.00 89.44 161 PRO A CA 1
ATOM 1207 C C . PRO A 1 161 ? -3.849 -13.509 -3.463 1.00 89.44 161 PRO A C 1
ATOM 1209 O O . PRO A 1 161 ? -3.790 -12.834 -2.437 1.00 89.44 161 PRO A O 1
ATOM 1212 N N . GLU A 1 162 ? -2.884 -13.487 -4.384 1.00 88.19 162 GLU A N 1
ATOM 1213 C CA . GLU A 1 162 ? -1.704 -12.614 -4.307 1.00 88.19 162 GLU A CA 1
ATOM 1214 C C . GLU A 1 162 ? -2.129 -11.152 -4.053 1.00 88.19 162 GLU A C 1
ATOM 1216 O O . GLU A 1 162 ? -2.998 -10.630 -4.752 1.00 88.19 162 GLU A O 1
ATOM 1221 N N . GLU A 1 163 ? -1.541 -10.510 -3.036 1.00 88.81 163 GLU A N 1
ATOM 1222 C CA . GLU A 1 163 ? -1.917 -9.159 -2.567 1.00 88.81 163 GLU A CA 1
ATOM 1223 C C . GLU A 1 163 ? -3.399 -9.006 -2.152 1.00 88.81 163 GLU A C 1
ATOM 1225 O O . GLU A 1 163 ? -3.965 -7.907 -2.177 1.00 88.81 163 GLU A O 1
ATOM 1230 N N . GLY A 1 164 ? -4.048 -10.113 -1.794 1.00 92.62 164 GLY A N 1
ATOM 1231 C CA . GLY A 1 164 ? -5.410 -10.137 -1.290 1.00 92.62 164 GLY A CA 1
ATOM 1232 C C . GLY A 1 164 ? -5.501 -9.792 0.195 1.00 92.62 164 GLY A C 1
ATOM 1233 O O . GLY A 1 164 ? -4.581 -10.036 0.980 1.00 92.62 164 GLY A O 1
ATOM 1234 N N . PHE A 1 165 ? -6.653 -9.259 0.597 1.00 95.00 165 PHE A N 1
ATOM 1235 C CA . PHE A 1 165 ? -7.009 -9.082 2.002 1.00 95.00 165 PHE A CA 1
ATOM 1236 C C . PHE A 1 165 ? -8.398 -9.622 2.312 1.00 95.00 165 PHE A C 1
ATOM 1238 O O . PHE A 1 165 ? -9.257 -9.751 1.436 1.00 95.00 165 PHE A O 1
ATOM 1245 N N . LEU A 1 166 ? -8.628 -9.850 3.603 1.00 95.69 166 LEU A N 1
ATOM 1246 C CA . LEU A 1 166 ? -9.944 -10.072 4.173 1.00 95.69 166 LEU A CA 1
ATOM 1247 C C . LEU A 1 166 ? -10.091 -9.227 5.442 1.00 95.69 166 LEU A C 1
ATOM 1249 O O . LEU A 1 166 ? -9.254 -9.250 6.343 1.00 95.69 166 LEU A O 1
ATOM 1253 N N . LEU A 1 167 ? -11.172 -8.460 5.496 1.00 96.06 167 LEU A N 1
ATOM 1254 C CA . LEU A 1 167 ? -11.595 -7.672 6.639 1.00 96.06 167 LEU A CA 1
ATOM 1255 C C . LEU A 1 167 ? -12.947 -8.177 7.130 1.00 96.06 167 LEU A C 1
ATOM 1257 O O . LEU A 1 167 ? -13.863 -8.382 6.336 1.00 96.06 167 LEU A O 1
ATOM 1261 N N . LYS A 1 168 ? -13.103 -8.328 8.443 1.00 96.81 168 LYS A N 1
ATOM 1262 C CA . LYS A 1 168 ? -14.374 -8.712 9.054 1.00 96.81 168 LYS A CA 1
ATOM 1263 C C . LYS A 1 168 ? -14.635 -7.947 10.340 1.00 96.81 168 LYS A C 1
ATOM 1265 O O . LYS A 1 168 ? -13.839 -8.004 11.269 1.00 96.81 168 LYS A O 1
ATOM 1270 N N . VAL A 1 169 ? -15.788 -7.294 10.408 1.00 96.75 169 VAL A N 1
ATOM 1271 C CA . VAL A 1 169 ? -16.357 -6.700 11.620 1.00 96.75 169 VAL A CA 1
ATOM 1272 C C . VAL A 1 169 ? -17.472 -7.619 12.102 1.00 96.75 169 VAL A C 1
ATOM 1274 O O . VAL A 1 169 ? -18.493 -7.763 11.431 1.00 96.75 169 VAL A O 1
ATOM 1277 N N . SER A 1 170 ? -17.276 -8.261 13.250 1.00 93.88 170 SER A N 1
ATOM 1278 C CA . SER A 1 170 ? -18.250 -9.184 13.835 1.00 93.88 170 SER A CA 1
ATOM 1279 C C . SER A 1 170 ? -18.179 -9.138 15.356 1.00 93.88 170 SER A C 1
ATOM 1281 O O . SER A 1 170 ? -17.098 -9.193 15.945 1.00 93.88 170 SER A O 1
ATOM 1283 N N . GLY A 1 171 ? -19.341 -9.036 16.005 1.00 92.12 171 GLY A N 1
ATOM 1284 C CA . GLY A 1 171 ? -19.414 -8.862 17.453 1.00 92.12 171 GLY A CA 1
ATOM 1285 C C . GLY A 1 171 ? -18.659 -7.607 17.893 1.00 92.12 171 GLY A C 1
ATOM 1286 O O . GLY A 1 171 ? -18.960 -6.507 17.441 1.00 92.12 171 GLY A O 1
ATOM 1287 N N . ASN A 1 172 ? -17.672 -7.774 18.773 1.00 95.31 172 ASN A N 1
ATOM 1288 C CA . ASN A 1 172 ? -16.843 -6.679 19.275 1.00 95.31 172 ASN A CA 1
ATOM 1289 C C . ASN A 1 172 ? -15.433 -6.636 18.653 1.00 95.31 172 ASN A C 1
ATOM 1291 O O . ASN A 1 172 ? -14.546 -5.979 19.201 1.00 95.31 172 ASN A O 1
ATOM 1295 N N . VAL A 1 173 ? -15.220 -7.336 17.531 1.00 95.75 173 VAL A N 1
ATOM 1296 C CA . VAL A 1 173 ? -13.904 -7.484 16.900 1.00 95.75 173 VAL A CA 1
ATOM 1297 C C . VAL A 1 173 ? -13.932 -7.067 15.430 1.00 95.75 173 VAL A C 1
ATOM 1299 O O . VAL A 1 173 ? -14.758 -7.537 14.645 1.00 95.75 173 VAL A O 1
ATOM 1302 N N . LEU A 1 174 ? -12.982 -6.212 15.056 1.00 97.00 174 LEU A N 1
ATOM 1303 C CA . LEU A 1 174 ? -12.544 -6.002 13.682 1.00 97.00 174 LEU A CA 1
ATOM 1304 C C . LEU A 1 174 ? -11.296 -6.860 13.474 1.00 97.00 174 LEU A C 1
ATOM 1306 O O . LEU A 1 174 ? -10.309 -6.678 14.176 1.00 97.00 174 LEU A O 1
ATOM 1310 N N . SER A 1 175 ? -11.332 -7.782 12.522 1.00 96.25 175 SER A N 1
ATOM 1311 C CA . SER A 1 175 ? -10.182 -8.589 12.122 1.00 96.25 175 SER A CA 1
ATOM 1312 C C . SER A 1 175 ? -9.773 -8.217 10.700 1.00 96.25 175 SER A C 1
ATOM 1314 O O . SER A 1 175 ? -10.618 -8.173 9.807 1.00 96.25 175 SER A O 1
ATOM 1316 N N . ILE A 1 176 ? -8.487 -7.949 10.498 1.00 96.06 176 ILE A N 1
ATOM 1317 C CA . ILE A 1 176 ? -7.877 -7.620 9.211 1.00 96.06 176 ILE A CA 1
ATOM 1318 C C . ILE A 1 176 ? -6.717 -8.581 8.986 1.00 96.06 176 ILE A C 1
ATOM 1320 O O . ILE A 1 176 ? -5.741 -8.561 9.734 1.00 96.06 176 ILE A O 1
ATOM 1324 N N . VAL A 1 177 ? -6.811 -9.386 7.933 1.00 93.06 177 VAL A N 1
ATOM 1325 C CA . VAL A 1 177 ? -5.750 -10.294 7.487 1.00 93.06 177 VAL A CA 1
ATOM 1326 C C . VAL A 1 177 ? -5.412 -10.009 6.030 1.00 93.06 177 VAL A C 1
ATOM 1328 O O . VAL A 1 177 ? -6.260 -9.585 5.243 1.00 93.06 177 VAL A O 1
ATOM 1331 N N . GLY A 1 178 ? -4.157 -10.222 5.669 1.00 88.94 178 GLY A N 1
ATOM 1332 C CA . GLY A 1 178 ? -3.663 -9.994 4.321 1.00 88.94 178 GLY A CA 1
ATOM 1333 C C . GLY A 1 178 ? -2.151 -10.128 4.282 1.00 88.94 178 GLY A C 1
ATOM 1334 O O . GLY A 1 178 ? -1.480 -9.909 5.289 1.00 88.94 178 GLY A O 1
ATOM 1335 N N . ASP A 1 179 ? -1.628 -10.484 3.117 1.00 76.94 179 ASP A N 1
ATOM 1336 C CA . ASP A 1 179 ? -0.194 -10.666 2.906 1.00 76.94 179 ASP A CA 1
ATOM 1337 C C . ASP A 1 179 ? 0.454 -9.380 2.351 1.00 76.94 179 ASP A C 1
ATOM 1339 O O . ASP A 1 179 ? -0.208 -8.576 1.693 1.00 76.94 179 ASP A O 1
ATOM 1343 N N . HIS A 1 180 ? 1.745 -9.145 2.594 1.00 76.19 180 HIS A N 1
ATOM 1344 C CA . HIS A 1 180 ? 2.450 -7.920 2.183 1.00 76.19 180 HIS A CA 1
ATOM 1345 C C . HIS A 1 180 ? 1.719 -6.641 2.655 1.00 76.19 180 HIS A C 1
ATOM 1347 O O . HIS A 1 180 ? 1.303 -6.545 3.803 1.00 76.19 180 HIS A O 1
ATOM 1353 N N . ASN A 1 181 ? 1.526 -5.640 1.786 1.00 87.25 181 ASN A N 1
ATOM 1354 C CA . ASN A 1 181 ? 0.820 -4.393 2.112 1.00 87.25 181 ASN A CA 1
ATOM 1355 C C . ASN A 1 181 ? -0.712 -4.555 2.208 1.00 87.25 181 ASN A C 1
ATOM 1357 O O . ASN A 1 181 ? -1.414 -3.563 2.407 1.00 87.25 181 ASN A O 1
ATOM 1361 N N . SER A 1 182 ? -1.263 -5.765 2.084 1.00 91.00 182 SER A N 1
ATOM 1362 C CA . SER A 1 182 ? -2.715 -5.957 1.963 1.00 91.00 182 SER A CA 1
ATOM 1363 C C . SER A 1 182 ? -3.486 -5.570 3.227 1.00 91.00 182 SER A C 1
ATOM 1365 O O . SER A 1 182 ? -4.614 -5.094 3.128 1.00 91.00 182 SER A O 1
ATOM 1367 N N . ALA A 1 183 ? -2.862 -5.640 4.409 1.00 92.75 183 ALA A N 1
ATOM 1368 C CA . ALA A 1 183 ? -3.442 -5.085 5.635 1.00 92.75 183 ALA A CA 1
ATOM 1369 C C . ALA A 1 183 ? -3.669 -3.561 5.540 1.00 92.75 183 ALA A C 1
ATOM 1371 O O . ALA A 1 183 ? -4.691 -3.052 6.000 1.00 92.75 183 ALA A O 1
ATOM 1372 N N . VAL A 1 184 ? -2.754 -2.827 4.891 1.00 93.75 184 VAL A N 1
ATOM 1373 C CA . VAL A 1 184 ? -2.917 -1.388 4.621 1.00 93.75 184 VAL A CA 1
ATOM 1374 C C . VAL A 1 184 ? -4.077 -1.177 3.651 1.00 93.75 184 VAL A C 1
ATOM 1376 O O . VAL A 1 184 ? -4.923 -0.320 3.890 1.00 93.75 184 VAL A O 1
ATOM 1379 N N . TYR A 1 185 ? -4.165 -1.989 2.594 1.00 94.56 185 TYR A N 1
ATOM 1380 C CA . TYR A 1 185 ? -5.246 -1.901 1.608 1.00 94.56 185 TYR A CA 1
ATOM 1381 C C . TYR A 1 185 ? -6.626 -2.174 2.218 1.00 94.56 185 TYR A C 1
ATOM 1383 O O . TYR A 1 185 ? -7.579 -1.473 1.880 1.00 94.56 185 TYR A O 1
ATOM 1391 N N . ALA A 1 186 ? -6.723 -3.113 3.162 1.00 96.12 186 ALA A N 1
ATOM 1392 C CA . ALA A 1 186 ? -7.940 -3.379 3.923 1.00 96.12 186 ALA A CA 1
ATOM 1393 C C . ALA A 1 186 ? -8.354 -2.191 4.806 1.00 96.12 186 ALA A C 1
ATOM 1395 O O . ALA A 1 186 ? -9.528 -1.825 4.846 1.00 96.12 186 ALA A O 1
ATOM 1396 N N . VAL A 1 187 ? -7.392 -1.560 5.493 1.00 97.44 187 VAL A N 1
ATOM 1397 C CA . VAL A 1 187 ? -7.644 -0.344 6.284 1.00 97.44 187 VAL A CA 1
ATOM 1398 C C . VAL A 1 187 ? -8.108 0.799 5.384 1.00 97.44 187 VAL A C 1
ATOM 1400 O O . VAL A 1 187 ? -9.055 1.498 5.734 1.00 97.44 187 VAL A O 1
ATOM 1403 N N . VAL A 1 188 ? -7.495 0.975 4.213 1.00 96.75 188 VAL A N 1
ATOM 1404 C CA . VAL A 1 188 ? -7.940 1.976 3.234 1.00 96.75 188 VAL A CA 1
ATOM 1405 C C . VAL A 1 188 ? -9.363 1.681 2.759 1.00 96.75 188 VAL A C 1
ATOM 1407 O O . VAL A 1 188 ? -10.195 2.582 2.794 1.00 96.75 188 VAL A O 1
ATOM 1410 N N . ASP A 1 189 ? -9.677 0.433 2.389 1.00 96.69 189 ASP A N 1
ATOM 1411 C CA . ASP A 1 189 ? -11.033 0.030 1.984 1.00 96.69 189 ASP A CA 1
ATOM 1412 C C . ASP A 1 189 ? -12.077 0.365 3.055 1.00 96.69 189 ASP A C 1
ATOM 1414 O O . ASP A 1 189 ? -13.146 0.900 2.756 1.00 96.69 189 ASP A O 1
ATOM 1418 N N . LEU A 1 190 ? -11.751 0.077 4.319 1.00 97.62 190 LEU A N 1
ATOM 1419 C CA . LEU A 1 190 ? -12.594 0.412 5.458 1.00 97.62 190 LEU A CA 1
ATOM 1420 C C . LEU A 1 190 ? -12.800 1.923 5.556 1.00 97.62 190 LEU A C 1
ATOM 1422 O O . LEU A 1 190 ? -13.933 2.385 5.603 1.00 97.62 190 LEU A O 1
ATOM 1426 N N . LEU A 1 191 ? -11.719 2.701 5.578 1.00 98.06 191 LEU A N 1
ATOM 1427 C CA . LEU A 1 191 ? -11.781 4.154 5.730 1.00 98.06 191 LEU A CA 1
ATOM 1428 C C . LEU A 1 191 ? -12.561 4.817 4.586 1.00 98.06 191 LEU A C 1
ATOM 1430 O O . LEU A 1 191 ? -13.356 5.727 4.823 1.00 98.06 191 LEU A O 1
ATOM 1434 N N . GLU A 1 192 ? -12.402 4.353 3.348 1.00 97.06 192 GLU A N 1
ATOM 1435 C CA . GLU A 1 192 ? -13.128 4.913 2.207 1.00 97.06 192 GLU A CA 1
ATOM 1436 C C . GLU A 1 192 ? -14.649 4.732 2.323 1.00 97.06 192 GLU A C 1
ATOM 1438 O O . GLU A 1 192 ? -15.400 5.627 1.913 1.00 97.06 192 GLU A O 1
ATOM 1443 N N . GLN A 1 193 ? -15.122 3.660 2.964 1.00 96.25 193 GLN A N 1
ATOM 1444 C CA . GLN A 1 193 ? -16.551 3.468 3.247 1.00 96.25 193 GLN A CA 1
ATOM 1445 C C . GLN A 1 193 ? -17.115 4.513 4.217 1.00 96.25 193 GLN A C 1
ATOM 1447 O O . GLN A 1 193 ? -18.298 4.834 4.141 1.00 96.25 193 GLN A O 1
ATOM 1452 N N . TYR A 1 194 ? -16.277 5.094 5.080 1.00 97.38 194 TYR A N 1
ATOM 1453 C CA . TYR A 1 194 ? -16.674 6.145 6.025 1.00 97.38 194 TYR A CA 1
ATOM 1454 C C . TYR A 1 194 ? -16.402 7.562 5.506 1.00 97.38 194 TYR A C 1
ATOM 1456 O O . TYR A 1 194 ? -16.575 8.523 6.246 1.00 97.38 194 TYR A O 1
ATOM 1464 N N . GLY A 1 195 ? -16.020 7.715 4.232 1.00 96.81 195 GLY A N 1
ATOM 1465 C CA . GLY A 1 195 ? -15.888 9.021 3.575 1.00 96.81 195 GLY A CA 1
ATOM 1466 C C . GLY A 1 195 ? -14.483 9.626 3.599 1.00 96.81 195 GLY A C 1
ATOM 1467 O O . GLY A 1 195 ? -14.304 10.758 3.152 1.00 96.81 195 GLY A O 1
ATOM 1468 N N . PHE A 1 196 ? -13.473 8.892 4.067 1.00 97.69 196 PHE A N 1
ATOM 1469 C CA . PHE A 1 196 ? -12.084 9.334 3.942 1.00 97.69 196 PHE A CA 1
ATOM 1470 C C . PHE A 1 196 ? -11.635 9.271 2.482 1.00 97.69 196 PHE A C 1
ATOM 1472 O O . PHE A 1 196 ? -11.973 8.322 1.774 1.00 97.69 196 PHE A O 1
ATOM 1479 N N . ARG A 1 197 ? -10.858 10.251 2.015 1.00 96.25 197 ARG A N 1
ATOM 1480 C CA . ARG A 1 197 ? -10.284 10.244 0.658 1.00 96.25 197 ARG A CA 1
ATOM 1481 C C . ARG A 1 197 ? -8.842 10.732 0.672 1.00 96.25 197 ARG A C 1
ATOM 1483 O O . ARG A 1 197 ? -8.485 11.591 1.476 1.00 96.25 197 ARG A O 1
ATOM 1490 N N . SER A 1 198 ? -8.053 10.232 -0.270 1.00 93.44 198 SER A N 1
ATOM 1491 C CA . SER A 1 198 ? -6.787 10.827 -0.691 1.00 93.44 198 SER A CA 1
ATOM 1492 C C . SER A 1 198 ? -6.923 11.166 -2.174 1.00 93.44 198 SER A C 1
ATOM 1494 O O . SER A 1 198 ? -7.206 10.289 -2.979 1.00 93.44 198 SER A O 1
ATOM 1496 N N . LEU A 1 199 ? -6.856 12.448 -2.526 1.00 90.75 199 LEU A N 1
ATOM 1497 C CA . LEU A 1 199 ? -7.061 12.951 -3.889 1.00 90.75 199 LEU A CA 1
ATOM 1498 C C . LEU A 1 199 ? -5.723 13.262 -4.569 1.00 90.75 199 LEU A C 1
ATOM 1500 O O . LEU A 1 199 ? -5.532 12.973 -5.746 1.00 90.75 199 LEU A O 1
ATOM 1504 N N . TRP A 1 200 ? -4.780 13.812 -3.808 1.00 86.75 200 TRP A N 1
ATOM 1505 C CA . TRP A 1 200 ? -3.386 14.034 -4.189 1.00 86.75 200 TRP A CA 1
ATOM 1506 C C . TRP A 1 200 ? -2.499 13.972 -2.937 1.00 86.75 200 TRP A C 1
ATOM 1508 O O . TRP A 1 200 ? -3.023 14.017 -1.819 1.00 86.75 200 TRP A O 1
ATOM 1518 N N . PRO A 1 201 ? -1.167 13.867 -3.087 1.00 85.12 201 PRO A N 1
ATOM 1519 C CA . PRO A 1 201 ? -0.256 13.818 -1.951 1.00 85.12 201 PRO A CA 1
ATOM 1520 C C . PRO A 1 201 ? -0.399 15.016 -1.002 1.00 85.12 201 PRO A C 1
ATOM 1522 O O . PRO A 1 201 ? -0.331 16.171 -1.425 1.00 85.12 201 PRO A O 1
ATOM 1525 N N . GLY A 1 202 ? -0.521 14.724 0.294 1.00 81.19 202 GLY A N 1
ATOM 1526 C CA . GLY A 1 202 ? -0.402 15.695 1.384 1.00 81.19 202 GLY A CA 1
ATOM 1527 C C . GLY A 1 202 ? -1.731 16.046 2.044 1.00 81.19 202 GLY A C 1
ATOM 1528 O O . GLY A 1 202 ? -2.792 15.533 1.684 1.00 81.19 202 GLY A O 1
ATOM 1529 N N . GLU A 1 203 ? -1.674 16.938 3.034 1.00 84.00 203 GLU A N 1
ATOM 1530 C CA . GLU A 1 203 ? -2.846 17.346 3.821 1.00 84.00 203 GLU A CA 1
ATOM 1531 C C . GLU A 1 203 ? -3.947 17.952 2.947 1.00 84.00 203 GLU A C 1
ATOM 1533 O O . GLU A 1 203 ? -5.113 17.605 3.101 1.00 84.00 203 GLU A O 1
ATOM 1538 N N . LEU A 1 204 ? -3.570 18.781 1.966 1.00 84.81 204 LEU A N 1
ATOM 1539 C CA . LEU A 1 204 ? -4.511 19.450 1.065 1.00 84.81 204 LEU A CA 1
ATOM 1540 C C . LEU A 1 204 ? -5.353 18.460 0.240 1.00 84.81 204 LEU A C 1
ATOM 1542 O O . LEU A 1 204 ? -6.498 18.753 -0.088 1.00 84.81 204 LEU A O 1
ATOM 1546 N N . GLY A 1 205 ? -4.789 17.299 -0.102 1.00 87.81 205 GLY A N 1
ATOM 1547 C CA . GLY A 1 205 ? -5.486 16.255 -0.852 1.00 87.81 205 GLY A CA 1
ATOM 1548 C C . GLY A 1 205 ? -6.185 15.236 0.040 1.00 87.81 205 GLY A C 1
ATOM 1549 O O . GLY A 1 205 ? -6.794 14.300 -0.472 1.00 87.81 205 GLY A O 1
ATOM 1550 N N . THR A 1 206 ? -6.100 15.381 1.362 1.00 91.62 206 THR A N 1
ATOM 1551 C CA . THR A 1 206 ? -6.667 14.430 2.315 1.00 91.62 206 THR A CA 1
ATOM 1552 C C . THR A 1 206 ? -8.019 14.924 2.818 1.00 91.62 206 THR A C 1
ATOM 1554 O O . THR A 1 206 ? -8.116 15.947 3.489 1.00 91.62 206 THR A O 1
ATOM 1557 N N . VAL A 1 207 ? -9.071 14.148 2.569 1.00 96.12 207 VAL A N 1
ATOM 1558 C CA . VAL A 1 207 ? -10.404 14.388 3.133 1.00 96.12 207 VAL A CA 1
ATOM 1559 C C . VAL A 1 207 ? -10.577 13.524 4.377 1.00 96.12 207 VAL A C 1
ATOM 1561 O O . VAL A 1 207 ? -10.495 12.296 4.302 1.00 96.12 207 VAL A O 1
ATOM 1564 N N . VAL A 1 208 ? -10.830 14.170 5.518 1.00 96.81 208 VAL A N 1
ATOM 1565 C CA . VAL A 1 208 ? -11.116 13.511 6.799 1.00 96.81 208 VAL A CA 1
ATOM 1566 C C . VAL A 1 208 ? -12.512 13.919 7.282 1.00 96.81 208 VAL A C 1
ATOM 1568 O O . VAL A 1 208 ? -12.703 15.078 7.660 1.00 96.81 208 VAL A O 1
ATOM 1571 N N . PRO A 1 209 ? -13.494 13.002 7.292 1.00 97.44 209 PRO A N 1
ATOM 1572 C CA . PRO A 1 209 ? -14.812 13.269 7.858 1.00 97.44 209 PRO A CA 1
ATOM 1573 C C . PRO A 1 209 ? -14.717 13.477 9.375 1.00 97.44 209 PRO A C 1
ATOM 1575 O O . PRO A 1 209 ? -13.851 12.910 10.043 1.00 97.44 209 PRO A O 1
ATOM 1578 N N . LYS A 1 210 ? -15.624 14.280 9.940 1.00 97.94 210 LYS A N 1
ATOM 1579 C CA . LYS A 1 210 ? -15.754 14.437 11.395 1.00 97.94 210 LYS A CA 1
ATOM 1580 C C . LYS A 1 210 ? -16.714 13.385 11.932 1.00 97.94 210 LYS A C 1
ATOM 1582 O O . LYS A 1 210 ? -17.895 13.400 11.603 1.00 97.94 210 LYS A O 1
ATOM 1587 N N . LEU A 1 211 ? -16.184 12.475 12.742 1.00 97.62 211 LEU A N 1
ATOM 1588 C CA . LEU A 1 211 ? -16.884 11.310 13.270 1.00 97.62 211 LEU A CA 1
ATOM 1589 C C . LEU A 1 211 ? -16.776 11.327 14.802 1.00 97.62 211 LEU A C 1
ATOM 1591 O O . LEU A 1 211 ? -15.920 10.636 15.355 1.00 97.62 211 LEU A O 1
ATOM 1595 N N . PRO A 1 212 ? -17.610 12.116 15.512 1.00 95.75 212 PRO A N 1
ATOM 1596 C CA . PRO A 1 212 ? -17.604 12.122 16.977 1.00 95.75 212 PRO A CA 1
ATOM 1597 C C . PRO A 1 212 ? -17.947 10.740 17.543 1.00 95.75 212 PRO A C 1
ATOM 1599 O O . PRO A 1 212 ? -17.447 10.372 18.597 1.00 95.75 212 PRO A O 1
ATOM 1602 N N . VAL A 1 213 ? -18.737 9.950 16.812 1.00 98.19 213 VAL A N 1
ATOM 1603 C CA . VAL A 1 213 ? -18.937 8.521 17.058 1.00 98.19 213 VAL A CA 1
ATOM 1604 C C . VAL A 1 213 ? -18.446 7.768 15.828 1.00 98.19 213 VAL A C 1
ATOM 1606 O O . VAL A 1 213 ? -19.085 7.803 14.776 1.00 98.19 213 VAL A O 1
ATOM 1609 N N . PHE A 1 214 ? -17.300 7.100 15.945 1.00 98.19 214 PHE A N 1
ATOM 1610 C CA . PHE A 1 214 ? -16.754 6.281 14.868 1.00 98.19 214 PHE A CA 1
ATOM 1611 C C . PHE A 1 214 ? -17.140 4.818 15.110 1.00 98.19 214 PHE A C 1
ATOM 1613 O O . PHE A 1 214 ? -16.434 4.071 15.791 1.00 98.19 214 PHE A O 1
ATOM 1620 N N . ALA A 1 215 ? -18.291 4.431 14.558 1.00 98.19 215 ALA A N 1
ATOM 1621 C CA . ALA A 1 215 ? -18.883 3.105 14.691 1.00 98.19 215 ALA A CA 1
ATOM 1622 C C . ALA A 1 215 ? -18.812 2.322 13.373 1.00 98.19 215 ALA A C 1
ATOM 1624 O O . ALA A 1 215 ? -19.315 2.787 12.350 1.00 98.19 215 ALA A O 1
ATOM 1625 N N . LEU A 1 216 ? -18.232 1.123 13.407 1.00 98.19 216 LEU A N 1
ATOM 1626 C CA . LEU A 1 216 ? -18.139 0.228 12.262 1.00 98.19 216 LEU A CA 1
ATOM 1627 C C . LEU A 1 216 ? -19.351 -0.698 12.185 1.00 98.19 216 LEU A C 1
ATOM 1629 O O . LEU A 1 216 ? -19.617 -1.452 13.120 1.00 98.19 216 LEU A O 1
ATOM 1633 N N . GLN A 1 217 ? -20.058 -0.684 11.059 1.00 97.69 217 GLN A N 1
ATOM 1634 C CA . GLN A 1 217 ? -21.137 -1.635 10.795 1.00 97.69 217 GLN A CA 1
ATOM 1635 C C . GLN A 1 217 ? -20.589 -3.060 10.591 1.00 97.69 217 GLN A C 1
ATOM 1637 O O . GLN A 1 217 ? -19.528 -3.211 9.976 1.00 97.69 217 GLN A O 1
ATOM 1642 N N . PRO A 1 218 ? -21.293 -4.108 11.064 1.00 97.56 218 PRO A N 1
ATOM 1643 C CA . PRO A 1 218 ? -20.883 -5.487 10.828 1.00 97.56 218 PRO A CA 1
ATOM 1644 C C . PRO A 1 218 ? -20.853 -5.826 9.336 1.00 97.56 218 PRO A C 1
ATOM 1646 O O . PRO A 1 218 ? -21.851 -5.711 8.621 1.00 97.56 218 PRO A O 1
ATOM 1649 N N . VAL A 1 219 ? -19.693 -6.262 8.860 1.00 97.50 219 VAL A N 1
ATOM 1650 C CA . VAL A 1 219 ? -19.436 -6.510 7.440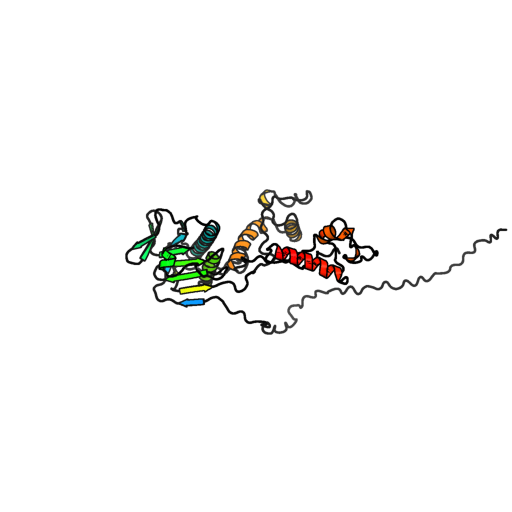 1.00 97.50 219 VAL A CA 1
ATOM 1651 C C . VAL A 1 219 ? -18.272 -7.480 7.288 1.00 97.50 219 VAL A C 1
ATOM 1653 O O . VAL A 1 219 ? -17.374 -7.517 8.127 1.00 97.50 219 VAL A O 1
ATOM 1656 N N . GLN A 1 220 ? -18.266 -8.248 6.207 1.00 96.94 220 GLN A N 1
ATOM 1657 C CA . GLN A 1 220 ? -17.095 -8.974 5.736 1.00 96.94 220 GLN A CA 1
ATOM 1658 C C . GLN A 1 220 ? -16.774 -8.535 4.313 1.00 96.94 220 GLN A C 1
ATOM 1660 O O . GLN A 1 220 ? -17.662 -8.479 3.462 1.00 96.94 220 GLN A O 1
ATOM 1665 N N . ILE A 1 221 ? -15.510 -8.209 4.073 1.00 96.62 221 ILE A N 1
ATOM 1666 C CA . ILE A 1 221 ? -15.003 -7.724 2.795 1.00 96.62 221 ILE A CA 1
ATOM 1667 C C . ILE A 1 221 ? -13.748 -8.510 2.454 1.00 96.62 221 ILE A C 1
ATOM 1669 O O . ILE A 1 221 ? -12.878 -8.688 3.302 1.00 96.62 221 ILE A O 1
ATOM 1673 N N . SER A 1 222 ? -13.637 -8.940 1.208 1.00 95.31 222 SER A N 1
ATOM 1674 C CA . SER A 1 222 ? -12.390 -9.442 0.643 1.00 95.31 222 SER A CA 1
ATOM 1675 C C . SER A 1 222 ? -12.133 -8.763 -0.685 1.00 95.31 222 SER A C 1
ATOM 1677 O O . SER A 1 222 ? -13.076 -8.483 -1.422 1.00 95.31 222 SER A O 1
ATOM 1679 N N . ASP A 1 223 ? -10.875 -8.526 -1.013 1.00 94.50 223 ASP A N 1
ATOM 1680 C CA . ASP A 1 223 ? -10.486 -7.983 -2.310 1.00 94.50 223 ASP A CA 1
ATOM 1681 C C . ASP A 1 223 ? -9.068 -8.433 -2.656 1.00 94.50 223 ASP A C 1
ATOM 1683 O O . ASP A 1 223 ? -8.297 -8.822 -1.778 1.00 94.50 223 ASP A O 1
ATOM 1687 N N . ALA A 1 224 ? -8.732 -8.365 -3.938 1.00 92.44 224 ALA A N 1
ATOM 1688 C CA . ALA A 1 224 ? -7.395 -8.592 -4.462 1.00 92.44 224 ALA A CA 1
ATOM 1689 C C . ALA A 1 224 ? -7.216 -7.773 -5.746 1.00 92.44 224 ALA A C 1
ATOM 1691 O O . ALA A 1 224 ? -8.167 -7.617 -6.522 1.00 92.44 224 ALA A O 1
ATOM 1692 N N . PRO A 1 225 ? -6.016 -7.246 -6.026 1.00 90.00 225 PRO A N 1
ATOM 1693 C CA . PRO A 1 225 ? -5.823 -6.391 -7.184 1.00 90.00 225 PRO A CA 1
ATOM 1694 C C . PRO A 1 225 ? -6.103 -7.136 -8.497 1.00 90.00 225 PRO A C 1
ATOM 1696 O O . PRO A 1 225 ? -5.648 -8.253 -8.716 1.00 90.00 225 PRO A O 1
ATOM 1699 N N . ALA A 1 226 ? -6.818 -6.487 -9.420 1.00 87.88 226 ALA A N 1
ATOM 1700 C CA . ALA A 1 226 ? -7.064 -7.039 -10.758 1.00 87.88 226 ALA A CA 1
ATOM 1701 C C . ALA A 1 226 ? -5.812 -7.007 -11.662 1.00 87.88 226 ALA A C 1
ATOM 1703 O O . ALA A 1 226 ? -5.745 -7.707 -12.672 1.00 87.88 226 ALA A O 1
ATOM 1704 N N . LEU A 1 227 ? -4.832 -6.167 -11.315 1.00 85.38 227 LEU A N 1
ATOM 1705 C CA . LEU A 1 227 ? -3.562 -5.999 -12.015 1.00 85.38 227 LEU A CA 1
ATOM 1706 C C . LEU A 1 227 ? -2.426 -6.231 -11.025 1.00 85.38 227 LEU A C 1
ATOM 1708 O O . LEU A 1 227 ? -2.346 -5.498 -10.048 1.00 85.38 227 LEU A O 1
ATOM 1712 N N . ASN A 1 228 ? -1.506 -7.154 -11.301 1.00 81.81 228 ASN A N 1
ATOM 1713 C CA . ASN A 1 228 ? -0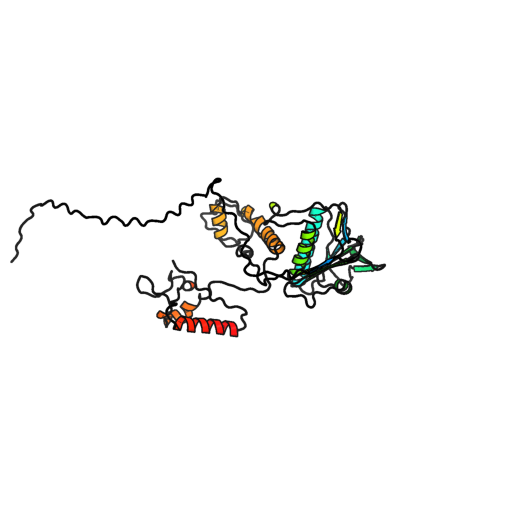.375 -7.451 -10.401 1.00 81.81 228 ASN A CA 1
ATOM 1714 C C . ASN A 1 228 ? 0.717 -6.364 -10.401 1.00 81.81 228 ASN A C 1
ATOM 1716 O O . ASN A 1 228 ? 1.636 -6.411 -9.591 1.00 81.81 228 ASN A O 1
ATOM 1720 N N . GLN A 1 229 ? 0.636 -5.398 -11.323 1.00 84.06 229 GLN A N 1
ATOM 1721 C CA . GLN A 1 229 ? 1.500 -4.224 -11.372 1.00 84.06 229 GLN A CA 1
ATOM 1722 C C . GLN A 1 229 ? 0.665 -2.971 -11.624 1.00 84.06 229 GLN A C 1
ATOM 1724 O O . GLN A 1 229 ? -0.014 -2.844 -12.641 1.00 84.06 229 GLN A O 1
ATOM 1729 N N . ARG A 1 230 ? 0.751 -2.041 -10.678 1.00 86.88 230 ARG A N 1
ATOM 1730 C CA . ARG A 1 230 ? -0.028 -0.801 -10.570 1.00 86.88 230 ARG A CA 1
ATOM 1731 C C . ARG A 1 230 ? 0.915 0.376 -10.304 1.00 86.88 230 ARG A C 1
ATOM 1733 O O . ARG A 1 230 ? 0.643 1.243 -9.484 1.00 86.88 230 ARG A O 1
ATOM 1740 N N . TRP A 1 231 ? 2.090 0.347 -10.929 1.00 77.00 231 TRP A N 1
ATOM 1741 C CA . TRP A 1 231 ? 3.134 1.352 -10.741 1.00 77.00 231 TRP A CA 1
ATOM 1742 C C . TRP A 1 231 ? 2.825 2.573 -11.594 1.00 77.00 231 TRP A C 1
ATOM 1744 O O . TRP A 1 231 ? 2.492 2.449 -12.774 1.00 77.00 231 TRP A O 1
ATOM 1754 N N . MET A 1 232 ? 3.027 3.756 -11.028 1.00 74.31 232 MET A N 1
ATO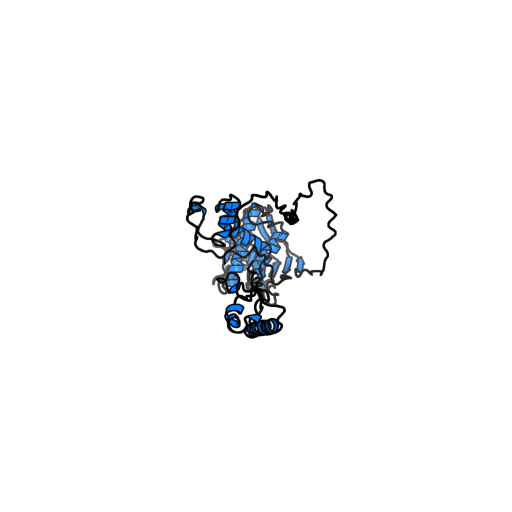M 1755 C CA . MET A 1 232 ? 3.130 4.974 -11.817 1.00 74.31 232 MET A CA 1
ATOM 1756 C C . MET A 1 232 ? 4.579 5.417 -11.829 1.00 74.31 232 MET A C 1
ATOM 1758 O O . MET A 1 232 ? 5.234 5.454 -10.794 1.00 74.31 232 MET A O 1
ATOM 1762 N N . ARG A 1 233 ? 5.087 5.795 -13.005 1.00 67.19 233 ARG A N 1
ATOM 1763 C CA . ARG A 1 233 ? 6.498 6.168 -13.195 1.00 67.19 233 ARG A CA 1
ATOM 1764 C C . ARG A 1 233 ? 6.968 7.263 -12.230 1.00 67.19 233 ARG A C 1
ATOM 1766 O O . ARG A 1 233 ? 8.149 7.313 -11.903 1.00 67.19 233 ARG A O 1
ATOM 1773 N N . SER A 1 234 ? 6.063 8.138 -11.798 1.00 61.38 234 SER A N 1
ATOM 1774 C CA . SER A 1 234 ? 6.366 9.170 -10.817 1.00 61.38 234 SER A CA 1
ATOM 1775 C C . SER A 1 234 ? 6.323 8.672 -9.376 1.00 61.38 234 SER A C 1
ATOM 1777 O O . SER A 1 234 ? 6.958 9.332 -8.577 1.00 61.38 234 SER A O 1
ATOM 1779 N N . ALA A 1 235 ? 5.643 7.573 -9.024 1.00 52.88 235 ALA A N 1
ATOM 1780 C CA . ALA A 1 235 ? 5.350 7.154 -7.645 1.00 52.88 235 ALA A CA 1
ATOM 1781 C C . ALA A 1 235 ? 6.549 6.546 -6.878 1.00 52.88 235 ALA A C 1
ATOM 1783 O O . ALA A 1 235 ? 6.713 6.844 -5.699 1.00 52.88 235 ALA A O 1
ATOM 1784 N N . ASP A 1 236 ? 7.449 5.811 -7.542 1.00 49.25 236 ASP A N 1
ATOM 1785 C CA . ASP A 1 236 ? 8.359 4.855 -6.865 1.00 49.25 236 ASP A CA 1
ATOM 1786 C C . ASP A 1 236 ? 9.841 5.260 -6.798 1.00 49.25 236 ASP A C 1
ATOM 1788 O O . ASP A 1 236 ? 10.742 4.425 -6.864 1.00 49.25 236 ASP A O 1
ATOM 1792 N N . THR A 1 237 ? 10.144 6.550 -6.715 1.00 46.81 237 THR A N 1
ATOM 1793 C CA . THR A 1 237 ? 11.522 7.016 -6.940 1.00 46.81 237 THR A CA 1
ATOM 1794 C C . THR A 1 237 ? 12.302 7.368 -5.678 1.00 46.81 237 THR A C 1
ATOM 1796 O O . THR A 1 237 ? 13.406 7.890 -5.790 1.00 46.81 237 THR A O 1
ATOM 1799 N N . TYR A 1 238 ? 11.770 7.085 -4.486 1.00 45.38 238 TYR A N 1
ATOM 1800 C CA . TYR A 1 238 ? 12.459 7.427 -3.243 1.00 45.38 238 TYR A CA 1
ATOM 1801 C C . TYR A 1 238 ? 13.505 6.366 -2.875 1.00 45.38 238 TYR A C 1
ATOM 1803 O O . TYR A 1 238 ? 13.192 5.320 -2.310 1.00 45.38 238 TYR A O 1
ATOM 1811 N N . THR A 1 239 ? 14.769 6.652 -3.183 1.00 42.06 239 THR A N 1
ATOM 1812 C CA . THR A 1 239 ? 15.930 6.004 -2.554 1.00 42.06 239 THR A CA 1
ATOM 1813 C C . THR A 1 239 ? 16.868 7.111 -2.075 1.00 42.06 239 THR A C 1
ATOM 1815 O O . THR A 1 239 ? 17.502 7.730 -2.933 1.00 42.06 239 THR A O 1
ATOM 1818 N N . PRO A 1 240 ? 16.961 7.383 -0.762 1.00 41.31 240 PRO A N 1
ATOM 1819 C CA . PRO A 1 240 ? 17.696 8.536 -0.250 1.00 41.31 240 PRO A CA 1
ATOM 1820 C C . PRO A 1 240 ? 19.198 8.443 -0.563 1.00 41.31 240 PRO A C 1
ATOM 1822 O O . PRO A 1 240 ? 19.835 7.430 -0.265 1.00 41.31 240 PRO A O 1
ATOM 1825 N N . ARG A 1 241 ? 19.779 9.501 -1.148 1.00 46.03 241 ARG A N 1
ATOM 1826 C CA . ARG A 1 241 ? 21.236 9.665 -1.354 1.00 46.03 241 ARG A CA 1
ATOM 1827 C C . ARG A 1 241 ? 21.734 10.999 -0.797 1.00 46.03 241 ARG A C 1
ATOM 1829 O O . ARG A 1 241 ? 20.949 11.923 -0.618 1.00 46.03 241 ARG A O 1
ATOM 1836 N N . ALA A 1 242 ? 23.031 11.093 -0.499 1.00 44.84 242 ALA A N 1
ATOM 1837 C CA . ALA A 1 242 ? 23.662 12.329 -0.031 1.00 44.84 242 ALA A CA 1
ATOM 1838 C C . ALA A 1 242 ? 23.842 13.345 -1.177 1.00 44.84 242 ALA A C 1
ATOM 1840 O O . ALA A 1 242 ? 24.234 12.963 -2.279 1.00 44.84 242 ALA A O 1
ATOM 1841 N N . TRP A 1 243 ? 23.595 14.628 -0.893 1.00 54.19 243 TRP A N 1
ATOM 1842 C CA . TRP A 1 243 ? 23.618 15.724 -1.869 1.00 54.19 243 TRP A CA 1
ATOM 1843 C C . TRP A 1 243 ? 24.946 15.882 -2.621 1.00 54.19 243 TRP A C 1
ATOM 1845 O O . TRP A 1 243 ? 26.017 15.885 -2.016 1.00 54.19 243 TRP A O 1
ATOM 1855 N N . ASN A 1 244 ? 24.863 16.154 -3.929 1.00 52.41 244 ASN A N 1
ATOM 1856 C CA . ASN A 1 244 ? 25.982 16.654 -4.734 1.00 52.41 244 ASN A CA 1
ATOM 1857 C C . ASN A 1 244 ? 25.537 17.850 -5.603 1.00 52.41 244 ASN A C 1
ATOM 1859 O O . ASN A 1 244 ? 25.088 17.684 -6.738 1.00 52.41 244 ASN A O 1
ATOM 1863 N N . LEU A 1 245 ? 25.608 19.060 -5.038 1.00 55.59 245 LEU A N 1
ATOM 1864 C CA . LEU A 1 245 ? 25.246 20.318 -5.700 1.00 55.59 245 LEU A CA 1
ATOM 1865 C C . LEU A 1 245 ? 26.444 20.912 -6.466 1.00 55.59 245 LEU A C 1
ATOM 1867 O O . LEU A 1 245 ? 27.491 21.137 -5.851 1.00 55.59 245 LEU A O 1
ATOM 1871 N N . PRO A 1 246 ? 26.305 21.262 -7.761 1.00 58.12 246 PRO A N 1
ATOM 1872 C CA . PRO A 1 246 ? 27.330 22.017 -8.477 1.00 58.12 246 PRO A CA 1
ATOM 1873 C C . PRO A 1 246 ? 27.621 23.367 -7.786 1.00 58.12 246 PRO A C 1
ATOM 1875 O O . PRO A 1 246 ? 26.669 24.044 -7.388 1.00 58.12 246 PRO A O 1
ATOM 1878 N N . PRO A 1 247 ? 28.890 23.817 -7.704 1.00 60.84 247 PRO A N 1
ATOM 1879 C CA . PRO A 1 247 ? 29.276 25.053 -7.007 1.00 60.84 247 PRO A CA 1
ATOM 1880 C C . PRO A 1 247 ? 28.504 26.309 -7.433 1.00 60.84 247 PRO A C 1
ATOM 1882 O O . PRO A 1 247 ? 28.213 27.168 -6.612 1.00 60.84 247 PRO A O 1
ATOM 1885 N N . ALA A 1 248 ? 28.099 26.389 -8.703 1.00 60.22 248 ALA A N 1
ATOM 1886 C CA . ALA A 1 248 ? 27.365 27.524 -9.267 1.00 60.22 248 ALA A CA 1
ATOM 1887 C C . ALA A 1 248 ? 25.903 27.661 -8.787 1.00 60.22 248 ALA A C 1
ATOM 1889 O O . ALA A 1 248 ? 25.175 28.490 -9.323 1.00 60.22 248 ALA A O 1
ATOM 1890 N N . ARG A 1 249 ? 25.437 26.797 -7.874 1.00 56.03 249 ARG A N 1
ATOM 1891 C CA . ARG A 1 249 ? 24.048 26.780 -7.374 1.00 56.03 249 ARG A CA 1
ATOM 1892 C C . ARG A 1 249 ? 23.934 26.681 -5.858 1.00 56.03 249 ARG A C 1
ATOM 1894 O O . ARG A 1 249 ? 22.842 26.460 -5.340 1.00 56.03 249 ARG A O 1
ATOM 1901 N N . GLN A 1 250 ? 25.059 26.788 -5.156 1.00 60.69 250 GLN A N 1
ATOM 1902 C CA . GLN A 1 250 ? 25.115 26.716 -3.695 1.00 60.69 250 GLN A CA 1
ATOM 1903 C C . GLN A 1 250 ? 24.633 28.014 -3.021 1.00 60.69 250 GLN A C 1
ATOM 1905 O O . GLN A 1 250 ? 24.439 28.034 -1.814 1.00 60.69 250 GLN A O 1
ATOM 1910 N N . ASP A 1 251 ? 24.415 29.083 -3.789 1.00 63.75 251 ASP A N 1
ATOM 1911 C CA . ASP A 1 251 ? 23.937 30.394 -3.339 1.00 63.75 251 ASP A CA 1
ATOM 1912 C C . ASP A 1 251 ? 22.404 30.483 -3.201 1.00 63.75 251 ASP A C 1
ATOM 1914 O O . ASP A 1 251 ? 21.902 31.401 -2.558 1.00 63.75 251 ASP A O 1
ATOM 1918 N N . TRP A 1 252 ? 21.653 29.543 -3.788 1.00 58.53 252 TRP A N 1
ATOM 1919 C CA . TRP A 1 252 ? 20.181 29.566 -3.790 1.00 58.53 252 TRP A CA 1
ATOM 1920 C C . TRP A 1 252 ? 19.525 28.838 -2.613 1.00 58.53 252 TRP A C 1
ATOM 1922 O O . TRP A 1 252 ? 18.351 29.089 -2.346 1.00 58.53 252 TRP A O 1
ATOM 1932 N N . PHE A 1 253 ? 20.239 27.930 -1.942 1.00 62.22 253 PHE A N 1
ATOM 1933 C CA . PHE A 1 253 ? 19.682 27.089 -0.879 1.00 62.22 253 PHE A CA 1
ATOM 1934 C C . PHE A 1 253 ? 20.671 26.946 0.274 1.00 62.22 253 PHE A C 1
ATOM 1936 O O . PHE A 1 253 ? 21.854 26.697 0.035 1.00 62.22 253 PHE A O 1
ATOM 1943 N N . THR A 1 254 ? 20.200 27.031 1.519 1.00 64.44 254 THR A N 1
ATOM 1944 C CA . THR A 1 254 ? 21.047 26.688 2.672 1.00 64.44 254 THR A CA 1
ATOM 1945 C C . THR A 1 254 ? 21.123 25.167 2.876 1.00 64.44 254 THR A C 1
ATOM 1947 O O . THR A 1 254 ? 20.202 24.437 2.493 1.00 64.44 254 THR A O 1
ATOM 1950 N N . PRO A 1 255 ? 22.195 24.648 3.505 1.00 61.06 255 PRO A N 1
ATOM 1951 C CA . PRO A 1 255 ? 22.264 23.247 3.917 1.00 61.06 255 PRO A CA 1
ATOM 1952 C C . PRO A 1 255 ? 21.069 22.789 4.769 1.00 61.06 255 PRO A C 1
ATOM 1954 O O . PRO A 1 255 ? 20.634 21.648 4.623 1.00 61.06 255 PRO A O 1
ATOM 1957 N N . GLU A 1 256 ? 20.488 23.663 5.605 1.00 64.19 256 GLU A N 1
ATOM 1958 C CA . GLU A 1 256 ? 19.255 23.331 6.333 1.00 64.19 256 GLU A CA 1
ATOM 1959 C C . GLU A 1 256 ? 18.032 23.208 5.409 1.00 64.19 256 GLU A C 1
ATOM 1961 O O . GLU A 1 256 ? 17.195 22.327 5.610 1.00 64.19 256 GLU A O 1
ATOM 1966 N N . GLU A 1 257 ? 17.918 24.049 4.376 1.00 61.03 257 GLU A N 1
ATOM 1967 C CA . GLU A 1 257 ? 16.791 24.022 3.432 1.00 61.03 257 GLU A CA 1
ATOM 1968 C C . GLU A 1 257 ? 16.777 22.775 2.543 1.00 61.03 257 GLU A C 1
ATOM 1970 O O . GLU A 1 257 ? 15.712 22.346 2.093 1.00 61.03 257 GLU A O 1
ATOM 1975 N N . LEU A 1 258 ? 17.944 22.185 2.291 1.00 56.56 258 LEU A N 1
ATOM 1976 C CA . LEU A 1 258 ? 18.081 20.976 1.483 1.00 56.56 258 LEU A CA 1
ATOM 1977 C C . LEU A 1 258 ? 17.633 19.723 2.251 1.00 56.56 258 LEU A C 1
ATOM 1979 O O . LEU A 1 258 ? 17.133 18.784 1.643 1.00 56.56 258 LEU A O 1
ATOM 1983 N N . GLY A 1 259 ? 17.707 19.703 3.585 1.00 56.59 259 GLY A N 1
ATOM 1984 C CA . GLY A 1 259 ? 17.449 18.484 4.360 1.00 56.59 259 GLY A CA 1
ATOM 1985 C C . GLY A 1 259 ? 18.487 17.383 4.070 1.00 56.59 259 GLY A C 1
ATOM 1986 O O . GLY A 1 259 ? 19.516 17.657 3.459 1.00 56.59 259 GLY A O 1
ATOM 1987 N N . PRO A 1 260 ? 18.285 16.128 4.509 1.00 56.12 260 PRO A N 1
ATOM 1988 C CA . PRO A 1 260 ? 19.354 15.121 4.473 1.00 56.12 260 PRO A CA 1
ATOM 1989 C C . PRO A 1 260 ? 19.508 14.328 3.156 1.00 56.12 260 PRO A C 1
ATOM 1991 O O . PRO A 1 260 ? 20.543 13.679 2.990 1.00 56.12 260 PRO A O 1
ATOM 1994 N N . HIS A 1 261 ? 18.529 14.326 2.235 1.00 53.03 261 HIS A N 1
ATOM 1995 C CA . HIS A 1 261 ? 18.480 13.332 1.142 1.00 53.03 261 HIS A CA 1
ATOM 1996 C C . HIS A 1 261 ? 17.969 13.853 -0.218 1.00 53.03 261 HIS A C 1
ATOM 1998 O O . HIS A 1 261 ? 16.963 14.558 -0.261 1.00 53.03 261 HIS A O 1
ATOM 2004 N N . ASP A 1 262 ? 18.611 13.423 -1.317 1.00 55.97 262 ASP A N 1
ATOM 2005 C CA . ASP A 1 262 ? 18.201 13.656 -2.715 1.00 55.97 262 ASP A CA 1
ATOM 2006 C C . ASP A 1 262 ? 17.410 12.481 -3.335 1.00 55.97 262 ASP A C 1
ATOM 2008 O O . ASP A 1 262 ? 17.599 11.326 -2.945 1.00 55.97 262 ASP A O 1
ATOM 2012 N N . ASP A 1 263 ? 16.549 12.793 -4.319 1.00 55.53 263 ASP A N 1
ATOM 2013 C CA . ASP A 1 263 ? 15.733 11.823 -5.076 1.00 55.53 263 ASP A CA 1
ATOM 2014 C C . ASP A 1 263 ? 16.334 11.429 -6.440 1.00 55.53 263 ASP A C 1
ATOM 2016 O O . ASP A 1 263 ? 16.002 10.375 -6.981 1.00 55.53 263 ASP A O 1
ATOM 2020 N N . PHE A 1 264 ? 17.196 12.255 -7.046 1.00 47.69 264 PHE A N 1
ATOM 2021 C CA . PHE A 1 264 ? 17.662 12.056 -8.431 1.00 47.69 264 PHE A CA 1
ATOM 2022 C C . PHE A 1 264 ? 18.940 12.838 -8.790 1.00 47.69 264 PHE A C 1
ATOM 2024 O O . PHE A 1 264 ? 19.153 13.161 -9.965 1.00 47.69 264 PHE A O 1
ATOM 2031 N N . GLY A 1 265 ? 19.793 13.167 -7.818 1.00 52.25 265 GLY A N 1
ATOM 2032 C CA . GLY A 1 265 ? 20.904 14.091 -8.057 1.00 52.25 265 GLY A CA 1
ATOM 2033 C C . GLY A 1 265 ? 20.420 15.511 -8.393 1.00 52.25 265 GLY A C 1
ATOM 2034 O O . GLY A 1 265 ? 19.505 16.032 -7.762 1.00 52.25 265 GLY A O 1
ATOM 2035 N N . ASP A 1 266 ? 21.012 16.159 -9.396 1.00 53.22 266 ASP A N 1
ATOM 2036 C CA . ASP A 1 266 ? 20.769 17.569 -9.743 1.00 53.22 266 ASP A CA 1
ATOM 2037 C C . ASP A 1 266 ? 19.415 17.849 -10.426 1.00 53.22 266 ASP A C 1
ATOM 2039 O O . ASP A 1 266 ? 18.961 18.994 -10.443 1.00 53.22 266 ASP A O 1
ATOM 2043 N N . ARG A 1 267 ? 18.740 16.833 -10.981 1.00 57.72 267 ARG A N 1
ATOM 2044 C CA . ARG A 1 267 ? 17.514 17.008 -11.786 1.00 57.72 267 ARG A CA 1
ATOM 2045 C C . ARG A 1 267 ? 16.324 17.617 -11.033 1.00 57.72 267 ARG A C 1
ATOM 2047 O O . ARG A 1 267 ? 15.725 18.545 -11.579 1.00 57.72 267 ARG A O 1
ATOM 2054 N N . PRO A 1 268 ? 15.943 17.161 -9.825 1.00 62.50 268 PRO A N 1
ATOM 2055 C CA . PRO A 1 268 ? 14.848 17.778 -9.084 1.00 62.50 268 PRO A CA 1
ATOM 2056 C C . PRO A 1 268 ? 15.189 19.208 -8.678 1.00 62.50 268 PRO A C 1
ATOM 2058 O O . PRO A 1 268 ? 14.338 20.080 -8.781 1.00 62.50 268 PRO A O 1
ATOM 2061 N N . LEU A 1 269 ? 16.445 19.477 -8.312 1.00 59.53 269 LEU A N 1
ATOM 2062 C CA . LEU A 1 269 ? 16.918 20.822 -7.982 1.00 59.53 269 LEU A CA 1
ATOM 2063 C C . LEU A 1 269 ? 16.930 21.740 -9.204 1.00 59.53 269 LEU A C 1
ATOM 2065 O O . LEU A 1 269 ? 16.547 22.896 -9.094 1.00 59.53 269 LEU A O 1
ATOM 2069 N N . GLN A 1 270 ? 17.306 21.235 -10.381 1.00 62.84 270 GLN A N 1
ATOM 2070 C CA . GLN A 1 270 ? 17.154 21.950 -11.646 1.00 62.84 270 GLN A CA 1
ATOM 2071 C C . GLN A 1 270 ? 15.684 22.273 -11.914 1.00 62.84 270 GLN A C 1
ATOM 2073 O O . GLN A 1 270 ? 15.376 23.388 -12.322 1.00 62.84 270 GLN A O 1
ATOM 2078 N N . GLY A 1 271 ? 14.785 21.314 -11.683 1.00 68.50 271 GLY A N 1
ATOM 2079 C CA . GLY A 1 271 ? 13.344 21.515 -11.800 1.00 68.50 271 GLY A CA 1
ATOM 2080 C C . GLY A 1 271 ? 12.847 22.605 -10.853 1.00 68.50 271 GLY A C 1
ATOM 2081 O O . GLY A 1 271 ? 12.252 23.575 -11.305 1.00 68.50 271 GLY A O 1
ATOM 2082 N N . LEU A 1 272 ? 13.163 22.498 -9.562 1.00 69.12 272 LEU A N 1
ATOM 2083 C CA . LEU A 1 272 ? 12.821 23.493 -8.544 1.00 69.12 272 LEU A CA 1
ATOM 2084 C C . LEU A 1 272 ? 13.407 24.872 -8.866 1.00 69.12 272 LEU A C 1
ATOM 2086 O O . LEU A 1 272 ? 12.698 25.867 -8.787 1.00 69.12 272 LEU A O 1
ATOM 2090 N N . TYR A 1 273 ? 14.665 24.936 -9.303 1.00 63.53 273 TYR A N 1
ATOM 2091 C CA . TYR A 1 273 ? 15.323 26.168 -9.738 1.00 63.53 273 TYR A CA 1
ATOM 2092 C C . TYR A 1 273 ? 14.628 26.798 -10.952 1.00 63.53 273 TYR A C 1
ATOM 2094 O O . TYR A 1 273 ? 14.432 28.017 -10.999 1.00 63.53 273 TYR A O 1
ATOM 2102 N N . ASN A 1 274 ? 14.245 25.980 -11.936 1.00 67.25 274 ASN A N 1
ATOM 2103 C CA . ASN A 1 274 ? 13.524 26.434 -13.124 1.00 67.25 274 ASN A CA 1
ATOM 2104 C C . ASN A 1 274 ? 12.120 26.933 -12.758 1.00 67.25 274 ASN A C 1
ATOM 2106 O O . ASN A 1 274 ? 11.669 27.932 -13.308 1.00 67.25 274 ASN A O 1
ATOM 2110 N N . LEU A 1 275 ? 11.464 26.271 -11.802 1.00 74.19 275 LEU A N 1
ATOM 2111 C CA . LEU A 1 275 ? 10.122 26.595 -11.312 1.00 74.19 275 LEU A CA 1
ATOM 2112 C C . LEU A 1 275 ? 10.109 27.641 -10.186 1.00 74.19 275 LEU A C 1
ATOM 2114 O O . LEU A 1 275 ? 9.037 28.028 -9.733 1.00 74.19 275 LEU A O 1
ATOM 2118 N N . LYS A 1 276 ? 11.282 28.101 -9.729 1.00 70.38 276 LYS A N 1
ATOM 2119 C CA . LYS A 1 276 ? 11.448 29.036 -8.601 1.00 70.38 276 LYS A CA 1
ATOM 2120 C C . LYS A 1 276 ? 10.793 28.547 -7.299 1.00 70.38 276 LYS A C 1
ATOM 2122 O O . LYS A 1 276 ? 10.245 29.331 -6.529 1.00 70.38 276 LYS A O 1
ATOM 2127 N N . PHE A 1 277 ? 10.882 27.246 -7.033 1.00 68.06 277 PHE A N 1
ATOM 2128 C CA . PHE A 1 277 ? 10.429 26.618 -5.791 1.00 68.06 277 PHE A CA 1
ATOM 2129 C C . PHE A 1 277 ? 11.591 26.362 -4.825 1.00 68.06 277 PHE A C 1
ATOM 2131 O O . PHE A 1 277 ? 12.692 26.007 -5.238 1.00 68.06 277 PHE A O 1
ATOM 2138 N N . ALA A 1 278 ? 11.326 26.500 -3.523 1.00 68.31 278 ALA A N 1
ATOM 2139 C CA . ALA A 1 278 ? 12.278 26.163 -2.468 1.00 68.31 278 ALA A CA 1
ATOM 2140 C C . ALA A 1 278 ? 12.317 24.635 -2.210 1.00 68.31 278 ALA A C 1
ATOM 2142 O O . ALA A 1 278 ? 11.281 23.980 -2.347 1.00 68.31 278 ALA A O 1
ATOM 2143 N N . PRO A 1 279 ? 13.445 24.039 -1.774 1.00 64.56 279 PRO A N 1
ATOM 2144 C CA . PRO A 1 279 ? 13.583 22.589 -1.602 1.00 64.56 279 PRO A CA 1
ATOM 2145 C C . PRO A 1 279 ? 12.741 22.048 -0.446 1.00 64.56 279 PRO A C 1
ATOM 2147 O O . PRO A 1 279 ? 12.247 20.925 -0.523 1.00 64.56 279 PRO A O 1
ATOM 2150 N N . ARG A 1 280 ? 12.449 22.885 0.561 1.00 66.25 280 ARG A N 1
ATOM 2151 C CA . ARG A 1 280 ? 11.439 22.606 1.598 1.00 66.25 280 ARG A CA 1
ATOM 2152 C C . ARG A 1 280 ? 10.070 22.208 1.029 1.00 66.25 280 ARG A C 1
ATOM 2154 O O . ARG A 1 280 ? 9.358 21.433 1.656 1.00 66.25 280 ARG A O 1
ATOM 2161 N N . HIS A 1 281 ? 9.714 22.652 -0.183 1.00 64.06 281 HIS A N 1
ATOM 2162 C CA . HIS A 1 281 ? 8.476 22.224 -0.845 1.00 64.06 281 HIS A CA 1
ATOM 2163 C C . HIS A 1 281 ? 8.490 20.736 -1.246 1.00 64.06 281 HIS A C 1
ATOM 2165 O O . HIS A 1 281 ? 7.424 20.158 -1.436 1.00 64.06 281 HIS A O 1
ATOM 2171 N N . MET A 1 282 ? 9.662 20.094 -1.342 1.00 62.81 282 MET A N 1
ATOM 2172 C CA . MET A 1 282 ? 9.781 18.650 -1.586 1.00 62.81 282 MET A CA 1
ATOM 2173 C C . MET A 1 282 ? 9.905 17.807 -0.312 1.00 62.81 282 MET A C 1
ATOM 2175 O O . MET A 1 282 ? 9.552 16.630 -0.351 1.00 62.81 282 MET A O 1
ATOM 2179 N N . GLN A 1 283 ? 10.326 18.381 0.822 1.00 60.00 283 GLN A N 1
ATOM 2180 C CA . GLN A 1 283 ? 10.503 17.635 2.081 1.00 60.00 283 GLN A CA 1
ATOM 2181 C C . GLN A 1 283 ? 9.200 16.974 2.559 1.00 60.00 283 GLN A C 1
ATOM 2183 O O . GLN A 1 283 ? 9.209 15.836 3.021 1.00 60.00 283 GLN A O 1
ATOM 2188 N N . HIS A 1 284 ? 8.062 17.649 2.377 1.00 62.31 284 HIS A N 1
ATOM 2189 C CA . HIS A 1 284 ? 6.743 17.088 2.683 1.00 62.31 284 HIS A CA 1
ATOM 2190 C C . HIS A 1 284 ? 6.178 16.220 1.555 1.00 62.31 284 HIS A C 1
ATOM 2192 O O . HIS A 1 284 ? 5.276 15.420 1.787 1.00 62.31 284 HIS A O 1
ATOM 2198 N N . TRP A 1 285 ? 6.690 16.365 0.333 1.00 65.06 285 TRP A N 1
ATOM 2199 C CA . TRP A 1 285 ? 6.115 15.735 -0.850 1.00 65.06 285 TRP A CA 1
ATOM 2200 C C . TRP A 1 285 ? 6.396 14.234 -0.909 1.00 65.06 285 TRP A C 1
ATOM 2202 O O . TRP A 1 285 ? 5.490 13.466 -1.219 1.00 65.06 285 TRP A O 1
ATOM 2212 N N . ALA A 1 286 ? 7.616 13.793 -0.582 1.00 62.97 286 ALA A N 1
ATOM 2213 C CA . ALA A 1 286 ? 7.985 12.379 -0.695 1.00 62.97 286 ALA A CA 1
ATOM 2214 C C . ALA A 1 286 ? 7.230 11.461 0.295 1.00 62.97 286 ALA A C 1
ATOM 2216 O O . ALA A 1 286 ? 6.626 10.490 -0.172 1.00 62.97 286 ALA A O 1
ATOM 2217 N N . PRO A 1 287 ? 7.156 11.759 1.611 1.00 66.50 287 PRO A N 1
ATOM 2218 C CA . PRO A 1 287 ? 6.338 10.971 2.537 1.00 66.50 287 PRO A CA 1
ATOM 2219 C C . PRO A 1 287 ? 4.852 11.001 2.161 1.00 66.50 287 PRO A C 1
ATOM 2221 O O . PRO A 1 287 ? 4.214 9.957 2.050 1.00 66.50 287 PRO A O 1
ATOM 2224 N N . ALA A 1 288 ? 4.325 12.188 1.842 1.00 70.56 288 ALA A N 1
ATOM 2225 C CA . ALA A 1 288 ? 2.937 12.362 1.428 1.00 70.56 288 ALA A CA 1
ATOM 2226 C C . ALA A 1 288 ? 2.576 11.551 0.175 1.00 70.56 288 ALA A C 1
ATOM 2228 O O . ALA A 1 288 ? 1.455 11.067 0.024 1.00 70.56 288 ALA A O 1
ATOM 2229 N N . LYS A 1 289 ? 3.527 11.407 -0.745 1.00 75.69 289 LYS A N 1
ATOM 2230 C CA . LYS A 1 289 ? 3.378 10.637 -1.974 1.00 75.69 289 LYS A CA 1
ATOM 2231 C C . LYS A 1 289 ? 3.447 9.134 -1.732 1.00 75.69 289 LYS A C 1
ATOM 2233 O O . LYS A 1 289 ? 2.731 8.402 -2.412 1.00 75.69 289 LYS A O 1
ATOM 2238 N N . ALA A 1 290 ? 4.272 8.674 -0.793 1.00 72.88 290 ALA A N 1
ATOM 2239 C CA . ALA A 1 290 ? 4.291 7.273 -0.384 1.00 72.88 290 ALA A CA 1
ATOM 2240 C C . ALA A 1 290 ? 2.936 6.870 0.223 1.00 72.88 290 ALA A C 1
ATOM 2242 O O . ALA A 1 290 ? 2.340 5.886 -0.215 1.00 72.88 290 ALA A O 1
ATOM 2243 N N . ASP A 1 291 ? 2.401 7.689 1.133 1.00 81.50 291 ASP A N 1
ATOM 2244 C CA . ASP A 1 291 ? 1.083 7.472 1.741 1.00 81.50 291 ASP A CA 1
ATOM 2245 C C . ASP A 1 291 ? -0.039 7.492 0.700 1.00 81.50 291 ASP A C 1
ATOM 2247 O O . ASP A 1 291 ? -0.897 6.611 0.683 1.00 81.50 291 ASP A O 1
ATOM 2251 N N . TRP A 1 292 ? -0.006 8.463 -0.214 1.00 88.31 292 TRP A N 1
ATOM 2252 C CA . TRP A 1 292 ? -0.950 8.557 -1.325 1.00 88.31 292 TRP A CA 1
ATOM 2253 C C . TRP A 1 292 ? -0.876 7.337 -2.257 1.00 88.31 292 TRP A C 1
ATOM 2255 O O . TRP A 1 292 ? -1.900 6.790 -2.659 1.00 88.31 292 TRP A O 1
ATOM 2265 N N . SER A 1 293 ? 0.331 6.855 -2.562 1.00 86.94 293 SER A N 1
ATOM 2266 C CA . SER A 1 293 ? 0.519 5.676 -3.417 1.00 86.94 293 SER A CA 1
ATOM 2267 C C . SER A 1 293 ? -0.038 4.415 -2.758 1.00 86.94 293 SER A C 1
ATOM 2269 O O . SER A 1 293 ? -0.720 3.629 -3.415 1.00 86.94 293 SER A O 1
ATOM 2271 N N . LEU A 1 294 ? 0.193 4.246 -1.452 1.00 86.19 294 LEU A N 1
ATOM 2272 C CA . LEU A 1 294 ? -0.397 3.160 -0.669 1.00 86.19 294 LEU A CA 1
ATOM 2273 C C . LEU A 1 294 ? -1.923 3.275 -0.590 1.00 86.19 294 LEU A C 1
ATOM 2275 O O . LEU A 1 294 ? -2.604 2.263 -0.754 1.00 86.19 294 LEU A O 1
ATOM 2279 N N . TRP A 1 295 ? -2.459 4.488 -0.408 1.00 91.81 295 TRP A N 1
ATOM 2280 C CA . TRP A 1 295 ? -3.901 4.750 -0.422 1.00 91.81 295 TRP A CA 1
ATOM 2281 C C . TRP A 1 295 ? -4.535 4.288 -1.736 1.00 91.81 295 TRP A C 1
ATOM 2283 O O . TRP A 1 295 ? -5.516 3.553 -1.742 1.00 91.81 295 TRP A O 1
ATOM 2293 N N . HIS A 1 296 ? -3.926 4.620 -2.872 1.00 91.56 296 HIS A N 1
ATOM 2294 C CA . HIS A 1 296 ? -4.412 4.179 -4.183 1.00 91.56 296 HIS A CA 1
ATOM 2295 C C . HIS A 1 296 ? -3.997 2.755 -4.564 1.00 91.56 296 HIS A C 1
ATOM 2297 O O . HIS A 1 296 ? -4.163 2.349 -5.715 1.00 91.56 296 HIS A O 1
ATOM 2303 N N . ARG A 1 297 ? -3.469 1.985 -3.605 1.00 89.69 297 ARG A N 1
ATOM 2304 C CA . ARG A 1 297 ? -3.033 0.595 -3.780 1.00 89.69 297 ARG A CA 1
ATOM 2305 C C . ARG A 1 297 ? -2.059 0.419 -4.947 1.00 89.69 297 ARG A C 1
ATOM 2307 O O . ARG A 1 297 ? -2.043 -0.626 -5.600 1.00 89.69 297 ARG A O 1
ATOM 2314 N N . LEU A 1 298 ? -1.251 1.443 -5.221 1.00 87.62 298 LEU A N 1
ATOM 2315 C CA . LEU A 1 298 ? -0.199 1.386 -6.227 1.00 87.62 298 LEU A CA 1
ATOM 2316 C C . LEU A 1 298 ? 0.908 0.433 -5.774 1.00 87.62 298 LEU A C 1
ATOM 2318 O O . LEU A 1 298 ? 1.025 0.089 -4.595 1.00 87.62 298 LEU A O 1
ATOM 2322 N N . GLY A 1 299 ? 1.722 0.005 -6.733 1.00 81.50 299 GLY A N 1
ATOM 2323 C CA . GLY A 1 299 ? 2.767 -0.986 -6.506 1.00 81.50 299 GLY A CA 1
ATOM 2324 C C . GLY A 1 299 ? 2.402 -2.343 -7.099 1.00 81.50 299 GLY A C 1
ATOM 2325 O O . GLY A 1 299 ? 1.790 -2.422 -8.164 1.00 81.50 299 GLY A O 1
ATOM 2326 N N . GLY A 1 300 ? 2.844 -3.415 -6.458 1.00 81.81 300 GLY A N 1
ATOM 2327 C CA . GLY A 1 300 ? 2.665 -4.776 -6.950 1.00 81.81 300 GLY A CA 1
ATOM 2328 C C . GLY A 1 300 ? 3.804 -5.676 -6.500 1.00 81.81 300 GLY A C 1
ATOM 2329 O O . GLY A 1 300 ? 4.962 -5.252 -6.495 1.00 81.81 300 GLY A O 1
ATOM 2330 N N . THR A 1 301 ? 3.486 -6.917 -6.155 1.00 77.69 301 THR A N 1
ATOM 2331 C CA . THR A 1 301 ? 4.463 -7.971 -5.824 1.00 77.69 301 THR A CA 1
ATOM 2332 C C . THR A 1 301 ? 5.236 -8.440 -7.052 1.00 77.69 301 THR A C 1
ATOM 2334 O O . THR A 1 301 ? 6.383 -8.880 -6.949 1.00 77.69 301 THR A O 1
ATOM 2337 N N . ARG A 1 302 ? 4.643 -8.300 -8.244 1.00 76.38 302 ARG A N 1
ATOM 2338 C CA . ARG A 1 302 ? 5.297 -8.640 -9.508 1.00 76.38 302 ARG A CA 1
ATOM 2339 C C . ARG A 1 302 ? 5.965 -7.426 -10.118 1.00 76.38 302 ARG A C 1
ATOM 2341 O O . ARG A 1 302 ? 5.316 -6.470 -10.531 1.00 76.38 302 ARG A O 1
ATOM 2348 N N . LEU A 1 303 ? 7.281 -7.515 -10.254 1.00 71.19 303 LEU A N 1
ATOM 2349 C CA . LEU A 1 303 ? 8.083 -6.459 -10.846 1.00 71.19 303 LEU A CA 1
ATOM 2350 C C . LEU A 1 303 ? 8.337 -6.713 -12.341 1.00 71.19 303 LEU A C 1
ATOM 2352 O O . LEU A 1 303 ? 9.327 -7.341 -12.721 1.00 71.19 303 LEU A O 1
ATOM 2356 N N . VAL A 1 304 ? 7.478 -6.179 -13.209 1.00 74.94 304 VAL A N 1
ATOM 2357 C CA . VAL A 1 304 ? 7.709 -6.105 -14.661 1.00 74.94 304 VAL A CA 1
ATOM 2358 C C . VAL A 1 304 ? 8.543 -4.853 -14.950 1.00 74.94 304 VAL A C 1
ATOM 2360 O O . VAL A 1 304 ? 8.029 -3.743 -15.112 1.00 74.94 304 VAL A O 1
ATOM 2363 N N . ARG A 1 305 ? 9.872 -5.016 -15.009 1.00 69.62 305 ARG A N 1
ATOM 2364 C CA . ARG A 1 305 ? 10.784 -3.927 -15.399 1.00 69.62 305 ARG A CA 1
ATOM 2365 C C . ARG A 1 305 ? 10.829 -3.779 -16.919 1.00 69.62 305 ARG A C 1
ATOM 2367 O O . ARG A 1 305 ? 11.555 -4.502 -17.598 1.00 69.62 305 ARG A O 1
ATOM 2374 N N . ALA A 1 306 ? 10.108 -2.793 -17.442 1.00 70.38 306 ALA A N 1
ATOM 2375 C CA . ALA A 1 306 ? 10.219 -2.352 -18.830 1.00 70.38 306 ALA A CA 1
ATOM 2376 C C . ALA A 1 306 ? 11.200 -1.170 -18.924 1.00 70.38 306 ALA A C 1
ATOM 2378 O O . ALA A 1 306 ? 10.840 -0.019 -18.696 1.00 70.38 306 ALA A O 1
ATOM 2379 N N . GLY A 1 307 ? 12.466 -1.460 -19.224 1.00 76.50 307 GLY A N 1
ATOM 2380 C CA . GLY A 1 307 ? 13.502 -0.450 -19.458 1.00 76.50 307 GLY A CA 1
ATOM 2381 C C . GLY A 1 307 ? 14.469 -0.878 -20.559 1.00 76.50 307 GLY A C 1
ATOM 2382 O O . GLY A 1 307 ? 14.430 -2.036 -20.990 1.00 76.50 307 GLY A O 1
ATOM 2383 N N . HIS A 1 308 ? 15.330 0.045 -20.998 1.00 85.88 308 HIS A N 1
ATOM 2384 C CA . HIS A 1 308 ? 16.338 -0.190 -22.040 1.00 85.88 308 HIS A CA 1
ATOM 2385 C C . HIS A 1 308 ? 17.210 -1.400 -21.703 1.00 85.88 308 HIS A C 1
ATOM 2387 O O . HIS A 1 308 ? 17.960 -1.390 -20.722 1.00 85.88 308 HIS A O 1
ATOM 2393 N N . SER A 1 309 ? 17.086 -2.450 -22.511 1.00 87.62 309 SER A N 1
ATOM 2394 C CA . SER A 1 309 ? 17.547 -3.799 -22.161 1.00 87.62 309 SER A CA 1
ATOM 2395 C C . SER A 1 309 ? 18.766 -4.270 -22.954 1.00 87.62 309 SER A C 1
ATOM 2397 O O . SER A 1 309 ? 19.388 -5.273 -22.596 1.00 87.62 309 SER A O 1
ATOM 2399 N N . PHE A 1 310 ? 19.140 -3.528 -23.998 1.00 90.62 310 PHE A N 1
ATOM 2400 C CA . PHE A 1 310 ? 20.203 -3.888 -24.939 1.00 90.62 310 PHE A CA 1
ATOM 2401 C C . PHE A 1 310 ? 21.529 -3.167 -24.671 1.00 90.62 310 PHE A C 1
ATOM 2403 O O . PHE A 1 310 ? 22.420 -3.160 -25.506 1.00 90.62 310 PHE A O 1
ATOM 2410 N N . LYS A 1 311 ? 21.724 -2.636 -23.459 1.00 89.00 311 LYS A N 1
ATOM 2411 C CA . LYS A 1 311 ? 22.951 -1.926 -23.050 1.00 89.00 311 LYS A CA 1
ATOM 2412 C C . LYS A 1 311 ? 24.250 -2.731 -23.211 1.00 89.00 311 LYS A C 1
ATOM 2414 O O . LYS A 1 311 ? 25.330 -2.156 -23.255 1.00 89.00 311 LYS A O 1
ATOM 2419 N N . TYR A 1 312 ? 24.140 -4.055 -23.275 1.00 91.75 312 TYR A N 1
ATOM 2420 C CA . TYR A 1 312 ? 25.255 -4.992 -23.381 1.00 91.75 312 TYR A CA 1
ATOM 2421 C C . TYR A 1 312 ? 25.674 -5.283 -24.834 1.00 91.75 312 TYR A C 1
ATOM 2423 O O . TYR A 1 312 ? 26.774 -5.785 -25.053 1.00 91.75 312 TYR A O 1
ATOM 2431 N N . VAL A 1 313 ? 24.817 -5.001 -25.827 1.00 93.94 313 VAL A N 1
ATOM 2432 C CA . VAL A 1 313 ? 24.987 -5.520 -27.198 1.00 93.94 313 VAL A CA 1
ATOM 2433 C C . VAL A 1 313 ? 26.245 -4.996 -27.879 1.00 93.94 313 VAL A C 1
ATOM 2435 O O . VAL A 1 313 ? 26.898 -5.756 -28.584 1.00 93.94 313 VAL A O 1
ATOM 2438 N N . TRP A 1 314 ? 26.646 -3.746 -27.617 1.00 94.31 314 TRP A N 1
ATOM 2439 C CA . TRP A 1 314 ? 27.908 -3.212 -28.139 1.00 94.31 314 TRP A CA 1
ATOM 2440 C C . TRP A 1 314 ? 29.117 -3.969 -27.593 1.00 94.31 314 TRP A C 1
ATOM 2442 O O . TRP A 1 314 ? 30.005 -4.341 -28.349 1.00 94.31 314 TRP A O 1
ATOM 2452 N N . ALA A 1 315 ? 29.144 -4.227 -26.284 1.00 94.94 315 ALA A N 1
ATOM 2453 C CA . ALA A 1 315 ? 30.252 -4.942 -25.661 1.00 94.94 315 ALA A CA 1
ATOM 2454 C C . ALA A 1 315 ? 30.339 -6.395 -26.151 1.00 94.94 315 ALA A C 1
ATOM 2456 O O . ALA A 1 315 ? 31.438 -6.912 -26.310 1.00 94.94 315 ALA A O 1
ATOM 2457 N N . LYS A 1 316 ? 29.189 -7.035 -26.405 1.00 96.25 316 LYS A N 1
ATOM 2458 C CA . LYS A 1 316 ? 29.124 -8.431 -26.851 1.00 96.25 316 LYS A CA 1
ATOM 2459 C C . LYS A 1 316 ? 29.416 -8.605 -28.346 1.00 96.25 316 LYS A C 1
ATOM 2461 O O . LYS A 1 316 ? 30.151 -9.512 -28.704 1.00 96.25 316 LYS A O 1
ATOM 2466 N N . TYR A 1 317 ? 28.847 -7.759 -29.205 1.00 96.50 317 TYR A N 1
ATOM 2467 C CA . TYR A 1 317 ? 28.856 -7.959 -30.662 1.00 96.50 317 TYR A CA 1
ATOM 2468 C C . TYR A 1 317 ? 29.656 -6.896 -31.435 1.00 96.50 317 TYR A C 1
ATOM 2470 O O . TYR A 1 317 ? 29.924 -7.070 -32.618 1.00 96.50 317 TYR A O 1
ATOM 2478 N N . GLY A 1 318 ? 30.063 -5.795 -30.795 1.00 94.56 318 GLY A N 1
ATOM 2479 C CA . GLY A 1 318 ? 30.661 -4.618 -31.445 1.00 94.56 318 GLY A CA 1
ATOM 2480 C C . GLY A 1 318 ? 32.013 -4.831 -32.124 1.00 94.56 318 GLY A C 1
ATOM 2481 O O . GLY A 1 318 ? 32.410 -3.989 -32.923 1.00 94.56 318 GLY A O 1
ATOM 2482 N N . GLN A 1 319 ? 32.724 -5.919 -31.818 1.00 93.94 319 GLN A N 1
ATOM 2483 C CA . GLN A 1 319 ? 34.010 -6.235 -32.450 1.00 93.94 319 GLN A CA 1
ATOM 2484 C C . GLN A 1 319 ? 33.847 -7.070 -33.726 1.00 93.94 319 GLN A C 1
ATOM 2486 O O . GLN A 1 319 ? 34.533 -6.812 -34.710 1.00 93.94 319 GLN A O 1
ATOM 2491 N N . GLU A 1 320 ? 32.929 -8.038 -33.717 1.00 96.69 320 GLU A N 1
ATOM 2492 C CA . GLU A 1 320 ? 32.802 -9.050 -34.778 1.00 96.69 320 GLU A CA 1
ATOM 2493 C C . GLU A 1 320 ? 31.625 -8.780 -35.724 1.00 96.69 320 GLU A C 1
ATOM 2495 O O . GLU A 1 320 ? 31.679 -9.132 -36.899 1.00 96.69 320 GLU A O 1
ATOM 2500 N N . HIS A 1 321 ? 30.585 -8.100 -35.238 1.00 96.38 321 HIS A N 1
ATOM 2501 C CA . HIS A 1 321 ? 29.324 -7.912 -35.951 1.00 96.38 321 HIS A CA 1
ATOM 2502 C C . HIS A 1 321 ? 28.945 -6.435 -36.033 1.00 96.38 321 HIS A C 1
ATOM 2504 O O . HIS A 1 321 ? 27.915 -5.994 -35.522 1.00 96.38 321 HIS A O 1
ATOM 2510 N N . LEU A 1 322 ? 29.786 -5.620 -36.676 1.00 95.81 322 LEU A N 1
ATOM 2511 C CA . LEU A 1 322 ? 29.459 -4.205 -36.882 1.00 95.81 322 LEU A CA 1
ATOM 2512 C C . LEU A 1 322 ? 28.150 -4.023 -37.665 1.00 95.81 322 LEU A C 1
ATOM 2514 O O . LEU A 1 322 ? 27.425 -3.060 -37.422 1.00 95.81 322 LEU A O 1
ATOM 2518 N N . ASP A 1 323 ? 27.811 -4.958 -38.553 1.00 95.56 323 ASP A N 1
ATOM 2519 C CA . ASP A 1 323 ? 26.560 -5.024 -39.315 1.00 95.56 323 ASP A CA 1
ATOM 2520 C C . ASP A 1 323 ? 25.303 -5.207 -38.442 1.00 95.56 323 ASP A C 1
ATOM 2522 O O . ASP A 1 323 ? 24.189 -4.979 -38.924 1.00 95.56 323 ASP A O 1
ATOM 2526 N N . TYR A 1 324 ? 25.456 -5.545 -37.156 1.00 96.00 324 TYR A N 1
ATOM 2527 C CA . TYR A 1 324 ? 24.342 -5.635 -36.208 1.00 96.00 324 TYR A CA 1
ATOM 2528 C C . TYR A 1 324 ? 23.843 -4.270 -35.726 1.00 96.00 324 TYR A C 1
ATOM 2530 O O . TYR A 1 324 ? 22.738 -4.167 -35.189 1.00 96.00 324 TYR A O 1
ATOM 2538 N N . PHE A 1 325 ? 24.618 -3.204 -35.921 1.00 94.44 325 PHE A N 1
ATOM 2539 C CA . PHE A 1 325 ? 24.313 -1.867 -35.403 1.00 94.44 325 PHE A CA 1
ATOM 2540 C C . PHE A 1 325 ? 23.884 -0.929 -36.519 1.00 94.44 325 PHE A C 1
ATOM 2542 O O . PHE A 1 325 ? 24.365 -1.065 -37.633 1.00 94.44 325 PHE A O 1
ATOM 2549 N N . ALA A 1 326 ? 22.989 0.020 -36.265 1.00 92.81 326 ALA A N 1
ATOM 2550 C CA . ALA A 1 326 ? 22.451 0.907 -37.296 1.00 92.81 326 ALA A CA 1
ATOM 2551 C C . ALA A 1 326 ? 23.550 1.703 -38.031 1.00 92.81 326 ALA A C 1
ATOM 2553 O O . ALA A 1 326 ? 24.525 2.154 -37.425 1.00 92.81 326 ALA A O 1
ATOM 2554 N N . LEU A 1 327 ? 23.376 1.885 -39.345 1.00 93.06 327 LEU A N 1
ATOM 2555 C CA . LEU A 1 327 ? 24.263 2.708 -40.167 1.00 93.06 327 LEU A CA 1
ATOM 2556 C C . LEU A 1 327 ? 24.047 4.189 -39.847 1.00 93.06 327 LEU A C 1
ATOM 2558 O O . LEU A 1 327 ? 22.933 4.698 -39.949 1.00 93.06 327 LEU A O 1
ATOM 2562 N N . LEU A 1 328 ? 25.119 4.881 -39.482 1.00 90.00 328 LEU A N 1
ATOM 2563 C CA . LEU A 1 328 ? 25.100 6.317 -39.237 1.00 90.00 328 LEU A CA 1
ATOM 2564 C C . LEU A 1 328 ? 25.211 7.094 -40.553 1.00 90.00 328 LEU A C 1
ATOM 2566 O O . LEU A 1 328 ? 25.697 6.581 -41.561 1.00 90.00 328 LEU A O 1
ATOM 2570 N N . LYS A 1 329 ? 24.836 8.381 -40.532 1.00 89.25 329 LYS A N 1
ATOM 2571 C CA . LYS A 1 329 ? 24.883 9.273 -41.709 1.00 89.25 329 LYS A CA 1
ATOM 2572 C C . LYS A 1 329 ? 26.263 9.332 -42.382 1.00 89.25 329 LYS A C 1
ATOM 2574 O O . LYS A 1 329 ? 26.350 9.526 -43.587 1.00 89.25 329 LYS A O 1
ATOM 2579 N N . ASN A 1 330 ? 27.339 9.156 -41.613 1.00 89.06 330 ASN A N 1
ATOM 2580 C CA . ASN A 1 330 ? 28.719 9.144 -42.109 1.00 89.06 330 ASN A CA 1
ATOM 2581 C C . ASN A 1 330 ? 29.169 7.776 -42.672 1.00 89.06 330 ASN A C 1
ATOM 2583 O O . ASN A 1 330 ? 30.357 7.587 -42.916 1.00 89.06 330 ASN A O 1
ATOM 2587 N N . GLY A 1 331 ? 28.256 6.811 -42.816 1.00 92.62 331 GLY A N 1
ATOM 2588 C CA . GLY A 1 331 ? 28.545 5.462 -43.307 1.00 92.62 331 GLY A CA 1
ATOM 2589 C C . GLY A 1 331 ? 29.190 4.525 -42.279 1.00 92.62 331 GLY A C 1
ATOM 2590 O O . GLY A 1 331 ? 29.500 3.384 -42.610 1.00 92.62 331 GLY A O 1
ATOM 2591 N N . THR A 1 332 ? 29.392 4.967 -41.035 1.00 92.25 332 THR A N 1
ATOM 2592 C CA . THR A 1 332 ? 29.993 4.140 -39.974 1.00 92.25 332 THR A CA 1
ATOM 2593 C C . THR A 1 332 ? 28.935 3.507 -39.069 1.00 92.25 332 THR A C 1
ATOM 2595 O O . THR A 1 332 ? 27.766 3.887 -39.100 1.00 92.25 332 THR A O 1
ATOM 2598 N N . ARG A 1 333 ? 29.339 2.524 -38.257 1.00 94.06 333 ARG A N 1
ATOM 2599 C CA . ARG A 1 333 ? 28.484 1.845 -37.272 1.00 94.06 333 ARG A CA 1
ATOM 2600 C C . ARG A 1 333 ? 29.190 1.859 -35.922 1.00 94.06 333 ARG A C 1
ATOM 2602 O O . ARG A 1 333 ? 30.219 1.212 -35.757 1.00 94.06 333 ARG A O 1
ATOM 2609 N N . HIS A 1 334 ? 28.690 2.662 -34.987 1.00 90.94 334 HIS A N 1
ATOM 2610 C CA . HIS A 1 334 ? 29.222 2.767 -33.627 1.00 90.94 334 HIS A CA 1
ATOM 2611 C C . HIS A 1 334 ? 28.198 3.431 -32.686 1.00 90.94 334 HIS A C 1
ATOM 2613 O O . HIS A 1 334 ? 27.251 4.060 -33.162 1.00 90.94 334 HIS A O 1
ATOM 2619 N N . PRO A 1 335 ? 28.380 3.364 -31.355 1.00 90.06 335 PRO A N 1
ATOM 2620 C CA . PRO A 1 335 ? 27.517 4.059 -30.406 1.00 90.06 335 PRO A CA 1
ATOM 2621 C C . PRO A 1 335 ? 27.541 5.579 -30.598 1.00 90.06 335 PRO A C 1
ATOM 2623 O O . PRO A 1 335 ? 28.578 6.154 -30.949 1.00 90.06 335 PRO A O 1
ATOM 2626 N N . LEU A 1 336 ? 26.412 6.235 -30.319 1.00 84.12 336 LEU A N 1
ATOM 2627 C CA . LEU A 1 336 ? 26.287 7.691 -30.307 1.00 84.12 336 LEU A CA 1
ATOM 2628 C C . LEU A 1 336 ? 25.701 8.169 -28.966 1.00 84.12 336 LEU A C 1
ATOM 2630 O O . LEU A 1 336 ? 24.588 7.782 -28.610 1.00 84.12 336 LEU A O 1
ATOM 2634 N N . PRO A 1 337 ? 26.431 9.009 -28.207 1.00 84.94 337 PRO A N 1
ATOM 2635 C CA . PRO A 1 337 ? 27.844 9.360 -28.397 1.00 84.94 337 PRO A CA 1
ATOM 2636 C C . PRO A 1 337 ? 28.769 8.144 -28.188 1.00 84.94 337 PRO A C 1
ATOM 2638 O O . PRO A 1 337 ? 28.425 7.227 -27.445 1.00 84.94 337 PRO A O 1
ATOM 2641 N N . LYS A 1 338 ? 29.980 8.153 -28.771 1.00 85.62 338 LYS A N 1
ATOM 2642 C CA . LYS A 1 338 ? 30.954 7.039 -28.649 1.00 85.62 338 LYS A CA 1
ATOM 2643 C C . LYS A 1 338 ? 31.285 6.670 -27.197 1.00 85.62 338 LYS A C 1
ATOM 2645 O O . LYS A 1 338 ? 31.508 5.506 -26.895 1.00 85.62 338 LYS A O 1
ATOM 2650 N N . ALA A 1 339 ? 31.268 7.655 -26.298 1.00 86.88 339 ALA A N 1
ATOM 2651 C CA . ALA A 1 339 ? 31.492 7.463 -24.865 1.00 86.88 339 ALA A CA 1
ATOM 2652 C C . ALA A 1 339 ? 30.333 6.749 -24.133 1.00 86.88 339 ALA A C 1
ATOM 2654 O O . ALA A 1 339 ? 30.447 6.470 -22.944 1.00 86.88 339 ALA A O 1
ATOM 2655 N N . LYS A 1 340 ? 29.207 6.475 -24.809 1.00 86.94 340 LYS A N 1
ATOM 2656 C CA . LYS A 1 340 ? 28.023 5.809 -24.247 1.00 86.94 340 LYS A CA 1
ATOM 2657 C C . LYS A 1 340 ? 27.677 4.557 -25.061 1.00 86.94 340 LYS A C 1
ATOM 2659 O O . LYS A 1 340 ? 26.724 4.576 -25.844 1.00 86.94 340 LYS A O 1
ATOM 2664 N N . PRO A 1 341 ? 28.444 3.461 -24.900 1.00 88.12 341 PRO A N 1
ATOM 2665 C CA . PRO A 1 341 ? 28.224 2.223 -25.649 1.00 88.12 341 PRO A CA 1
ATOM 2666 C C . PRO A 1 341 ? 26.850 1.592 -25.398 1.00 88.12 341 PRO A C 1
ATOM 2668 O O . PRO A 1 341 ? 26.328 0.885 -26.255 1.00 88.12 341 PRO A O 1
ATOM 2671 N N . ASP A 1 342 ? 26.223 1.902 -24.262 1.00 87.88 342 ASP A N 1
ATOM 2672 C CA . ASP A 1 342 ? 24.897 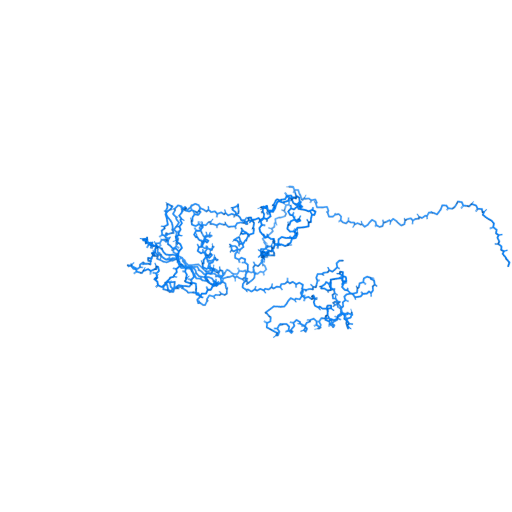1.417 -23.893 1.00 87.88 342 ASP A CA 1
ATOM 2673 C C . ASP A 1 342 ? 23.745 2.042 -24.704 1.00 87.88 342 ASP A C 1
ATOM 2675 O O . ASP A 1 342 ? 22.613 1.562 -24.616 1.00 87.88 342 ASP A O 1
ATOM 2679 N N . ARG A 1 343 ? 24.025 3.071 -25.518 1.00 87.75 343 ARG A N 1
ATOM 2680 C CA . ARG A 1 343 ? 23.061 3.778 -26.385 1.00 87.75 343 ARG A CA 1
ATOM 2681 C C . ARG A 1 343 ? 23.107 3.371 -27.855 1.00 87.75 343 ARG A C 1
ATOM 2683 O O . ARG A 1 343 ? 22.428 3.974 -28.687 1.00 87.75 343 ARG A O 1
ATOM 2690 N N . VAL A 1 344 ? 23.924 2.373 -28.197 1.00 90.88 344 VAL A N 1
ATOM 2691 C CA . VAL A 1 344 ? 24.044 1.923 -29.586 1.00 90.88 344 VAL A CA 1
ATOM 2692 C C . VAL A 1 344 ? 22.685 1.505 -30.151 1.00 90.88 344 VAL A C 1
ATOM 2694 O O . VAL A 1 344 ? 21.870 0.892 -29.462 1.00 90.88 344 VAL A O 1
ATOM 2697 N N . GLN A 1 345 ? 22.442 1.853 -31.411 1.00 90.75 345 GLN A N 1
ATOM 2698 C CA . GLN A 1 345 ? 21.231 1.469 -32.126 1.00 90.75 345 GLN A CA 1
ATOM 2699 C C . GLN A 1 345 ? 21.468 0.178 -32.903 1.00 90.75 345 GLN A C 1
ATOM 2701 O O . GLN A 1 345 ? 22.538 -0.013 -33.480 1.00 90.75 345 GLN A O 1
ATOM 2706 N N . LEU A 1 346 ? 20.471 -0.704 -32.919 1.00 92.12 346 LEU A N 1
ATOM 2707 C CA . LEU A 1 346 ? 20.512 -1.975 -33.641 1.00 92.12 346 LEU A CA 1
ATOM 2708 C C . LEU A 1 346 ? 20.008 -1.812 -35.082 1.00 92.12 346 LEU A C 1
ATOM 2710 O O . LEU A 1 346 ? 19.159 -0.972 -35.372 1.00 92.12 346 LEU A O 1
ATOM 2714 N N . CYS A 1 347 ? 20.521 -2.639 -35.988 1.00 92.69 347 CYS A N 1
ATOM 2715 C CA . CYS A 1 347 ? 20.096 -2.712 -37.381 1.00 92.69 347 CYS A CA 1
ATOM 2716 C C . CYS A 1 347 ? 18.955 -3.731 -37.523 1.00 92.69 347 CYS A C 1
ATOM 2718 O O . CYS A 1 347 ? 19.197 -4.893 -37.833 1.00 92.69 347 CYS A O 1
ATOM 2720 N N . PHE A 1 348 ? 17.703 -3.316 -37.302 1.00 88.38 348 PHE A N 1
ATOM 2721 C CA . PHE A 1 348 ? 16.549 -4.236 -37.322 1.00 88.38 348 PHE A CA 1
ATOM 2722 C C . PHE A 1 348 ? 16.231 -4.850 -38.695 1.00 88.38 348 PHE A C 1
ATOM 2724 O O . PHE A 1 348 ? 15.478 -5.815 -38.765 1.00 88.38 348 PHE A O 1
ATOM 2731 N N . SER A 1 349 ? 16.809 -4.327 -39.780 1.00 92.31 349 SER A N 1
ATOM 2732 C CA . SER A 1 349 ? 16.730 -4.952 -41.105 1.00 92.31 349 SER A CA 1
ATOM 2733 C C . SER A 1 349 ? 17.678 -6.144 -41.274 1.00 92.31 349 SER A C 1
ATOM 2735 O O . SER A 1 349 ? 17.556 -6.870 -42.256 1.00 92.31 349 SER A O 1
ATOM 2737 N N . ASN A 1 350 ? 18.616 -6.355 -40.344 1.00 95.31 350 ASN A N 1
ATOM 2738 C CA . ASN A 1 350 ? 19.498 -7.515 -40.339 1.00 95.31 350 ASN A CA 1
ATOM 2739 C C . ASN A 1 350 ? 18.850 -8.649 -39.514 1.00 95.31 350 ASN A C 1
ATOM 2741 O O . ASN A 1 350 ? 18.794 -8.544 -38.286 1.00 95.31 350 ASN A O 1
ATOM 2745 N N . PRO A 1 351 ? 18.365 -9.739 -40.142 1.00 95.19 351 PRO A N 1
ATOM 2746 C CA . PRO A 1 351 ? 17.675 -10.813 -39.426 1.00 95.19 351 PRO A CA 1
ATOM 2747 C C . PRO A 1 351 ? 18.569 -11.533 -38.403 1.00 95.19 351 PRO A C 1
ATOM 2749 O O . PRO A 1 351 ? 18.055 -12.004 -37.389 1.00 95.19 351 PRO A O 1
ATOM 2752 N N . ALA A 1 352 ? 19.893 -11.547 -38.597 1.00 96.62 352 ALA A N 1
ATOM 2753 C CA . ALA A 1 352 ? 20.829 -12.148 -37.644 1.00 96.62 352 ALA A CA 1
ATOM 2754 C C . ALA A 1 352 ? 20.832 -11.421 -36.284 1.00 96.62 352 ALA A C 1
ATOM 2756 O O . ALA A 1 352 ? 21.042 -12.040 -35.243 1.00 96.62 352 ALA A O 1
ATOM 2757 N N . VAL A 1 353 ? 20.509 -10.119 -36.264 1.00 94.88 353 VAL A N 1
ATOM 2758 C CA . VAL A 1 353 ? 20.341 -9.347 -35.020 1.00 94.88 353 VAL A CA 1
ATOM 2759 C C . VAL A 1 353 ? 19.152 -9.856 -34.219 1.00 94.88 353 VAL A C 1
ATOM 2761 O O . VAL A 1 353 ? 19.237 -9.980 -32.997 1.00 94.88 353 VAL A O 1
ATOM 2764 N N . ILE A 1 354 ? 18.040 -10.142 -34.901 1.00 92.44 354 ILE A N 1
ATOM 2765 C CA . ILE A 1 354 ? 16.815 -10.633 -34.265 1.00 92.44 354 ILE A CA 1
ATOM 2766 C C . ILE A 1 354 ? 17.100 -11.980 -33.603 1.00 92.44 354 ILE A C 1
ATOM 2768 O O . ILE A 1 354 ? 16.767 -12.161 -32.433 1.00 92.44 354 ILE A O 1
ATOM 2772 N N . GLU A 1 355 ? 17.765 -12.889 -34.319 1.00 94.88 355 GLU A N 1
ATOM 2773 C CA . GLU A 1 355 ? 18.143 -14.205 -33.803 1.00 94.88 355 GLU A CA 1
ATOM 2774 C C . GLU A 1 355 ? 19.107 -14.107 -32.611 1.00 94.88 355 GLU A C 1
ATOM 2776 O O . GLU A 1 355 ? 18.842 -14.683 -31.554 1.00 94.88 355 GLU A O 1
ATOM 2781 N N . ALA A 1 356 ? 20.183 -13.324 -32.736 1.00 95.31 356 ALA A N 1
ATOM 2782 C CA . ALA A 1 356 ? 21.173 -13.155 -31.675 1.00 95.31 356 ALA A CA 1
ATOM 2783 C C . ALA A 1 356 ? 20.551 -12.574 -30.394 1.00 95.31 356 ALA A C 1
ATOM 2785 O O . ALA A 1 356 ? 20.740 -13.109 -29.299 1.00 95.31 356 ALA A O 1
ATOM 2786 N N . VAL A 1 357 ? 19.750 -11.510 -30.525 1.00 94.31 357 VAL A N 1
ATOM 2787 C CA . VAL A 1 357 ? 19.067 -10.901 -29.380 1.00 94.31 357 VAL A CA 1
ATOM 2788 C C . VAL A 1 357 ? 18.049 -11.871 -28.787 1.00 94.31 357 VAL A C 1
ATOM 2790 O O . VAL A 1 357 ? 18.037 -12.036 -27.569 1.00 94.31 357 VAL A O 1
ATOM 2793 N N . ALA A 1 358 ? 17.226 -12.542 -29.600 1.00 94.19 358 ALA A N 1
ATOM 2794 C CA . ALA A 1 358 ? 16.240 -13.505 -29.110 1.00 94.19 358 ALA A CA 1
ATOM 2795 C C . ALA A 1 358 ? 16.895 -14.628 -28.294 1.00 94.19 358 ALA A C 1
ATOM 2797 O O . ALA A 1 358 ? 16.436 -14.915 -27.187 1.00 94.19 358 ALA A O 1
ATOM 2798 N N . ASN A 1 359 ? 18.005 -15.192 -28.778 1.00 96.00 359 ASN A N 1
ATOM 2799 C CA . ASN A 1 359 ? 18.770 -16.207 -28.057 1.00 96.00 359 ASN A CA 1
ATOM 2800 C C . ASN A 1 359 ? 19.272 -15.685 -26.702 1.00 96.00 359 ASN A C 1
ATOM 2802 O O . ASN A 1 359 ? 19.047 -16.340 -25.682 1.00 96.00 359 ASN A O 1
ATOM 2806 N N . ASP A 1 360 ? 19.825 -14.467 -26.656 1.00 95.00 360 ASP A N 1
ATOM 2807 C CA . ASP A 1 360 ? 20.246 -13.839 -25.396 1.00 95.00 360 ASP A CA 1
ATOM 2808 C C . ASP A 1 360 ? 19.080 -13.682 -24.407 1.00 95.00 360 ASP A C 1
ATOM 2810 O O . ASP A 1 360 ? 19.242 -13.833 -23.195 1.00 95.00 360 ASP A O 1
ATOM 2814 N N . ARG A 1 361 ? 17.886 -13.321 -24.900 1.00 93.56 361 ARG A N 1
ATOM 2815 C CA . ARG A 1 361 ? 16.706 -13.143 -24.039 1.00 93.56 361 ARG A CA 1
ATOM 2816 C C . ARG A 1 361 ? 16.172 -14.483 -23.533 1.00 93.56 361 ARG A C 1
ATOM 2818 O O . ARG A 1 361 ? 15.787 -14.574 -22.369 1.00 93.56 361 ARG A O 1
ATOM 2825 N N . ILE A 1 362 ? 16.162 -15.509 -24.382 1.00 95.69 362 ILE A N 1
ATOM 2826 C CA . ILE A 1 362 ? 15.747 -16.870 -24.022 1.00 95.69 362 ILE A CA 1
ATOM 2827 C C . ILE A 1 362 ? 16.685 -17.447 -22.959 1.00 95.69 362 ILE A C 1
ATOM 2829 O O . ILE A 1 362 ? 16.213 -18.060 -22.005 1.00 95.69 362 ILE A O 1
ATOM 2833 N N . GLU A 1 363 ? 17.993 -17.223 -23.075 1.00 95.69 363 GLU A N 1
ATOM 2834 C CA . GLU A 1 363 ? 18.965 -17.653 -22.067 1.00 95.69 363 GLU A CA 1
ATOM 2835 C C . GLU A 1 363 ? 18.697 -17.000 -20.702 1.00 95.69 363 GLU A C 1
ATOM 2837 O O . GLU A 1 363 ? 18.654 -17.689 -19.682 1.00 95.69 363 GLU A O 1
ATOM 2842 N N . LEU A 1 364 ? 18.402 -15.696 -20.678 1.00 91.44 364 LEU A N 1
ATOM 2843 C CA . LEU A 1 364 ? 18.011 -14.991 -19.453 1.00 91.44 364 LEU A CA 1
ATOM 2844 C C . LEU A 1 364 ? 16.719 -15.540 -18.828 1.00 91.44 364 LEU A C 1
ATOM 2846 O O . LEU A 1 364 ? 16.611 -15.602 -17.605 1.00 91.44 364 LEU A O 1
ATOM 2850 N N . LEU A 1 365 ? 15.739 -15.940 -19.642 1.00 92.56 365 LEU A N 1
ATOM 2851 C CA . LEU A 1 365 ? 14.524 -16.595 -19.144 1.00 92.56 365 LEU A CA 1
ATOM 2852 C C . LEU A 1 365 ? 14.844 -17.983 -18.571 1.00 92.56 365 LEU A C 1
ATOM 2854 O O . LEU A 1 365 ? 14.393 -18.319 -17.478 1.00 92.56 365 LEU A O 1
ATOM 2858 N N . ARG A 1 366 ? 15.679 -18.769 -19.264 1.00 96.00 366 ARG A N 1
ATOM 2859 C CA . ARG A 1 366 ? 16.136 -20.092 -18.802 1.00 96.00 366 ARG A CA 1
ATOM 2860 C C . ARG A 1 366 ? 16.937 -20.019 -17.503 1.00 96.00 366 ARG A C 1
ATOM 2862 O O . ARG A 1 366 ? 16.900 -20.969 -16.731 1.00 96.00 366 ARG A O 1
ATOM 2869 N N . SER A 1 367 ? 17.595 -18.893 -17.218 1.00 93.88 367 SER A N 1
ATOM 2870 C CA . SER A 1 367 ? 18.291 -18.663 -15.946 1.00 93.88 367 SER A CA 1
ATOM 2871 C C . SER A 1 367 ? 17.349 -18.378 -14.761 1.00 93.88 367 SER A C 1
ATOM 2873 O O . SER A 1 367 ? 17.823 -17.999 -13.692 1.00 93.88 367 SER A O 1
ATOM 2875 N N . GLY A 1 368 ? 16.027 -18.471 -14.947 1.00 90.25 368 GLY A N 1
ATOM 2876 C CA . GLY A 1 368 ? 15.028 -18.261 -13.898 1.00 90.25 368 GLY A CA 1
ATOM 2877 C C . GLY A 1 368 ? 14.526 -16.822 -13.764 1.00 90.25 368 GLY A C 1
ATOM 2878 O O . GLY A 1 368 ? 13.823 -16.513 -12.802 1.00 90.25 368 GLY A O 1
ATOM 2879 N N . ARG A 1 369 ? 14.852 -15.914 -14.699 1.00 87.06 369 ARG A N 1
ATOM 2880 C CA . ARG A 1 369 ? 14.256 -14.569 -14.676 1.00 87.06 369 ARG A CA 1
ATOM 2881 C C . ARG A 1 369 ? 12.773 -14.641 -15.060 1.00 87.06 369 ARG A C 1
ATOM 2883 O O . ARG A 1 369 ? 12.461 -15.190 -16.113 1.00 87.06 369 ARG A O 1
ATOM 2890 N N . PRO A 1 370 ? 11.863 -14.016 -14.290 1.00 83.06 370 PRO A N 1
ATOM 2891 C CA . PRO A 1 370 ? 10.425 -14.094 -14.558 1.00 83.06 370 PRO A CA 1
ATOM 2892 C C . PRO A 1 370 ? 9.985 -13.233 -15.750 1.00 83.06 370 PRO A C 1
ATOM 2894 O O . PRO A 1 370 ? 8.955 -13.498 -16.361 1.00 83.06 370 PRO A O 1
ATOM 2897 N N . VAL A 1 371 ? 10.747 -12.180 -16.069 1.00 85.94 371 VAL A N 1
ATOM 2898 C CA . VAL A 1 371 ? 10.463 -11.226 -17.148 1.00 85.94 371 VAL A CA 1
ATOM 2899 C C . VAL A 1 371 ? 11.777 -10.750 -17.756 1.00 85.94 371 VAL A C 1
ATOM 2901 O O . VAL A 1 371 ? 12.738 -10.457 -17.039 1.00 85.94 371 VAL A O 1
ATOM 2904 N N . VAL A 1 372 ? 11.800 -10.603 -19.081 1.00 88.94 372 VAL A N 1
ATOM 2905 C CA . VAL A 1 372 ? 12.913 -10.001 -19.816 1.00 88.94 372 VAL A CA 1
ATOM 2906 C C . VAL A 1 372 ? 12.373 -8.934 -20.771 1.00 88.94 372 VAL A C 1
ATOM 2908 O O . VAL A 1 372 ? 11.474 -9.191 -21.564 1.00 88.94 372 VAL A O 1
ATOM 2911 N N . SER A 1 373 ? 12.912 -7.717 -20.676 1.00 87.69 373 SER A N 1
ATOM 2912 C CA . SER A 1 373 ? 12.543 -6.600 -21.554 1.00 87.69 373 SER A CA 1
ATOM 2913 C C . SER A 1 373 ? 13.131 -6.790 -22.957 1.00 87.69 373 SER A C 1
ATOM 2915 O O . SER A 1 373 ? 14.270 -7.243 -23.100 1.00 87.69 373 SER A O 1
ATOM 2917 N N . LEU A 1 374 ? 12.352 -6.403 -23.971 1.00 89.38 374 LEU A N 1
ATOM 2918 C CA . LEU A 1 374 ? 12.771 -6.265 -25.373 1.00 89.38 374 LEU A CA 1
ATOM 2919 C C . LEU A 1 374 ? 12.932 -4.795 -25.784 1.00 89.38 374 LEU A C 1
ATOM 2921 O O . LEU A 1 374 ? 13.076 -4.490 -26.964 1.00 89.38 374 LEU A O 1
ATOM 2925 N N . SER A 1 375 ? 12.867 -3.870 -24.821 1.00 86.81 375 SER A N 1
ATOM 2926 C CA . SER A 1 375 ? 12.978 -2.446 -25.117 1.00 86.81 375 SER A CA 1
ATOM 2927 C C . SER A 1 375 ? 14.399 -2.125 -25.601 1.00 86.81 375 SER A C 1
ATOM 2929 O O . SER A 1 375 ? 15.364 -2.480 -24.897 1.00 86.81 375 SER A O 1
ATOM 2931 N N . PRO A 1 376 ? 14.543 -1.481 -26.775 1.00 83.19 376 PRO A N 1
ATOM 2932 C CA . PRO A 1 376 ? 15.836 -1.121 -27.335 1.00 83.19 376 PRO A CA 1
ATOM 2933 C C . PRO A 1 376 ? 16.543 -0.070 -26.483 1.00 83.19 376 PRO A C 1
ATOM 2935 O O . PRO A 1 376 ? 15.973 0.476 -25.540 1.00 83.19 376 PRO A O 1
ATOM 2938 N N . SER A 1 377 ? 17.809 0.204 -26.782 1.00 81.44 377 SER A N 1
ATOM 2939 C CA . SER A 1 377 ? 18.545 1.288 -26.133 1.00 81.44 377 SER A CA 1
ATOM 2940 C C . SER A 1 377 ? 17.940 2.656 -26.448 1.00 81.44 377 SER A C 1
ATOM 2942 O O . SER A 1 377 ? 17.450 2.872 -27.557 1.00 81.44 377 SER A O 1
ATOM 2944 N N . ASP A 1 378 ? 18.012 3.581 -25.482 1.00 70.88 378 ASP A N 1
ATOM 2945 C CA . ASP A 1 378 ? 17.733 5.002 -25.713 1.00 70.88 378 ASP A CA 1
ATOM 2946 C C . ASP A 1 378 ? 18.545 5.462 -26.928 1.00 70.88 378 ASP A C 1
ATOM 2948 O O . ASP A 1 378 ? 19.776 5.365 -26.922 1.00 70.88 378 ASP A O 1
ATOM 2952 N N . GLY A 1 379 ? 17.848 5.927 -27.965 1.00 61.72 379 GLY A N 1
ATOM 2953 C CA . GLY A 1 379 ? 18.450 6.535 -29.146 1.00 61.72 379 GLY A CA 1
ATOM 2954 C C . GLY A 1 379 ? 19.506 7.564 -28.766 1.00 61.72 379 GLY A C 1
ATOM 2955 O O . GLY A 1 379 ? 19.272 8.429 -27.921 1.00 61.72 379 GLY A O 1
ATOM 2956 N N . GLY A 1 380 ? 20.677 7.479 -29.390 1.00 53.78 380 GLY A N 1
ATOM 2957 C CA . GLY A 1 380 ? 21.541 8.643 -29.518 1.00 53.78 380 GLY A CA 1
ATOM 2958 C C . GLY A 1 380 ? 20.945 9.542 -30.591 1.00 53.78 380 GLY A C 1
ATOM 2959 O O . GLY A 1 380 ? 20.956 9.149 -31.753 1.00 53.78 380 GLY A O 1
ATOM 2960 N N . SER A 1 381 ? 20.387 10.688 -30.200 1.00 41.06 381 SER A N 1
ATOM 2961 C CA . SER A 1 381 ? 20.176 11.812 -31.120 1.00 41.06 381 SER A CA 1
ATOM 2962 C C . SER A 1 381 ? 21.525 12.345 -31.582 1.00 41.06 381 SER A C 1
ATOM 2964 O O . SER A 1 381 ? 22.327 12.667 -30.667 1.00 41.06 381 SER A O 1
#

pLDDT: mean 80.52, std 18.23, range [30.94, 98.5]